Protein AF-0000000082582664 (afdb_homodimer)

pLDDT: mean 87.26, std 10.61, range [40.03, 98.81]

Sequence (696 aa):
MKKSKIISIINYKGGVAKTTSAFNIAVGLNYLNNNKVLLIDLDPQCSLSVLCLKSYSRKIGNDIKLEKFNCKNTINSVIHDYLLETRLRISPNIDLNTLILKDFYCTNSNTILKNLDVIPSTMFDTSDSSYPKGLDDLEIEIAMQQMGEDTLLNRLTILAKFFKDTALDEKYDFIIFDCPPANNIITQNALIVSDYYLIPTIMDEMSSSGTSHLYNLINQTIFKNIFNKYSTLISSSDECSYLNYLKKGYPKLLGIFETLKIPGSNSSETKNMLLSKVYFKNKIFENEIYSYIDAARITGKGLSFFSKHISRDNPPHISYGGLIKNILRVTSSKINLKQFNANINIPFMKKSKIISIINYKGGVAKTTSAFNIAVGLNYLNNNKVLLIDLDPQCSLSVLCLKSYSRKIGNDIKLEKFNCKNTINSVIHDYLLETRLRISPNIDLNTLILKDFYCTNSNTILKNLDVIPSTMFDTSDSSYPKGLDDLEIEIAMQQMGEDTLLNRLTILAKFFKDTALDEKYDFIIFDCPPANNIITQNALIVSDYYLIPTIMDEMSSSGTSHLYNLINQTIFKNIFNKYSTLISSSDECSYLNYLKKGYPKLLGIFETLKIPGSNSSETKNMLLSKVYFKNKIFENEIYSYIDAARITGKGLSFFSKHISRDNPPHISYGGLIKNILRVTSSKINLKQFNANINIPF

Radius of gyration: 24.78 Å; Cα contacts (8 Å, |Δi|>4): 1368; chains: 2; bounding box: 58×63×58 Å

InterPro domains:
  IPR025669 AAA domain [PF13614] (4-221)
  IPR027417 P-loop containing nucleoside triphosphate hydrolase [G3DSA:3.40.50.300] (5-299)
  IPR027417 P-loop containing nucleoside triphosphate hydrolase [SSF52540] (4-231)
  IPR050678 DNA Partitioning ATPase [PTHR13696] (2-303)

Secondary structure (DSSP, 8-state):
----EEEEE--SSSSS-HHHHHHHHHHHHHHHH---EEEEE--TT-HHHHHHHHHHHHHHTS---GGGS-GGGSHHHHHHHHHHHHHH-PPP---HHHH-BTT--B-TT--B-TTEEEE---S--SSSSS----HHHHHHHHHH---STTHHHHHH-HHHHHHHHHTGGGT-SEEEEE--SS--HHHHHHHHH-SEEEEEE-SSHHHHHHHHHHHHIIIIIIHHHHHHHHHHHHHHS-TTSTTHHHHT-SPEEEEEEEEEEPTT---HHHHHHHHTSGGGTTTEEEEEEE--HHHHHHHHTT--TTTS---SSS-HHHHHHHHHHHHHHHTT----HHHHHHHHTS--/----EEEEE--SSSSS-HHHHHHHHHHHHHHHH---EEEEE--TT-HHHHHHHHHHHHHHTS---GGGS-GGGSHHHHHHHHHHHHHH-PPP---HHHH-BTT--B-TT--B-TTEEEE---S--SSSSS----HHHHHHHHHH---STTHHHHHH-HHHHHHHHHTGGGT-SEEEEE--SS--HHHHHHHHH-SEEEEEE-SSHHHHHHHHHHHHIIIIIIHHHHHHHHHHHHHHS-TTSTTHHHHT-SPEEEEEEEEEEPTT---HHHHHHHHTSGGGTTTEEEEEEE--HHHHHHHHTT--TTTS---SSS-HHHHHHHHHHHHHHHTT----HHHHHHHHTS--

Nearest PDB structures (foldseek):
  6nop-assembly1_A  TM=7.989E-01  e=1.365E-12  Cyanothece
  6non-assembly2_B  TM=7.863E-01  e=4.844E-12  Cyanothece
  3pg5-assembly5_C  TM=6.575E-01  e=3.210E-09  Corynebacterium diphtheriae
  3pg5-assembly6_B  TM=6.296E-01  e=7.745E-09  Corynebacterium diphtheriae
  3pg5-assembly5_A  TM=6.051E-01  e=8.263E-08  Corynebacterium diphtheriae

Foldseek 3Di:
DQFAAEEEAAFLDPPLCSLQLLLQLLVLCCQQFNFQEEEAELELVQLNVQLLQLQQCLQVVHRDGQQADDQLQAVLVLLVQLLCCVVPVDHDDHDVVSNKAFQSGADPVGDTGGNRIYRTFHNFHPPDPPTSHGSVRSLVVLVPPPDDPCSLVSLQLSVLVVCLVVVVRVVTRYYYYRHDSDPTSSSSNSFLQHQEYEYRFALDPVRLVRVVVVVCCQQPPSLVVVCVRCVVVLVPDDCSDSSVSCVSPGRYYLAYEYEQAEPPDDSPVSVVVNCVDPSRPVRYDPQHHHRDPVSCVQSSSSHHCLQPWDDDPRIRLVSSLSVSVSSCVSVVHDGPVVSNVVSSVDHD/DQFAAEEEAAFLDPPLCSLQLLLQLLVLCCQQFNFQEEEAELELVQLNVQLLQLQQCLQVVHRDGQQADDQLQAVNLLLVQLLCCVVPVDHRDHDVVSNKAFQSGADPVGDTGGNRIYRTFHNAHPPDVPGRHGSVNSLVVLVPPPDPPCSLVSLQLSVLVVCLVVVVRVVTNYYYYRHDSDPTSSSSNSFLQHQEYEYRFALDPVRLVRVVVVVCCQQPPSLVVVCVRCVVVLVPDDCSDSSVSCVSPGRYYLAYEYEQAEPPDDSPVSVVVNCVDPSRPVRYDPQHHHRDPVSCVQSSSSHHCLQPWDDDPRIRLVSSLSVSVSSCVSVVHDGPVVSNVVSSVDHD

Organism: NCBI:txid2716538

Structure (mmCIF, N/CA/C/O backbone):
data_AF-0000000082582664-model_v1
#
loop_
_entity.id
_entity.type
_entity.pdbx_description
1 polymer 'AAA family ATPase'
#
loop_
_atom_site.group_PDB
_atom_site.id
_atom_site.type_symbol
_atom_site.label_atom_id
_atom_site.label_alt_id
_atom_site.label_comp_id
_atom_site.label_asym_id
_atom_site.label_entity_id
_atom_site.label_seq_id
_atom_site.pdbx_PDB_ins_code
_atom_site.Cartn_x
_atom_site.Cartn_y
_atom_site.Cartn_z
_atom_site.occupancy
_atom_site.B_iso_or_equiv
_atom_site.auth_seq_id
_atom_site.auth_comp_id
_atom_site.auth_asym_id
_atom_site.auth_atom_id
_atom_site.pdbx_PDB_model_num
ATOM 1 N N . MET A 1 1 ? 8.547 31.688 17.625 1 40.03 1 MET A N 1
ATOM 2 C CA . MET A 1 1 ? 7.52 31.297 16.656 1 40.03 1 MET A CA 1
ATOM 3 C C . MET A 1 1 ? 7.133 29.828 16.844 1 40.03 1 MET A C 1
ATOM 5 O O . MET A 1 1 ? 7.996 28.984 17.047 1 40.03 1 MET A O 1
ATOM 9 N N . LYS A 1 2 ? 5.805 29.547 17.172 1 59.16 2 LYS A N 1
ATOM 10 C CA . LYS A 1 2 ? 5.359 28.234 17.641 1 59.16 2 LYS A CA 1
ATOM 11 C C . LYS A 1 2 ? 5.527 27.172 16.547 1 59.16 2 LYS A C 1
ATOM 13 O O . LYS A 1 2 ? 5.148 27.406 15.391 1 59.16 2 LYS A O 1
ATOM 18 N N . LYS A 1 3 ? 6.383 26.203 16.688 1 81.5 3 LYS A N 1
ATOM 19 C CA . LYS A 1 3 ? 6.684 25.125 15.742 1 81.5 3 LYS A CA 1
ATOM 20 C C . LYS A 1 3 ? 5.477 24.219 15.539 1 81.5 3 LYS A C 1
ATOM 22 O O . LYS A 1 3 ? 4.691 24 16.469 1 81.5 3 LYS A O 1
ATOM 27 N N . SER A 1 4 ? 5.172 23.953 14.336 1 95.06 4 SER A N 1
ATOM 28 C CA . SER A 1 4 ? 4.074 23.078 13.938 1 95.06 4 SER A CA 1
ATOM 29 C C . SER A 1 4 ? 4.152 21.734 14.656 1 95.06 4 SER A C 1
ATOM 31 O O . SER A 1 4 ? 5.234 21.297 15.039 1 95.06 4 SER A O 1
ATOM 33 N N . LYS A 1 5 ? 3.043 21.281 15.094 1 97.44 5 LYS A N 1
ATOM 34 C CA . LYS A 1 5 ? 2.971 19.859 15.453 1 97.44 5 LYS A CA 1
ATOM 35 C C . LYS A 1 5 ? 2.842 18.984 14.219 1 97.44 5 LYS A C 1
ATOM 37 O O . LYS A 1 5 ? 1.827 19.031 13.516 1 97.44 5 LYS A O 1
ATOM 42 N N . ILE A 1 6 ? 3.846 18.25 13.922 1 98.06 6 ILE A N 1
ATOM 43 C CA . ILE A 1 6 ? 3.852 17.391 12.742 1 98.06 6 ILE A CA 1
ATOM 44 C C . ILE A 1 6 ? 3.432 15.969 13.125 1 98.06 6 ILE A C 1
ATOM 46 O O . ILE A 1 6 ? 4.074 15.336 13.961 1 98.06 6 ILE A O 1
ATOM 50 N N . ILE A 1 7 ? 2.322 15.461 12.508 1 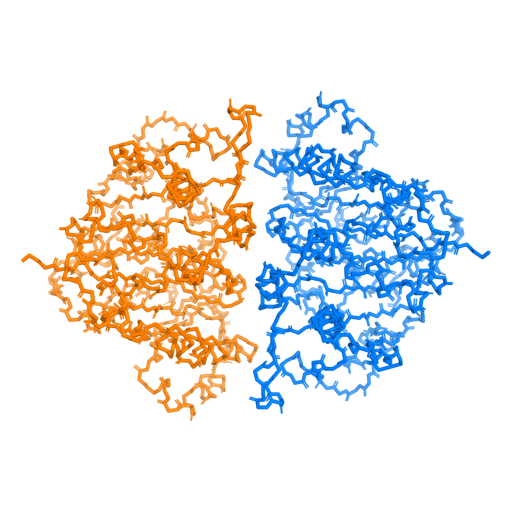98.44 7 ILE A N 1
ATOM 51 C CA . ILE A 1 7 ? 1.735 14.18 12.891 1 98.44 7 ILE A CA 1
ATOM 52 C C . ILE A 1 7 ? 1.676 13.258 11.672 1 98.44 7 ILE A C 1
ATOM 54 O O . ILE A 1 7 ? 1.098 13.609 10.641 1 98.44 7 ILE A O 1
ATOM 58 N N . SER A 1 8 ? 2.258 12.102 11.773 1 97.88 8 SER A N 1
ATOM 59 C CA . SER A 1 8 ? 2.104 11.062 10.758 1 97.88 8 SER A CA 1
ATOM 60 C C . SER A 1 8 ? 0.957 10.117 11.102 1 97.88 8 SER A C 1
ATOM 62 O O . SER A 1 8 ? 0.934 9.531 12.188 1 97.88 8 SER A O 1
ATOM 64 N N . ILE A 1 9 ? -0.053 10.023 10.211 1 98 9 ILE A N 1
ATOM 65 C CA . ILE A 1 9 ? -1.068 8.984 10.344 1 98 9 ILE A CA 1
ATOM 66 C C . ILE A 1 9 ? -0.572 7.695 9.703 1 98 9 ILE A C 1
ATOM 68 O O . ILE A 1 9 ? -0.429 7.621 8.477 1 98 9 ILE A O 1
ATOM 72 N N . ILE A 1 10 ? -0.359 6.684 10.531 1 94.62 10 ILE A N 1
ATOM 73 C CA . ILE A 1 10 ? 0.333 5.52 9.992 1 94.62 10 ILE A CA 1
ATOM 74 C C . ILE A 1 10 ? -0.295 4.242 10.547 1 94.62 10 ILE A C 1
ATOM 76 O O . ILE A 1 10 ? -0.875 4.25 11.633 1 94.62 10 ILE A O 1
ATOM 80 N N . ASN A 1 11 ? -0.288 3.256 9.781 1 90.38 11 ASN A N 1
ATOM 81 C CA . ASN A 1 11 ? -0.622 1.88 10.133 1 90.38 11 ASN A CA 1
ATOM 82 C C . ASN A 1 11 ? -0.092 0.892 9.102 1 90.38 11 ASN A C 1
ATOM 84 O O . ASN A 1 11 ? -0.005 1.216 7.914 1 90.38 11 ASN A O 1
ATOM 88 N N . TYR A 1 12 ? 0.287 -0.253 9.523 1 79.56 12 TYR A N 1
ATOM 89 C CA . TYR A 1 12 ? 0.833 -1.263 8.625 1 79.56 12 TYR A CA 1
ATOM 90 C C . TYR A 1 12 ? -0.273 -1.916 7.805 1 79.56 12 TYR A C 1
ATOM 92 O O . TYR A 1 12 ? -0.019 -2.449 6.723 1 79.56 12 TYR A O 1
ATOM 100 N N . LYS A 1 13 ? -1.337 -1.812 8.359 1 81 13 LYS A N 1
ATOM 101 C CA . LYS A 1 13 ? -2.459 -2.447 7.672 1 81 13 LYS A CA 1
ATOM 102 C C . LYS A 1 13 ? -3.193 -1.45 6.777 1 81 13 LYS A C 1
ATOM 104 O O . LYS A 1 13 ? -3.383 -0.292 7.156 1 81 13 LYS A O 1
ATOM 109 N N . GLY A 1 14 ? -3.523 -1.975 5.574 1 82.12 14 GLY A N 1
ATOM 110 C CA . GLY A 1 14 ? -4.379 -1.187 4.699 1 82.12 14 GLY A CA 1
ATOM 111 C C . GLY A 1 14 ? -5.848 -1.261 5.078 1 82.12 14 GLY A C 1
ATOM 112 O O . GLY A 1 14 ? -6.262 -2.168 5.801 1 82.12 14 GLY A O 1
ATOM 113 N N . GLY A 1 15 ? -6.578 -0.336 4.699 1 82.12 15 GLY A N 1
ATOM 114 C CA . GLY A 1 15 ? -8.016 -0.39 4.875 1 82.12 15 GLY A CA 1
ATOM 115 C C . GLY A 1 15 ? -8.453 -0.077 6.293 1 82.12 15 GLY A C 1
ATOM 116 O O . GLY A 1 15 ? -9.508 -0.535 6.738 1 82.12 15 GLY A O 1
ATOM 117 N N . VAL A 1 16 ? -7.703 0.639 7.012 1 89.12 16 VAL A N 1
ATOM 118 C CA . VAL A 1 16 ? -8.039 0.934 8.398 1 89.12 16 VAL A CA 1
ATOM 119 C C . VAL A 1 16 ? -8.484 2.391 8.531 1 89.12 16 VAL A C 1
ATOM 121 O O . VAL A 1 16 ? -8.469 2.959 9.625 1 89.12 16 VAL A O 1
ATOM 124 N N . ALA A 1 17 ? -8.672 3.096 7.414 1 93.12 17 ALA A N 1
ATOM 125 C CA . ALA A 1 17 ? -9.211 4.449 7.328 1 93.12 17 ALA A CA 1
ATOM 126 C C . ALA A 1 17 ? -8.148 5.488 7.672 1 93.12 17 ALA A C 1
ATOM 128 O O . ALA A 1 17 ? -8.422 6.461 8.375 1 93.12 17 ALA A O 1
ATOM 129 N N . LYS A 1 18 ? -6.965 5.246 7.312 1 94.75 18 LYS A N 1
ATOM 130 C CA . LYS A 1 18 ? -5.887 6.215 7.492 1 94.75 18 LYS A CA 1
ATOM 131 C C . LYS A 1 18 ? -6.199 7.523 6.773 1 94.75 18 LYS A C 1
ATOM 133 O O . LYS A 1 18 ? -6.156 8.594 7.379 1 94.75 18 LYS A O 1
ATOM 138 N N . THR A 1 19 ? -6.562 7.383 5.504 1 96.38 19 THR A N 1
ATOM 139 C CA . THR A 1 19 ? -6.812 8.547 4.664 1 96.38 19 THR A CA 1
ATOM 140 C C . THR A 1 19 ? -8.031 9.32 5.16 1 96.38 19 THR A C 1
ATOM 142 O O . THR A 1 19 ? -7.98 10.547 5.293 1 96.38 19 THR A O 1
ATOM 145 N N . THR A 1 20 ? -9.062 8.562 5.461 1 96.12 20 THR A N 1
ATOM 146 C CA . THR A 1 20 ? -10.281 9.172 5.973 1 96.12 20 THR A CA 1
ATOM 147 C C . THR A 1 20 ? -10.008 9.938 7.262 1 96.12 20 THR A C 1
ATOM 149 O O . THR A 1 20 ? -10.508 11.047 7.457 1 96.12 20 THR A O 1
ATOM 152 N N . SER A 1 21 ? -9.211 9.328 8.055 1 97.38 21 SER A N 1
ATOM 153 C CA . SER A 1 21 ? -8.891 9.945 9.336 1 97.38 21 SER A CA 1
ATOM 154 C C . SER A 1 21 ? -8.008 11.172 9.156 1 97.38 21 SER A C 1
ATOM 156 O O . SER A 1 21 ? -8.242 12.211 9.789 1 97.38 21 SER A O 1
ATOM 158 N N . ALA A 1 22 ? -7.004 11.062 8.297 1 98.31 22 ALA A N 1
ATOM 159 C CA . ALA A 1 22 ? -6.148 12.219 8.016 1 98.31 22 ALA A CA 1
ATOM 160 C C . ALA A 1 22 ? -6.973 13.406 7.531 1 98.31 22 ALA A C 1
ATOM 162 O O . ALA A 1 22 ? -6.793 14.531 8 1 98.31 22 ALA A O 1
ATOM 163 N N . PHE A 1 23 ? -7.859 13.141 6.629 1 98.31 23 PHE A N 1
ATOM 164 C CA . PHE A 1 23 ? -8.711 14.148 6.02 1 98.31 23 PHE A CA 1
ATOM 165 C C . PHE A 1 23 ? -9.617 14.797 7.062 1 98.31 23 PHE A C 1
ATOM 167 O O . PHE A 1 23 ? -9.641 16.016 7.195 1 98.31 23 PHE A O 1
ATOM 174 N N . ASN A 1 24 ? -10.281 14.008 7.871 1 97.69 24 ASN A N 1
ATOM 175 C CA . ASN A 1 24 ? -11.258 14.523 8.82 1 97.69 24 ASN A CA 1
ATOM 176 C C . ASN A 1 24 ? -10.578 15.148 10.039 1 97.69 24 ASN A C 1
ATOM 178 O O . ASN A 1 24 ? -11.094 16.109 10.617 1 97.69 24 ASN A O 1
ATOM 182 N N . ILE A 1 25 ? -9.445 14.633 10.414 1 98.31 25 ILE A N 1
ATOM 183 C CA . ILE A 1 25 ? -8.688 15.242 11.508 1 98.31 25 ILE A CA 1
ATOM 184 C C . ILE A 1 25 ? -8.227 16.641 11.102 1 98.31 25 ILE A C 1
ATOM 186 O O . ILE A 1 25 ? -8.352 17.594 11.875 1 98.31 25 ILE A O 1
ATOM 190 N N . ALA A 1 26 ? -7.746 16.75 9.883 1 98.69 26 ALA A N 1
ATOM 191 C CA . ALA A 1 26 ? -7.285 18.047 9.391 1 98.69 26 ALA A CA 1
ATOM 192 C C . ALA A 1 26 ? -8.43 19.062 9.344 1 98.69 26 ALA A C 1
ATOM 194 O O . ALA A 1 26 ? -8.289 20.188 9.82 1 98.69 26 ALA A O 1
ATOM 195 N N . VAL A 1 27 ? -9.516 18.641 8.781 1 98.06 27 VAL A N 1
ATOM 196 C CA . VAL A 1 27 ? -10.68 19.516 8.695 1 98.06 27 VAL A CA 1
ATOM 197 C C . VAL A 1 27 ? -11.156 19.875 10.094 1 98.06 27 VAL A C 1
ATOM 199 O O . VAL A 1 27 ? -11.5 21.031 10.359 1 98.06 27 VAL A O 1
ATOM 202 N N . GLY A 1 28 ? -11.188 18.875 10.992 1 97.5 28 GLY A N 1
ATOM 203 C CA . GLY A 1 28 ? -11.633 19.094 12.352 1 97.5 28 GLY A CA 1
ATOM 204 C C . GLY A 1 28 ? -10.758 20.078 13.109 1 97.5 28 GLY A C 1
ATOM 205 O O . GLY A 1 28 ? -11.266 20.969 13.812 1 97.5 28 GLY A O 1
ATOM 206 N N . LEU A 1 29 ? -9.453 19.953 13.008 1 98 29 LEU A N 1
ATOM 207 C CA . LEU A 1 29 ? -8.523 20.875 13.664 1 98 29 LEU A CA 1
ATOM 208 C C . LEU A 1 29 ? -8.742 22.297 13.18 1 98 29 LEU A C 1
ATOM 210 O O . LEU A 1 29 ? -8.68 23.25 13.969 1 98 29 LEU A O 1
ATOM 214 N N . ASN A 1 30 ? -8.977 22.422 11.914 1 97.62 30 ASN A N 1
ATOM 215 C CA . ASN A 1 30 ? -9.203 23.734 11.312 1 97.62 30 ASN A CA 1
ATOM 216 C C . ASN A 1 30 ? -10.562 24.312 11.703 1 97.62 30 ASN A C 1
ATOM 218 O O . ASN A 1 30 ? -10.641 25.422 12.242 1 97.62 30 ASN A O 1
ATOM 222 N N . TYR A 1 31 ? -11.617 23.547 11.508 1 96.75 31 TYR A N 1
ATOM 223 C CA . TYR A 1 31 ? -12.984 24.016 11.68 1 96.75 31 TYR A CA 1
ATOM 224 C C . TYR A 1 31 ? -13.312 24.219 13.148 1 96.75 31 TYR A C 1
ATOM 226 O O . TYR A 1 31 ? -13.891 25.25 13.531 1 96.75 31 TYR A O 1
ATOM 234 N N . LEU A 1 32 ? -12.961 23.25 13.984 1 96 32 LEU A N 1
ATOM 235 C CA . LEU A 1 32 ? -13.383 23.266 15.383 1 96 32 LEU A CA 1
ATOM 236 C C . LEU A 1 32 ? -12.492 24.188 16.219 1 96 32 LEU A C 1
ATOM 238 O O . LEU A 1 32 ? -12.922 24.719 17.234 1 96 32 LEU A O 1
ATOM 242 N N . ASN A 1 33 ? -11.219 24.375 15.805 1 95.88 33 ASN A N 1
ATOM 243 C CA . ASN A 1 33 ? -10.281 25.062 16.688 1 95.88 33 ASN A CA 1
ATOM 244 C C . ASN A 1 33 ? -9.469 26.109 15.93 1 95.88 33 ASN A C 1
ATOM 246 O O . ASN A 1 33 ? -8.492 26.641 16.453 1 95.88 33 ASN A O 1
ATOM 250 N N . ASN A 1 34 ? -9.734 26.406 14.688 1 94.94 34 ASN A N 1
ATOM 251 C CA . ASN A 1 34 ? -9.148 27.469 13.859 1 94.94 34 ASN A CA 1
ATOM 252 C C . ASN A 1 34 ? -7.648 27.266 13.68 1 94.94 34 ASN A C 1
ATOM 254 O O . ASN A 1 34 ? -6.891 28.25 13.672 1 94.94 34 ASN A O 1
ATOM 258 N N . ASN A 1 35 ? -7.234 26.094 13.664 1 97.25 35 ASN A N 1
ATOM 259 C CA . ASN A 1 35 ? -5.824 25.812 13.422 1 97.25 35 ASN A CA 1
ATOM 260 C C . ASN A 1 35 ? -5.48 25.922 11.938 1 97.25 35 ASN A C 1
ATOM 262 O O . ASN A 1 35 ? -6.285 25.531 11.086 1 97.25 35 ASN A O 1
ATOM 266 N N . LYS A 1 36 ? -4.324 26.531 11.641 1 98.19 36 LYS A N 1
ATOM 267 C CA . LYS A 1 36 ? -3.758 26.422 10.305 1 98.19 36 LYS A CA 1
ATOM 268 C C . LYS A 1 36 ? -3.184 25.031 10.062 1 98.19 36 LYS A C 1
ATOM 270 O O . LYS A 1 36 ? -2.262 24.594 10.766 1 98.19 36 LYS A O 1
ATOM 275 N N . VAL A 1 37 ? -3.74 24.328 9.055 1 98.69 37 VAL A N 1
ATOM 276 C CA . VAL A 1 37 ? -3.395 22.922 8.898 1 98.69 37 VAL A CA 1
ATOM 277 C C . VAL A 1 37 ? -2.916 22.656 7.477 1 98.69 37 VAL A C 1
ATOM 279 O O . VAL A 1 37 ? -3.494 23.172 6.516 1 98.69 37 VAL A O 1
ATOM 282 N N . LEU A 1 38 ? -1.833 21.906 7.359 1 98.81 38 LEU A N 1
ATOM 283 C CA . LEU A 1 38 ? -1.33 21.422 6.078 1 98.81 38 LEU A CA 1
ATOM 284 C C . LEU A 1 38 ? -1.387 19.906 6.012 1 98.81 38 LEU A C 1
ATOM 286 O O . LEU A 1 38 ? -0.868 19.219 6.898 1 98.81 38 LEU A O 1
ATOM 290 N N . LEU A 1 39 ? -2.074 19.422 4.992 1 98.75 39 LEU A N 1
ATOM 291 C CA . LEU A 1 39 ? -2.059 17.984 4.684 1 98.75 39 LEU A CA 1
ATOM 292 C C . LEU A 1 39 ? -1.007 17.672 3.627 1 98.75 39 LEU A C 1
ATOM 294 O O . LEU A 1 39 ? -0.831 18.438 2.674 1 98.75 39 LEU A O 1
ATOM 298 N N . ILE A 1 40 ? -0.314 16.625 3.795 1 98.75 40 ILE A N 1
ATOM 299 C CA . ILE A 1 40 ? 0.61 16.141 2.773 1 98.75 40 ILE A CA 1
ATOM 300 C C . ILE A 1 40 ? 0.336 14.664 2.484 1 98.75 40 ILE A C 1
ATOM 302 O O . ILE A 1 40 ? 0.372 13.828 3.393 1 98.75 40 ILE A O 1
ATOM 306 N N . ASP A 1 41 ? 0.061 14.359 1.247 1 98.06 41 ASP A N 1
ATOM 307 C CA . ASP A 1 41 ? -0.191 12.984 0.81 1 98.06 41 ASP A CA 1
ATOM 308 C C . ASP A 1 41 ? 1.116 12.266 0.493 1 98.06 41 ASP A C 1
ATOM 310 O O . ASP A 1 41 ? 1.812 12.617 -0.461 1 98.06 41 ASP A O 1
ATOM 314 N N . LEU A 1 42 ? 1.407 11.234 1.275 1 96.81 42 LEU A N 1
ATOM 315 C CA . LEU A 1 42 ? 2.658 10.508 1.08 1 96.81 42 LEU A CA 1
ATOM 316 C C . LEU A 1 42 ? 2.389 9.062 0.663 1 96.81 42 LEU A C 1
ATOM 318 O O . LEU A 1 42 ? 3.301 8.234 0.664 1 96.81 42 LEU A O 1
ATOM 322 N N . ASP A 1 43 ? 1.156 8.773 0.343 1 93.69 43 ASP A N 1
ATOM 323 C CA . ASP A 1 43 ? 0.772 7.434 -0.096 1 93.69 43 ASP A CA 1
ATOM 324 C C . ASP A 1 43 ? 0.804 7.328 -1.619 1 93.69 43 ASP A C 1
ATOM 326 O O . ASP A 1 43 ? 0.125 8.086 -2.314 1 93.69 43 ASP A O 1
ATOM 330 N N . PRO A 1 44 ? 1.53 6.297 -2.074 1 88.5 44 PRO A N 1
ATOM 331 C CA . PRO A 1 44 ? 1.58 6.109 -3.527 1 88.5 44 PRO A CA 1
ATOM 332 C C . PRO A 1 44 ? 0.198 5.91 -4.145 1 88.5 44 PRO A C 1
ATOM 334 O O . PRO A 1 44 ? 0.008 6.16 -5.336 1 88.5 44 PRO A O 1
ATOM 337 N N . GLN A 1 45 ? -0.792 5.52 -3.391 1 87.12 45 GLN A N 1
ATOM 338 C CA . GLN A 1 45 ? -2.145 5.316 -3.9 1 87.12 45 GLN A CA 1
ATOM 339 C C . GLN A 1 45 ? -2.887 6.641 -4.039 1 87.12 45 GLN A C 1
ATOM 341 O O . GLN A 1 45 ? -3.916 6.715 -4.715 1 87.12 45 GLN A O 1
ATOM 346 N N . CYS A 1 46 ? -2.459 7.688 -3.445 1 92.12 46 CYS A N 1
ATOM 347 C CA . CYS A 1 46 ? -2.904 9.062 -3.604 1 92.12 46 CYS A CA 1
ATOM 348 C C . CYS A 1 46 ? -4.371 9.211 -3.221 1 92.12 46 CYS A C 1
ATOM 350 O O . CYS A 1 46 ? -5.09 10.023 -3.803 1 92.12 46 CYS A O 1
ATOM 352 N N . SER A 1 47 ? -4.859 8.414 -2.264 1 91.19 47 SER A N 1
ATOM 353 C CA . SER A 1 47 ? -6.258 8.5 -1.863 1 91.19 47 SER A CA 1
ATOM 354 C C . SER A 1 47 ? -6.582 9.859 -1.264 1 91.19 47 SER A C 1
ATOM 356 O O . SER A 1 47 ? -7.645 10.43 -1.529 1 91.19 47 SER A O 1
ATOM 358 N N . LEU A 1 48 ? -5.672 10.367 -0.476 1 96.62 48 LEU A N 1
ATOM 359 C CA . LEU A 1 48 ? -5.887 11.68 0.115 1 96.62 48 LEU A CA 1
ATOM 360 C C . LEU A 1 48 ? -5.938 12.758 -0.963 1 96.62 48 LEU A C 1
ATOM 362 O O . LEU A 1 48 ? -6.773 13.664 -0.902 1 96.62 48 LEU A O 1
ATOM 366 N N . SER A 1 49 ? -5.016 12.68 -1.901 1 95.94 49 SER A N 1
ATOM 367 C CA . SER A 1 49 ? -4.984 13.641 -3 1 95.94 49 SER A CA 1
ATOM 368 C C . SER A 1 49 ? -6.301 13.641 -3.77 1 95.94 49 SER A C 1
ATOM 370 O O . SER A 1 49 ? -6.816 14.703 -4.125 1 95.94 49 SER A O 1
ATOM 372 N N . VAL A 1 50 ? -6.863 12.484 -3.988 1 92.06 50 VAL A N 1
ATOM 373 C CA . VAL A 1 50 ? -8.125 12.367 -4.711 1 92.06 50 VAL A CA 1
ATOM 374 C C . VAL A 1 50 ? -9.234 13.086 -3.941 1 92.06 50 VAL A C 1
ATOM 376 O O . VAL A 1 50 ? -10.008 13.844 -4.527 1 92.06 50 VAL A O 1
ATOM 379 N N . LEU A 1 51 ? -9.273 12.844 -2.643 1 94.62 51 LEU A N 1
ATOM 380 C CA . LEU A 1 51 ? -10.281 13.477 -1.805 1 94.62 51 LEU A CA 1
ATOM 381 C C . LEU A 1 51 ? -10.141 14.992 -1.821 1 94.62 51 LEU A C 1
ATOM 383 O O . LEU A 1 51 ? -11.117 15.711 -2.006 1 94.62 51 LEU A O 1
ATOM 387 N N . CYS A 1 52 ? -8.961 15.43 -1.654 1 97.19 52 CYS A N 1
ATOM 388 C CA . CYS A 1 52 ? -8.695 16.859 -1.556 1 97.19 52 CYS A CA 1
ATOM 389 C C . CYS A 1 52 ? -8.945 17.547 -2.893 1 97.19 52 CYS A C 1
ATOM 391 O O . CYS A 1 52 ? -9.43 18.688 -2.93 1 97.19 52 CYS A O 1
ATOM 393 N N . LEU A 1 53 ? -8.602 16.922 -3.992 1 94.94 53 LEU A N 1
ATOM 394 C CA . LEU A 1 53 ? -8.789 17.5 -5.312 1 94.94 53 LEU A CA 1
ATOM 395 C C . LEU A 1 53 ? -10.273 17.625 -5.641 1 94.94 53 LEU A C 1
ATOM 397 O O . LEU A 1 53 ? -10.688 18.578 -6.324 1 94.94 53 LEU A O 1
ATOM 401 N N . LYS A 1 54 ? -11.078 16.688 -5.148 1 94.12 54 LYS A N 1
ATOM 402 C CA . LYS A 1 54 ? -12.523 16.797 -5.328 1 94.12 54 LYS A CA 1
ATOM 403 C C . LYS A 1 54 ? -13.055 18.062 -4.652 1 94.12 54 LYS A C 1
ATOM 405 O O . LYS A 1 54 ? -13.867 18.781 -5.23 1 94.12 54 LYS A O 1
ATOM 410 N N . SER A 1 55 ? -12.586 18.234 -3.451 1 96.31 55 SER A N 1
ATOM 411 C CA . SER A 1 55 ? -12.977 19.438 -2.732 1 96.31 55 SER A CA 1
ATOM 412 C C . SER A 1 55 ? -12.461 20.688 -3.436 1 96.31 55 SER A C 1
ATOM 414 O O . SER A 1 55 ? -13.195 21.672 -3.594 1 96.31 55 SER A O 1
ATOM 416 N N . TYR A 1 56 ? -11.258 20.641 -3.791 1 96.38 56 TYR A N 1
ATOM 417 C CA . TYR A 1 56 ? -10.633 21.781 -4.465 1 96.38 56 TYR A CA 1
ATOM 418 C C . TYR A 1 56 ? -11.344 22.078 -5.777 1 96.38 56 TYR A C 1
ATOM 420 O O . TYR A 1 56 ? -11.5 23.25 -6.148 1 96.38 56 TYR A O 1
ATOM 428 N N . SER A 1 57 ? -11.703 21.062 -6.469 1 95.62 57 SER A N 1
ATOM 429 C CA . SER A 1 57 ? -12.438 21.219 -7.723 1 95.62 57 SER A CA 1
ATOM 430 C C . SER A 1 57 ? -13.727 22 -7.512 1 95.62 57 SER A C 1
ATOM 432 O O . SER A 1 57 ? -14.109 22.812 -8.352 1 95.62 57 SER A O 1
ATOM 434 N N . ARG A 1 58 ? -14.383 21.734 -6.445 1 94.81 58 ARG A N 1
ATOM 435 C CA . ARG A 1 58 ? -15.602 22.469 -6.117 1 94.81 58 ARG A CA 1
ATOM 436 C C . ARG A 1 58 ? -15.305 23.953 -5.902 1 94.81 58 ARG A C 1
ATOM 438 O O . ARG A 1 58 ? -16.078 24.812 -6.328 1 94.81 58 ARG A O 1
ATOM 445 N N . LYS A 1 59 ? -14.266 24.172 -5.254 1 95.19 59 LYS A N 1
ATOM 446 C CA . LYS A 1 59 ? -13.867 25.547 -4.969 1 95.19 59 LYS A CA 1
ATOM 447 C C . LYS A 1 59 ? -13.641 26.328 -6.258 1 95.19 59 LYS A C 1
ATOM 449 O O . LYS A 1 59 ? -14.102 27.469 -6.391 1 95.19 59 LYS A O 1
ATOM 454 N N . ILE A 1 60 ? -12.953 25.734 -7.16 1 94.94 60 ILE A N 1
ATOM 455 C CA . ILE A 1 60 ? -12.523 26.484 -8.336 1 94.94 60 ILE A CA 1
ATOM 456 C C . ILE A 1 60 ? -13.555 26.312 -9.453 1 94.94 60 ILE A C 1
ATOM 458 O O . ILE A 1 60 ? -13.461 26.969 -10.5 1 94.94 60 ILE A O 1
ATOM 462 N N . GLY A 1 61 ? -14.492 25.422 -9.352 1 92.5 61 GLY A N 1
ATOM 463 C CA . GLY A 1 61 ? -15.539 25.234 -10.344 1 92.5 61 GLY A CA 1
ATOM 464 C C . GLY A 1 61 ? -15.07 24.484 -11.578 1 92.5 61 GLY A C 1
ATOM 465 O O . GLY A 1 61 ? -15.578 24.703 -12.68 1 92.5 61 GLY A O 1
ATOM 466 N N . ASN A 1 62 ? -13.969 23.781 -11.375 1 91.31 62 ASN A N 1
ATOM 467 C CA . ASN A 1 62 ? -13.375 22.984 -12.445 1 91.31 62 ASN A CA 1
ATOM 468 C C . ASN A 1 62 ? -12.945 21.609 -11.938 1 91.31 62 ASN A C 1
ATOM 470 O O . ASN A 1 62 ? -12.289 21.5 -10.898 1 91.31 62 ASN A O 1
ATOM 474 N N . ASP A 1 63 ? -13.352 20.625 -12.688 1 87.31 63 ASP A N 1
ATOM 475 C CA . ASP A 1 63 ? -13.023 19.266 -12.273 1 87.31 63 ASP A CA 1
ATOM 476 C C . ASP A 1 63 ? -11.555 18.938 -12.523 1 87.31 63 ASP A C 1
ATOM 478 O O . ASP A 1 63 ? -11.125 18.844 -13.68 1 87.31 63 ASP A O 1
ATOM 482 N N . ILE A 1 64 ? -10.82 18.922 -11.461 1 85.69 64 ILE A N 1
ATOM 483 C CA . ILE A 1 64 ? -9.414 18.531 -11.555 1 85.69 64 ILE A CA 1
ATOM 484 C C . ILE A 1 64 ? -9.25 17.078 -11.164 1 85.69 64 ILE A C 1
ATOM 486 O O . ILE A 1 64 ? -9.406 16.703 -10 1 85.69 64 ILE A O 1
ATOM 490 N N . LYS A 1 65 ? -8.867 16.297 -12.125 1 82.94 65 LYS A N 1
ATOM 491 C CA . LYS A 1 65 ? -8.633 14.875 -11.891 1 82.94 65 LYS A CA 1
ATOM 492 C C . LYS A 1 65 ? -7.168 14.602 -11.586 1 82.94 65 LYS A C 1
ATOM 494 O O . LYS A 1 65 ? -6.281 15.281 -12.109 1 82.94 65 LYS A O 1
ATOM 499 N N . LEU A 1 66 ? -6.941 13.656 -10.789 1 81.94 66 LEU A N 1
ATOM 500 C CA . LEU A 1 66 ? -5.586 13.328 -10.359 1 81.94 66 LEU A CA 1
ATOM 501 C C . LEU A 1 66 ? -4.699 13.016 -11.562 1 81.94 66 LEU A C 1
ATOM 503 O O . LEU A 1 66 ? -3.529 13.398 -11.594 1 81.94 66 LEU A O 1
ATOM 507 N N . GLU A 1 67 ? -5.223 12.344 -12.508 1 74.5 67 GLU A N 1
ATOM 508 C CA . GLU A 1 67 ? -4.453 11.883 -13.664 1 74.5 67 GLU A CA 1
ATOM 509 C C . GLU A 1 67 ? -3.969 13.062 -14.5 1 74.5 67 GLU A C 1
ATOM 511 O O . GLU A 1 67 ? -3.01 12.938 -15.266 1 74.5 67 GLU A O 1
ATOM 516 N N . LYS A 1 68 ? -4.668 14.172 -14.352 1 76.75 68 LYS A N 1
ATOM 517 C CA . LYS A 1 68 ? -4.328 15.352 -15.148 1 76.75 68 LYS A CA 1
ATOM 518 C C . LYS A 1 68 ? -3.605 16.391 -14.297 1 76.75 68 LYS A C 1
ATOM 520 O O . LYS A 1 68 ? -3.301 17.484 -14.773 1 76.75 68 LYS A O 1
ATOM 525 N N . PHE A 1 69 ? -3.428 16.016 -13.078 1 82.25 69 PHE A N 1
ATOM 526 C CA . PHE A 1 69 ? -2.768 16.969 -12.18 1 82.25 69 PHE A CA 1
ATOM 527 C C . PHE A 1 69 ? -1.267 17 -12.445 1 82.25 69 PHE A C 1
ATOM 529 O O . PHE A 1 69 ? -0.621 15.953 -12.547 1 82.25 69 PHE A O 1
ATOM 536 N N . ASN A 1 70 ? -0.757 18.109 -12.578 1 83 70 ASN A N 1
ATOM 537 C CA . ASN A 1 70 ? 0.653 18.281 -12.914 1 83 70 ASN A CA 1
ATOM 538 C C . ASN A 1 70 ? 1.561 17.75 -11.805 1 83 70 ASN A C 1
ATOM 540 O O . ASN A 1 70 ? 1.502 18.234 -10.672 1 83 70 ASN A O 1
ATOM 544 N N . CYS A 1 71 ? 2.396 16.875 -12.18 1 84.94 71 CYS A N 1
ATOM 545 C CA . CYS A 1 71 ? 3.301 16.234 -11.227 1 84.94 71 CYS A CA 1
ATOM 546 C C . CYS A 1 71 ? 4.199 17.281 -10.555 1 84.94 71 CYS A C 1
ATOM 548 O O . CYS A 1 71 ? 4.617 17.094 -9.414 1 84.94 71 CYS A O 1
ATOM 550 N N . LYS A 1 72 ? 4.496 18.375 -11.219 1 85.44 72 LYS A N 1
ATOM 551 C CA . LYS A 1 72 ? 5.375 19.422 -10.688 1 85.44 72 LYS A CA 1
ATOM 552 C C . LYS A 1 72 ? 4.75 20.078 -9.461 1 85.44 72 LYS A C 1
ATOM 554 O O . LYS A 1 72 ? 5.457 20.688 -8.648 1 85.44 72 LYS A O 1
ATOM 559 N N . ASN A 1 73 ? 3.467 19.891 -9.359 1 90.25 73 ASN A N 1
ATOM 560 C CA . ASN A 1 73 ? 2.748 20.516 -8.258 1 90.25 73 ASN A CA 1
ATOM 561 C C . ASN A 1 73 ? 2.465 19.531 -7.137 1 90.25 73 ASN A C 1
ATOM 563 O O . ASN A 1 73 ? 1.518 19.703 -6.367 1 90.25 73 ASN A O 1
ATOM 567 N N . THR A 1 74 ? 3.199 18.5 -7.113 1 93.75 74 THR A N 1
ATOM 568 C CA . THR A 1 74 ? 2.947 17.438 -6.137 1 93.75 74 THR A CA 1
ATOM 569 C C . THR A 1 74 ? 4.207 17.141 -5.328 1 93.75 74 THR A C 1
ATOM 571 O O . THR A 1 74 ? 5.297 17.609 -5.672 1 93.75 74 THR A O 1
ATOM 574 N N . ILE A 1 75 ? 4.02 16.391 -4.277 1 95.75 75 ILE A N 1
ATOM 575 C CA . ILE A 1 75 ? 5.125 15.977 -3.414 1 95.75 75 ILE A CA 1
ATOM 576 C C . ILE A 1 75 ? 6.109 15.117 -4.203 1 95.75 75 ILE A C 1
ATOM 578 O O . ILE A 1 75 ? 7.281 15.023 -3.846 1 95.75 75 ILE A O 1
ATOM 582 N N . ASN A 1 76 ? 5.633 14.492 -5.289 1 91.56 76 ASN A N 1
ATOM 583 C CA . ASN A 1 76 ? 6.496 13.695 -6.152 1 91.56 76 ASN A CA 1
ATOM 584 C C . ASN A 1 76 ? 7.676 14.508 -6.672 1 91.56 76 ASN A C 1
ATOM 586 O O . ASN A 1 76 ? 8.82 14.047 -6.648 1 91.56 76 ASN A O 1
ATOM 590 N N . SER A 1 77 ? 7.414 15.688 -7.109 1 90.31 77 SER A N 1
ATOM 591 C CA . SER A 1 77 ? 8.445 16.547 -7.668 1 90.31 77 SER A CA 1
ATOM 592 C C . SER A 1 77 ? 9.445 16.984 -6.598 1 90.31 77 SER A C 1
ATOM 594 O O . SER A 1 77 ? 10.633 17.125 -6.883 1 90.31 77 SER A O 1
ATOM 596 N N . VAL A 1 78 ? 8.914 17.172 -5.441 1 92.81 78 VAL A N 1
ATOM 597 C CA . VAL A 1 78 ? 9.773 17.547 -4.32 1 92.81 78 VAL A CA 1
ATOM 598 C C . VAL A 1 78 ? 10.781 16.438 -4.055 1 92.81 78 VAL A C 1
ATOM 600 O O . VAL A 1 78 ? 11.992 16.688 -4 1 92.81 78 VAL A O 1
ATOM 603 N N . ILE A 1 79 ? 10.297 15.273 -3.891 1 91.19 79 ILE A N 1
ATOM 604 C CA . ILE A 1 79 ? 11.156 14.125 -3.611 1 91.19 79 ILE A CA 1
ATOM 605 C C . ILE A 1 79 ? 12.141 13.93 -4.758 1 91.19 79 ILE A C 1
ATOM 607 O O . ILE A 1 79 ? 13.336 13.695 -4.531 1 91.19 79 ILE A O 1
ATOM 611 N N . HIS A 1 80 ? 11.648 14.008 -5.93 1 87.44 80 HIS A N 1
ATOM 612 C CA . HIS A 1 80 ? 12.5 13.867 -7.102 1 87.44 80 HIS A CA 1
ATOM 613 C C . HIS A 1 80 ? 13.633 14.898 -7.094 1 87.44 80 HIS A C 1
ATOM 615 O O . HIS A 1 80 ? 14.789 14.555 -7.336 1 87.44 80 HIS A O 1
ATOM 621 N N . ASP A 1 81 ? 13.32 16.125 -6.84 1 89.81 81 ASP A N 1
ATOM 622 C CA . ASP A 1 81 ? 14.297 17.203 -6.883 1 89.81 81 ASP A CA 1
ATOM 623 C C . ASP A 1 81 ? 15.367 17.016 -5.812 1 89.81 81 ASP A C 1
ATOM 625 O O . ASP A 1 81 ? 16.547 17.266 -6.062 1 89.81 81 ASP A O 1
ATOM 629 N N . TYR A 1 82 ? 15 16.625 -4.715 1 89.44 82 TYR A N 1
ATOM 630 C CA . TYR A 1 82 ? 15.969 16.438 -3.641 1 89.44 82 TYR A CA 1
ATOM 631 C C . TYR A 1 82 ? 16.828 15.211 -3.885 1 89.44 82 TYR A C 1
ATOM 633 O O . TYR A 1 82 ? 17.984 15.156 -3.453 1 89.44 82 TYR A O 1
ATOM 641 N N . LEU A 1 83 ? 16.266 14.242 -4.543 1 83.62 83 LEU A N 1
ATOM 642 C CA . L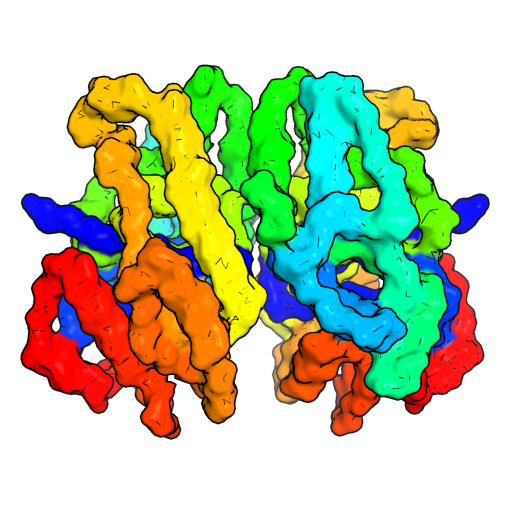EU A 1 83 ? 17.062 13.094 -4.965 1 83.62 83 LEU A CA 1
ATOM 643 C C . LEU A 1 83 ? 18.125 13.508 -5.973 1 83.62 83 LEU A C 1
ATOM 645 O O . LEU A 1 83 ? 19.266 13.031 -5.91 1 83.62 83 LEU A O 1
ATOM 649 N N . LEU A 1 84 ? 17.703 14.328 -6.879 1 81.19 84 LEU A N 1
ATOM 650 C CA . LEU A 1 84 ? 18.641 14.82 -7.887 1 81.19 84 LEU A CA 1
ATOM 651 C C . LEU A 1 84 ? 19.75 15.656 -7.242 1 81.19 84 LEU A C 1
ATOM 653 O O . LEU A 1 84 ? 20.891 15.656 -7.711 1 81.19 84 LEU A O 1
ATOM 657 N N . GLU A 1 85 ? 19.375 16.375 -6.219 1 81.69 85 GLU A N 1
ATOM 658 C CA . GLU A 1 85 ? 20.375 17.141 -5.48 1 81.69 85 GLU A CA 1
ATOM 659 C C . GLU A 1 85 ? 21.469 16.234 -4.914 1 81.69 85 GLU A C 1
ATOM 661 O O . GLU A 1 85 ? 22.656 16.562 -4.992 1 81.69 85 GLU A O 1
ATOM 666 N N . THR A 1 86 ? 21.094 15.195 -4.434 1 75.44 86 THR A N 1
ATOM 667 C CA . THR A 1 86 ? 22.031 14.258 -3.84 1 75.44 86 THR A CA 1
ATOM 668 C C . THR A 1 86 ? 22.922 13.625 -4.91 1 75.44 86 THR A C 1
ATOM 670 O O . THR A 1 86 ? 24.109 13.414 -4.684 1 75.44 86 THR A O 1
ATOM 673 N N . ARG A 1 87 ? 22.375 13.461 -6.055 1 72.38 87 ARG A N 1
ATOM 674 C CA . ARG A 1 87 ? 23.094 12.75 -7.109 1 72.38 87 ARG A CA 1
ATOM 675 C C . ARG A 1 87 ? 23.969 13.703 -7.918 1 72.38 87 ARG A C 1
ATOM 677 O O . ARG A 1 87 ? 25.094 13.352 -8.289 1 72.38 87 ARG A O 1
ATOM 684 N N . LEU A 1 88 ? 23.25 14.891 -8.188 1 74.5 88 LEU A N 1
ATOM 685 C CA . LEU A 1 88 ? 23.891 15.766 -9.172 1 74.5 88 LEU A CA 1
ATOM 686 C C . LEU A 1 88 ? 24.297 17.094 -8.539 1 74.5 88 LEU A C 1
ATOM 688 O O . LEU A 1 88 ? 24.922 17.922 -9.188 1 74.5 88 LEU A O 1
ATOM 692 N N . ARG A 1 89 ? 24.094 17.281 -7.316 1 77.06 89 ARG A N 1
ATOM 693 C CA . ARG A 1 89 ? 24.453 18.516 -6.617 1 77.06 89 ARG A CA 1
ATOM 694 C C . ARG A 1 89 ? 23.75 19.703 -7.238 1 77.06 89 ARG A C 1
ATOM 696 O O . ARG A 1 89 ? 24.344 20.781 -7.379 1 77.06 89 ARG A O 1
ATOM 703 N N . ILE A 1 90 ? 22.469 19.422 -7.668 1 77 90 ILE A N 1
ATOM 704 C CA . ILE A 1 90 ? 21.625 20.484 -8.188 1 77 90 ILE A CA 1
ATOM 705 C C . ILE A 1 90 ? 20.625 20.906 -7.117 1 77 90 ILE A C 1
ATOM 707 O O . ILE A 1 90 ? 19.875 20.078 -6.59 1 77 90 ILE A O 1
ATOM 711 N N . SER A 1 91 ? 20.688 22.125 -6.863 1 83.44 91 SER A N 1
ATOM 712 C CA . SER A 1 91 ? 19.781 22.609 -5.824 1 83.44 91 SER A CA 1
ATOM 713 C C . SER A 1 91 ? 18.328 22.484 -6.254 1 83.44 91 SER A C 1
ATOM 715 O O . SER A 1 91 ? 17.984 22.797 -7.398 1 83.44 91 SER A O 1
ATOM 717 N N . PRO A 1 92 ? 17.484 22.031 -5.359 1 88 92 PRO A N 1
ATOM 718 C CA . PRO A 1 92 ? 16.062 21.938 -5.699 1 88 92 PRO A CA 1
ATOM 719 C C . PRO A 1 92 ? 15.406 23.297 -5.887 1 88 92 PRO A C 1
ATOM 721 O O . PRO A 1 92 ? 15.75 24.266 -5.195 1 88 92 PRO A O 1
ATOM 724 N N . ASN A 1 93 ? 14.617 23.375 -6.844 1 84.44 93 ASN A N 1
ATOM 725 C CA . ASN A 1 93 ? 13.805 24.562 -7.078 1 84.44 93 ASN A CA 1
ATOM 726 C C . ASN A 1 93 ? 12.336 24.312 -6.734 1 84.44 93 ASN A C 1
ATOM 728 O O . ASN A 1 93 ? 11.555 23.906 -7.594 1 84.44 93 ASN A O 1
ATOM 732 N N . ILE A 1 94 ? 12.016 24.656 -5.516 1 88.94 94 ILE A N 1
ATOM 733 C CA . ILE A 1 94 ? 10.664 24.391 -5.047 1 88.94 94 ILE A CA 1
ATOM 734 C C . ILE A 1 94 ? 9.859 25.688 -5.008 1 88.94 94 ILE A C 1
ATOM 736 O O . ILE A 1 94 ? 10.281 26.672 -4.391 1 88.94 94 ILE A O 1
ATOM 740 N N . ASP A 1 95 ? 8.758 25.75 -5.68 1 93.38 95 ASP A N 1
ATOM 741 C CA . ASP A 1 95 ? 7.793 26.828 -5.586 1 93.38 95 ASP A CA 1
ATOM 742 C C . ASP A 1 95 ? 6.59 26.438 -4.742 1 93.38 95 ASP A C 1
ATOM 744 O O . ASP A 1 95 ? 5.672 25.766 -5.234 1 93.38 95 ASP A O 1
ATOM 748 N N . LEU A 1 96 ? 6.543 26.938 -3.527 1 95 96 LEU A N 1
ATOM 749 C CA . LEU A 1 96 ? 5.496 26.547 -2.582 1 95 96 LEU A CA 1
ATOM 750 C C . LEU A 1 96 ? 4.129 27 -3.074 1 95 96 LEU A C 1
ATOM 752 O O . LEU A 1 96 ? 3.113 26.375 -2.773 1 95 96 LEU A O 1
ATOM 756 N N . ASN A 1 97 ? 4.145 28.078 -3.834 1 94.94 97 ASN A N 1
ATOM 757 C CA . ASN A 1 97 ? 2.875 28.609 -4.305 1 94.94 97 ASN A CA 1
ATOM 758 C C . ASN A 1 97 ? 2.176 27.641 -5.258 1 94.94 97 ASN A C 1
ATOM 760 O O . ASN A 1 97 ? 0.948 27.547 -5.258 1 94.94 97 ASN A O 1
ATOM 764 N N . THR A 1 98 ? 2.959 26.969 -5.973 1 94.19 98 THR A N 1
ATOM 765 C CA . THR A 1 98 ? 2.396 26.016 -6.918 1 94.19 98 THR A CA 1
ATOM 766 C C . THR A 1 98 ? 2.244 24.641 -6.273 1 94.19 98 THR A C 1
ATOM 768 O O . THR A 1 98 ? 1.365 23.859 -6.652 1 94.19 98 THR A O 1
ATOM 771 N N . LEU A 1 99 ? 3 24.422 -5.277 1 96.12 99 LEU A N 1
ATOM 772 C CA . LEU A 1 99 ? 3.037 23.109 -4.641 1 96.12 99 LEU A CA 1
ATOM 773 C C . LEU A 1 99 ? 1.851 22.938 -3.697 1 96.12 99 LEU A C 1
ATOM 775 O O . LEU A 1 99 ? 1.299 21.844 -3.588 1 96.12 99 LEU A O 1
ATOM 779 N N . ILE A 1 100 ? 1.487 24.031 -3.014 1 98 100 ILE A N 1
ATOM 780 C CA . ILE A 1 100 ? 0.46 23.969 -1.98 1 98 100 ILE A CA 1
ATOM 781 C C . ILE A 1 100 ? -0.88 24.422 -2.557 1 98 100 ILE A C 1
ATOM 783 O O . ILE A 1 100 ? -0.992 25.531 -3.086 1 98 100 ILE A O 1
ATOM 787 N N . LEU A 1 101 ? -1.827 23.609 -2.514 1 97.56 101 LEU A N 1
ATOM 788 C CA . LEU A 1 101 ? -3.197 24.031 -2.777 1 97.56 101 LEU A CA 1
ATOM 789 C C . LEU A 1 101 ? -3.799 24.719 -1.551 1 97.56 101 LEU A C 1
ATOM 791 O O . LEU A 1 101 ? -4.223 24.031 -0.609 1 97.56 101 LEU A O 1
ATOM 795 N N . LYS A 1 102 ? -3.887 25.969 -1.562 1 97.88 102 LYS A N 1
ATOM 796 C CA . LYS A 1 102 ? -4.348 26.75 -0.42 1 97.88 102 LYS A CA 1
ATOM 797 C C . LYS A 1 102 ? -5.867 26.688 -0.284 1 97.88 102 LYS A C 1
ATOM 799 O O . LYS A 1 102 ? -6.582 26.672 -1.287 1 97.88 102 LYS A O 1
ATOM 804 N N . ASP A 1 103 ? -6.289 26.641 0.959 1 98.38 103 ASP A N 1
ATOM 805 C CA . ASP A 1 103 ? -7.719 26.656 1.239 1 98.38 103 ASP A CA 1
ATOM 806 C C . ASP A 1 103 ? -8.469 25.672 0.348 1 98.38 103 ASP A C 1
ATOM 808 O O . ASP A 1 103 ? -9.445 26.031 -0.308 1 98.38 103 ASP A O 1
ATOM 812 N N . PHE A 1 104 ? -7.988 24.422 0.381 1 97.81 104 PHE A N 1
ATOM 813 C CA . PHE A 1 104 ? -8.43 23.484 -0.632 1 97.81 104 PHE A CA 1
ATOM 814 C C . PHE A 1 104 ? -9.867 23.031 -0.368 1 97.81 104 PHE A C 1
ATOM 816 O O . PHE A 1 104 ? -10.562 22.594 -1.283 1 97.81 104 PHE A O 1
ATOM 823 N N . TYR A 1 105 ? -10.391 23.078 0.842 1 98.12 105 TYR A N 1
ATOM 824 C CA . TYR A 1 105 ? -11.648 22.438 1.225 1 98.12 105 TYR A CA 1
ATOM 825 C C . TYR A 1 105 ? -12.836 23.328 0.911 1 98.12 105 TYR A C 1
ATOM 827 O O . TYR A 1 105 ? -12.875 24.5 1.335 1 98.12 105 TYR A O 1
ATOM 835 N N . CYS A 1 106 ? -13.766 22.766 0.245 1 96.88 106 CYS A N 1
ATOM 836 C CA . CYS A 1 106 ? -14.992 23.453 -0.14 1 96.88 106 CYS A CA 1
ATOM 837 C C . CYS A 1 106 ? -16.188 22.516 -0.067 1 96.88 106 CYS A C 1
ATOM 839 O O . CYS A 1 106 ? -16.125 21.375 -0.528 1 96.88 106 CYS A O 1
ATOM 841 N N . THR A 1 107 ? -17.266 23 0.507 1 94 107 THR A N 1
ATOM 842 C CA . THR A 1 107 ? -18.469 22.203 0.622 1 94 107 THR A CA 1
ATOM 843 C C . THR A 1 107 ? -19.312 22.312 -0.644 1 94 107 THR A C 1
ATOM 845 O O . THR A 1 107 ? -18.969 23.047 -1.564 1 94 107 THR A O 1
ATOM 848 N N . ASN A 1 108 ? -20.422 21.484 -0.613 1 89.88 108 ASN A N 1
ATOM 849 C CA . ASN A 1 108 ? -21.359 21.562 -1.735 1 89.88 108 ASN A CA 1
ATOM 850 C C . ASN A 1 108 ? -22.047 22.922 -1.806 1 89.88 108 ASN A C 1
ATOM 852 O O . ASN A 1 108 ? -22.484 23.344 -2.875 1 89.88 108 ASN A O 1
ATOM 856 N N . SER A 1 109 ? -22.125 23.562 -0.653 1 90.62 109 SER A N 1
ATOM 857 C CA . SER A 1 109 ? -22.75 24.875 -0.586 1 90.62 109 SER A CA 1
ATOM 858 C C . SER A 1 109 ? -21.75 25.984 -0.818 1 90.62 109 SER A C 1
ATOM 860 O O . SER A 1 109 ? -22.016 27.156 -0.502 1 90.62 109 SER A O 1
ATOM 862 N N . ASN A 1 110 ? -20.531 25.672 -1.18 1 91 110 ASN A N 1
ATOM 863 C CA . ASN A 1 110 ? -19.484 26.594 -1.551 1 91 110 ASN A CA 1
ATOM 864 C C . ASN A 1 110 ? -18.906 27.312 -0.33 1 91 110 ASN A C 1
ATOM 866 O O . ASN A 1 110 ? -18.516 28.484 -0.414 1 91 110 ASN A O 1
ATOM 870 N N . THR A 1 111 ? -19.016 26.656 0.762 1 94.44 111 THR A N 1
ATOM 871 C CA . THR A 1 111 ? -18.328 27.156 1.948 1 94.44 111 THR A CA 1
ATOM 872 C C . THR A 1 111 ? -16.859 26.719 1.942 1 94.44 111 THR A C 1
ATOM 874 O O . THR A 1 111 ? -16.578 25.516 1.862 1 94.44 111 THR A O 1
ATOM 877 N N . ILE A 1 112 ? -15.984 27.734 2.068 1 96.75 112 ILE A N 1
ATOM 878 C CA . ILE A 1 112 ? -14.555 27.453 1.973 1 96.75 112 ILE A CA 1
ATOM 879 C C . ILE A 1 112 ? -13.906 27.609 3.348 1 96.75 112 ILE A C 1
ATOM 881 O O . ILE A 1 112 ? -14.211 28.562 4.078 1 96.75 112 ILE A O 1
ATOM 885 N N . LEU A 1 113 ? -13.102 26.641 3.736 1 96.88 113 LEU A N 1
ATOM 886 C CA . LEU A 1 113 ? -12.305 26.766 4.957 1 96.88 113 LEU A CA 1
ATOM 887 C C . LEU A 1 113 ? -10.953 27.391 4.66 1 96.88 113 LEU A C 1
ATOM 889 O O . LEU A 1 113 ? -10.203 26.891 3.818 1 96.88 113 LEU A O 1
ATOM 893 N N . LYS A 1 114 ? -10.664 28.438 5.406 1 97.31 114 LYS A N 1
ATOM 894 C CA . LYS A 1 114 ? -9.391 29.125 5.23 1 97.31 114 LYS A CA 1
ATOM 895 C C . LYS A 1 114 ? -8.289 28.438 6.043 1 97.31 114 LYS A C 1
ATOM 897 O O . LYS A 1 114 ? -8.555 27.875 7.102 1 97.31 114 LYS A O 1
ATOM 902 N N . ASN A 1 115 ? -7.113 28.469 5.523 1 97.88 115 ASN A N 1
ATOM 903 C CA . ASN A 1 115 ? -5.91 27.969 6.195 1 97.88 115 ASN A CA 1
ATOM 904 C C . ASN A 1 115 ? -5.922 26.453 6.328 1 97.88 115 ASN A C 1
ATOM 906 O O . ASN A 1 115 ? -5.414 25.906 7.312 1 97.88 115 ASN A O 1
ATOM 910 N N . LEU A 1 116 ? -6.625 25.797 5.477 1 98.56 116 LEU A N 1
ATOM 911 C CA . LEU A 1 116 ? -6.594 24.344 5.297 1 98.56 116 LEU A CA 1
ATOM 912 C C . LEU A 1 116 ? -6.023 23.984 3.928 1 98.56 116 LEU A C 1
ATOM 914 O O . LEU A 1 116 ? -6.723 24.094 2.916 1 98.56 116 LEU A O 1
ATOM 918 N N . ASP A 1 117 ? -4.77 23.609 3.975 1 98.75 117 ASP A N 1
ATOM 919 C CA . ASP A 1 117 ? -4.008 23.453 2.738 1 98.75 117 ASP A CA 1
ATOM 920 C C . ASP A 1 117 ? -3.598 22 2.521 1 98.75 117 ASP A C 1
ATOM 922 O O . ASP A 1 117 ? -3.693 21.188 3.438 1 98.75 117 ASP A O 1
ATOM 926 N N . VAL A 1 118 ? -3.191 21.703 1.249 1 98.62 118 VAL A N 1
ATOM 927 C CA . VAL A 1 118 ? -2.77 20.328 0.97 1 98.62 118 VAL A CA 1
ATOM 928 C C . VAL A 1 118 ? -1.65 20.344 -0.069 1 98.62 118 VAL A C 1
ATOM 930 O O . VAL A 1 118 ? -1.634 21.188 -0.969 1 98.62 118 VAL A O 1
ATOM 933 N N . ILE A 1 119 ? -0.667 19.578 0.137 1 98.31 119 ILE A N 1
ATOM 934 C CA . ILE A 1 119 ? 0.286 19.188 -0.893 1 98.31 119 ILE A CA 1
ATOM 935 C C . ILE A 1 119 ? -0.07 17.797 -1.414 1 98.31 119 ILE A C 1
ATOM 937 O O . ILE A 1 119 ? 0.117 16.797 -0.715 1 98.31 119 ILE A O 1
ATOM 941 N N . PRO A 1 120 ? -0.569 17.688 -2.625 1 96.94 120 PRO A N 1
ATOM 942 C CA . PRO A 1 120 ? -1.017 16.391 -3.166 1 96.94 120 PRO A CA 1
ATOM 943 C C . PRO A 1 120 ? 0.135 15.547 -3.699 1 96.94 120 PRO A C 1
ATOM 945 O O . PRO A 1 120 ? 1.281 16 -3.727 1 96.94 120 PRO A O 1
ATOM 948 N N . SER A 1 121 ? -0.166 14.359 -3.924 1 93.69 121 SER A N 1
ATOM 949 C CA . SER A 1 121 ? 0.678 13.422 -4.66 1 93.69 121 SER A CA 1
ATOM 950 C C . SER A 1 121 ? -0.007 12.945 -5.934 1 93.69 121 SER A C 1
ATOM 952 O O . SER A 1 121 ? -1.172 13.266 -6.18 1 93.69 121 SER A O 1
ATOM 954 N N . THR A 1 122 ? 0.792 12.289 -6.781 1 86.06 122 THR A N 1
ATOM 955 C CA . THR A 1 122 ? 0.2 11.742 -7.996 1 86.06 122 THR A CA 1
ATOM 956 C C . THR A 1 122 ? 0.783 10.367 -8.305 1 86.06 122 THR A C 1
ATOM 958 O O . THR A 1 122 ? 1.897 10.047 -7.883 1 86.06 122 THR A O 1
ATOM 961 N N . MET A 1 123 ? -0.054 9.57 -8.852 1 75.69 123 MET A N 1
ATOM 962 C CA . MET A 1 123 ? 0.343 8.211 -9.203 1 75.69 123 MET A CA 1
ATOM 963 C C . MET A 1 123 ? 1.03 8.18 -10.57 1 75.69 123 MET A C 1
ATOM 965 O O . MET A 1 123 ? 1.928 7.367 -10.797 1 75.69 123 MET A O 1
ATOM 969 N N . PHE A 1 124 ? 0.531 8.836 -11.531 1 66.06 124 PHE A N 1
ATOM 970 C CA . PHE A 1 124 ? 1.102 8.938 -12.875 1 66.06 124 PHE A CA 1
ATOM 971 C C . PHE A 1 124 ? 0.795 10.297 -13.492 1 66.06 124 PHE A C 1
ATOM 973 O O . PHE A 1 124 ? -0.072 11.023 -13.008 1 66.06 124 PHE A O 1
ATOM 980 N N . ASP A 1 125 ? 1.725 10.836 -14.156 1 59.56 125 ASP A N 1
ATOM 981 C CA . ASP A 1 125 ? 1.464 12.078 -14.891 1 59.56 125 ASP A CA 1
ATOM 982 C C . ASP A 1 125 ? 1.325 11.812 -16.391 1 59.56 125 ASP A C 1
ATOM 984 O O . ASP A 1 125 ? 2.309 11.5 -17.062 1 59.56 125 ASP A O 1
ATOM 988 N N . THR A 1 126 ? 0.101 11.703 -16.75 1 56.44 126 THR A N 1
ATOM 989 C CA . THR A 1 126 ? -0.12 11.461 -18.172 1 56.44 126 THR A CA 1
ATOM 990 C C . THR A 1 126 ? 0.214 12.703 -18.984 1 56.44 126 THR A C 1
ATOM 992 O O . THR A 1 126 ? 0.275 12.648 -20.219 1 56.44 126 THR A O 1
ATOM 995 N N . SER A 1 127 ? 0.122 13.891 -18.344 1 53.44 127 SER A N 1
ATOM 996 C CA . SER A 1 127 ? 0.309 15.125 -19.109 1 53.44 127 SER A CA 1
ATOM 997 C C . SER A 1 127 ? 1.693 15.18 -19.734 1 53.44 127 SER A C 1
ATOM 999 O O . SER A 1 127 ? 1.889 15.852 -20.766 1 53.44 127 SER A O 1
ATOM 1001 N N . ASP A 1 128 ? 2.67 14.852 -19 1 50 128 ASP A N 1
ATOM 1002 C CA . ASP A 1 128 ? 4.031 14.898 -19.531 1 50 128 ASP A CA 1
ATOM 1003 C C . ASP A 1 128 ? 4.508 13.516 -19.953 1 50 128 ASP A C 1
ATOM 1005 O O . ASP A 1 128 ? 4.246 12.523 -19.266 1 50 128 ASP A O 1
ATOM 1009 N N . SER A 1 129 ? 4.52 13.336 -21.281 1 46.47 129 SER A N 1
ATOM 1010 C CA . SER A 1 129 ? 5.027 12.141 -21.953 1 46.47 129 SER A CA 1
ATOM 1011 C C . SER A 1 129 ? 6.105 11.461 -21.109 1 46.47 129 SER A C 1
ATOM 1013 O O . SER A 1 129 ? 6.461 10.305 -21.375 1 46.47 129 SER A O 1
ATOM 1015 N N . SER A 1 130 ? 6.879 12.328 -20.531 1 46.88 130 SER A N 1
ATOM 1016 C CA . SER A 1 130 ? 7.953 11.734 -19.75 1 46.88 130 SER A CA 1
ATOM 1017 C C . SER A 1 130 ? 7.414 11.039 -18.5 1 46.88 130 SER A C 1
ATOM 1019 O O . SER A 1 130 ? 6.41 11.469 -17.938 1 46.88 130 SER A O 1
ATOM 1021 N N . TYR A 1 131 ? 7.512 9.82 -18.344 1 48.75 131 TYR A N 1
ATOM 1022 C CA . TYR A 1 131 ? 7.059 8.852 -17.359 1 48.75 131 TYR A CA 1
ATOM 1023 C C . TYR A 1 131 ? 6.953 9.484 -15.984 1 48.75 131 TYR A C 1
ATOM 1025 O O . TYR A 1 131 ? 7.941 9.555 -15.25 1 48.75 131 TYR A O 1
ATOM 1033 N N . PRO A 1 132 ? 5.898 10.336 -15.625 1 57.16 132 PRO A N 1
ATOM 1034 C CA . PRO A 1 132 ? 5.953 10.859 -14.258 1 57.16 132 PRO A CA 1
ATOM 1035 C C . PRO A 1 132 ? 5.84 9.766 -13.203 1 57.16 132 PRO A C 1
ATOM 1037 O O . PRO A 1 132 ? 5.012 8.859 -13.328 1 57.16 132 PRO A O 1
ATOM 1040 N N . LYS A 1 133 ? 6.852 9.594 -12.375 1 69.81 133 LYS A N 1
ATOM 1041 C CA . LYS A 1 133 ? 7.121 8.562 -11.375 1 69.81 133 LYS A CA 1
ATOM 1042 C C . LYS A 1 133 ? 6.227 8.742 -10.156 1 69.81 133 LYS A C 1
ATOM 1044 O O . LYS A 1 133 ? 6.113 9.844 -9.617 1 69.81 133 LYS A O 1
ATOM 1049 N N . GLY A 1 134 ? 5.387 7.777 -9.945 1 80.25 134 GLY A N 1
ATOM 1050 C CA . GLY A 1 134 ? 4.703 7.738 -8.664 1 80.25 134 GLY A CA 1
ATOM 1051 C C . GLY A 1 134 ? 5.656 7.613 -7.484 1 80.25 134 GLY A C 1
ATOM 1052 O O . GLY A 1 134 ? 6.871 7.5 -7.672 1 80.25 134 GLY A O 1
ATOM 1053 N N . LEU A 1 135 ? 5.121 7.824 -6.352 1 85.75 135 LEU A N 1
ATOM 1054 C CA . LEU A 1 135 ? 5.949 7.746 -5.152 1 85.75 135 LEU A CA 1
ATOM 1055 C C . LEU A 1 135 ? 6.605 6.375 -5.031 1 85.75 135 LEU A C 1
ATOM 1057 O O . LEU A 1 135 ? 7.707 6.254 -4.496 1 85.75 135 LEU A O 1
ATOM 1061 N N . ASP A 1 136 ? 5.953 5.359 -5.527 1 80.12 136 ASP A N 1
ATOM 1062 C CA . ASP A 1 136 ? 6.516 4.016 -5.508 1 80.12 136 ASP A CA 1
ATOM 1063 C C . ASP A 1 136 ? 7.758 3.926 -6.391 1 80.12 136 ASP A C 1
ATOM 1065 O O . ASP A 1 136 ? 8.742 3.273 -6.027 1 80.12 136 ASP A O 1
ATOM 1069 N N . ASP A 1 137 ? 7.711 4.57 -7.527 1 77.38 137 ASP A N 1
ATOM 1070 C CA . ASP A 1 137 ? 8.867 4.621 -8.422 1 77.38 137 ASP A CA 1
ATOM 1071 C C . ASP A 1 137 ? 10.031 5.371 -7.773 1 77.38 137 ASP A C 1
ATOM 1073 O O . ASP A 1 137 ? 11.18 4.961 -7.891 1 77.38 137 ASP A O 1
ATOM 1077 N N . LEU A 1 138 ? 9.672 6.383 -7.191 1 80.62 138 LEU A N 1
ATOM 1078 C CA . LEU A 1 138 ? 10.688 7.219 -6.562 1 80.62 138 LEU A CA 1
ATOM 1079 C C . LEU A 1 138 ? 11.359 6.48 -5.41 1 80.62 138 LEU A C 1
ATOM 1081 O O . LEU A 1 138 ? 12.555 6.672 -5.16 1 80.62 138 LEU A O 1
ATOM 1085 N N . GLU A 1 139 ? 10.562 5.703 -4.742 1 80.25 139 GLU A N 1
ATOM 1086 C CA . GLU A 1 139 ? 11.133 4.914 -3.652 1 80.25 139 GLU A CA 1
ATOM 1087 C C . GLU A 1 139 ? 12.227 3.984 -4.156 1 80.25 139 GLU A C 1
ATOM 1089 O O . GLU A 1 139 ? 13.242 3.787 -3.48 1 80.25 139 GLU A O 1
ATOM 1094 N N . ILE A 1 140 ? 11.984 3.404 -5.258 1 71.75 140 ILE A N 1
ATOM 1095 C CA . ILE A 1 140 ? 12.977 2.518 -5.855 1 71.75 140 ILE A CA 1
ATOM 1096 C C . ILE A 1 140 ? 14.227 3.312 -6.215 1 71.75 140 ILE A C 1
ATOM 1098 O O . ILE A 1 140 ? 15.352 2.857 -5.984 1 71.75 140 ILE A O 1
ATOM 1102 N N . GLU A 1 141 ? 14.039 4.461 -6.73 1 75.62 141 GLU A N 1
ATOM 1103 C CA . GLU A 1 141 ? 15.172 5.309 -7.098 1 75.62 141 GLU A CA 1
ATOM 1104 C C . GLU A 1 141 ? 15.969 5.727 -5.867 1 75.62 141 GLU A C 1
ATOM 1106 O O . GLU A 1 141 ? 17.203 5.781 -5.91 1 75.62 141 GLU A O 1
ATOM 1111 N N . ILE A 1 142 ? 15.258 6.066 -4.855 1 77.12 142 ILE A N 1
ATOM 1112 C CA . ILE A 1 142 ? 15.898 6.449 -3.605 1 77.12 142 ILE A CA 1
ATOM 1113 C C . ILE A 1 142 ? 16.734 5.285 -3.08 1 77.12 142 ILE A C 1
ATOM 1115 O O . ILE A 1 142 ? 17.891 5.473 -2.68 1 77.12 142 ILE A O 1
ATOM 1119 N N . ALA A 1 143 ? 16.172 4.172 -3.176 1 68.25 143 ALA A N 1
ATOM 1120 C CA . ALA A 1 143 ? 16.828 2.986 -2.639 1 68.25 143 ALA A CA 1
ATOM 1121 C C . ALA A 1 143 ? 18.062 2.631 -3.463 1 68.25 143 ALA A C 1
ATOM 1123 O O . ALA A 1 143 ? 19.047 2.113 -2.93 1 68.25 143 ALA A O 1
ATOM 1124 N N . MET A 1 144 ? 18 2.879 -4.715 1 66.19 144 MET A N 1
ATOM 1125 C CA . MET A 1 144 ? 19.078 2.502 -5.629 1 66.19 144 MET A CA 1
ATOM 1126 C C . MET A 1 144 ? 20.25 3.484 -5.535 1 66.19 144 MET A C 1
ATOM 1128 O O . MET A 1 144 ? 21.328 3.219 -6.059 1 66.19 144 MET A O 1
ATOM 1132 N N . GLN A 1 145 ? 20.016 4.496 -4.941 1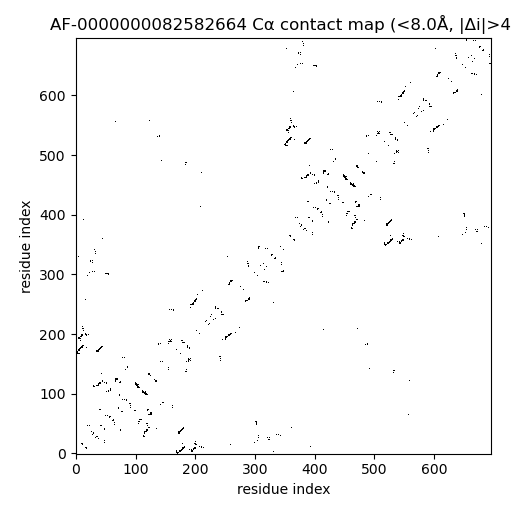 62.69 145 GLN A N 1
ATOM 1133 C CA . GLN A 1 145 ? 21.078 5.504 -4.859 1 62.69 145 GLN A CA 1
ATOM 1134 C C . GLN A 1 145 ? 22.281 4.973 -4.086 1 62.69 145 GLN A C 1
ATOM 1136 O O . GLN A 1 145 ? 22.125 4.395 -3.008 1 62.69 145 GLN A O 1
ATOM 1141 N N . GLN A 1 146 ? 23.312 4.559 -4.793 1 56.72 146 GLN A N 1
ATOM 1142 C CA . GLN A 1 146 ? 24.547 3.982 -4.266 1 56.72 146 GLN A CA 1
ATOM 1143 C C . GLN A 1 146 ? 25.516 5.074 -3.818 1 56.72 146 GLN A C 1
ATOM 1145 O O . GLN A 1 146 ? 26.688 4.801 -3.564 1 56.72 146 GLN A O 1
ATOM 1150 N N . MET A 1 147 ? 24.953 6.172 -3.289 1 51.97 147 MET A N 1
ATOM 1151 C CA . MET A 1 147 ? 26.047 7.109 -3.096 1 51.97 147 MET A CA 1
ATOM 1152 C C . MET A 1 147 ? 26.609 7.016 -1.678 1 51.97 147 MET A C 1
ATOM 1154 O O . MET A 1 147 ? 25.844 6.832 -0.723 1 51.97 147 MET A O 1
ATOM 1158 N N . GLY A 1 148 ? 27.984 6.996 -1.42 1 52.62 148 GLY A N 1
ATOM 1159 C CA . GLY A 1 148 ? 29.016 7.129 -0.396 1 52.62 148 GLY A CA 1
ATOM 1160 C C . GLY A 1 148 ? 28.547 6.711 0.982 1 52.62 148 GLY A C 1
ATOM 1161 O O . GLY A 1 148 ? 27.438 6.164 1.127 1 52.62 148 GLY A O 1
ATOM 1162 N N . GLU A 1 149 ? 29.359 6.809 2.053 1 50.34 149 GLU A N 1
ATOM 1163 C CA . GLU A 1 149 ? 29.281 6.391 3.449 1 50.34 149 GLU A CA 1
ATOM 1164 C C . GLU A 1 149 ? 27.938 6.777 4.07 1 50.34 149 GLU A C 1
ATOM 1166 O O . GLU A 1 149 ? 27.422 6.062 4.93 1 50.34 149 GLU A O 1
ATOM 1171 N N . ASP A 1 150 ? 27.312 7.891 3.539 1 59.69 150 ASP A N 1
ATOM 1172 C CA . ASP A 1 150 ? 26.172 8.406 4.266 1 59.69 150 ASP A CA 1
ATOM 1173 C C . ASP A 1 150 ? 24.875 8.203 3.469 1 59.69 150 ASP A C 1
ATOM 1175 O O . ASP A 1 150 ? 23.969 9.039 3.52 1 59.69 150 ASP A O 1
ATOM 1179 N N . THR A 1 151 ? 24.891 7.074 2.812 1 72.38 151 THR A N 1
ATOM 1180 C CA . THR A 1 151 ? 23.828 6.82 1.84 1 72.38 151 THR A CA 1
ATOM 1181 C C . THR A 1 151 ? 22.484 6.641 2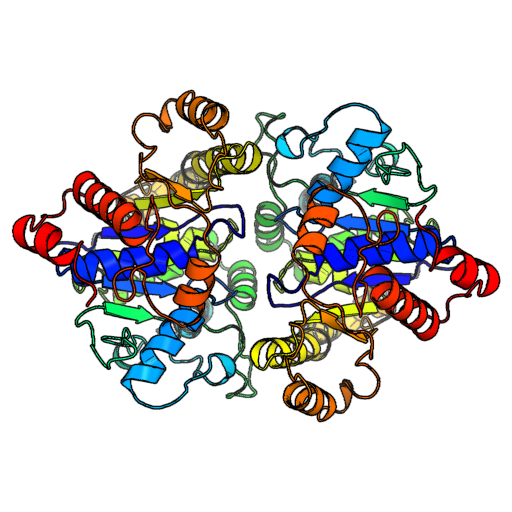.539 1 72.38 151 THR A C 1
ATOM 1183 O O . THR A 1 151 ? 21.469 7.203 2.109 1 72.38 151 THR A O 1
ATOM 1186 N N . LEU A 1 152 ? 22.531 6.051 3.707 1 75.12 152 LEU A N 1
ATOM 1187 C CA . LEU A 1 152 ? 21.266 5.789 4.398 1 75.12 152 LEU A CA 1
ATOM 1188 C C . LEU A 1 152 ? 20.656 7.082 4.918 1 75.12 152 LEU A C 1
ATOM 1190 O O . LEU A 1 152 ? 19.453 7.309 4.762 1 75.12 152 LEU A O 1
ATOM 1194 N N . LEU A 1 153 ? 21.531 7.871 5.453 1 81.25 153 LEU A N 1
ATOM 1195 C CA . LEU A 1 153 ? 21.062 9.125 6.027 1 81.25 153 LEU A CA 1
ATOM 1196 C C . LEU A 1 153 ? 20.484 10.039 4.949 1 81.25 153 LEU A C 1
ATOM 1198 O O . LEU A 1 153 ? 19.453 10.688 5.164 1 81.25 153 LEU A O 1
ATOM 1202 N N . ASN A 1 154 ? 21.109 10.023 3.842 1 83.38 154 ASN A N 1
ATOM 1203 C CA . ASN A 1 154 ? 20.641 10.852 2.742 1 83.38 154 ASN A CA 1
ATOM 1204 C C . ASN A 1 154 ? 19.281 10.391 2.227 1 83.38 154 ASN A C 1
ATOM 1206 O O . ASN A 1 154 ? 18.438 11.211 1.866 1 83.38 154 ASN A O 1
ATOM 1210 N N . ARG A 1 155 ? 19.062 9.133 2.234 1 82.38 155 ARG A N 1
ATOM 1211 C CA . ARG A 1 155 ? 17.812 8.547 1.758 1 82.38 155 ARG A CA 1
ATOM 1212 C C . ARG A 1 155 ? 16.672 8.836 2.727 1 82.38 155 ARG A C 1
ATOM 1214 O O . ARG A 1 155 ? 15.523 8.984 2.312 1 82.38 155 ARG A O 1
ATOM 1221 N N . LEU A 1 156 ? 17.016 9 3.982 1 87.75 156 LEU A N 1
ATOM 1222 C CA . LEU A 1 156 ? 15.992 9.078 5.02 1 87.75 156 LEU A CA 1
ATOM 1223 C C . LEU A 1 156 ? 15.711 10.523 5.406 1 87.75 156 LEU A C 1
ATOM 1225 O O . LEU A 1 156 ? 14.812 10.797 6.207 1 87.75 156 LEU A O 1
ATOM 1229 N N . THR A 1 157 ? 16.438 11.508 4.789 1 91.31 157 THR A N 1
ATOM 1230 C CA . THR A 1 157 ? 16.297 12.883 5.25 1 91.31 157 THR A CA 1
ATOM 1231 C C . THR A 1 157 ? 15.844 13.789 4.109 1 91.31 157 THR A C 1
ATOM 1233 O O . THR A 1 157 ? 16.047 15.008 4.152 1 91.31 157 THR A O 1
ATOM 1236 N N . ILE A 1 158 ? 15.25 13.234 3.129 1 92.88 158 ILE A N 1
ATOM 1237 C CA . ILE A 1 158 ? 14.773 14 1.984 1 92.88 158 ILE A CA 1
ATOM 1238 C C . ILE A 1 158 ? 13.711 15 2.438 1 92.88 158 ILE A C 1
ATOM 1240 O O . ILE A 1 158 ? 13.805 16.188 2.129 1 92.88 158 ILE A O 1
ATOM 1244 N N . LEU A 1 159 ? 12.734 14.555 3.211 1 95.25 159 LEU A N 1
ATOM 1245 C CA . LEU A 1 159 ? 11.672 15.445 3.684 1 95.25 159 LEU A CA 1
ATOM 1246 C C . LEU A 1 159 ? 12.219 16.438 4.707 1 95.25 159 LEU A C 1
ATOM 1248 O O . LEU A 1 159 ? 11.758 17.578 4.773 1 95.25 159 LEU A O 1
ATOM 1252 N N . ALA A 1 160 ? 13.227 16 5.48 1 94.5 160 ALA A N 1
ATOM 1253 C CA . ALA A 1 160 ? 13.852 16.906 6.438 1 94.5 160 ALA A CA 1
ATOM 1254 C C . ALA A 1 160 ? 14.492 18.094 5.723 1 94.5 160 ALA A C 1
ATOM 1256 O O . ALA A 1 160 ? 14.367 19.234 6.168 1 94.5 160 ALA A O 1
ATOM 1257 N N . LYS A 1 161 ? 15.156 17.812 4.66 1 93.62 161 LYS A N 1
ATOM 1258 C CA . LYS A 1 161 ? 15.773 18.875 3.865 1 93.62 161 LYS A CA 1
ATOM 1259 C C . LYS A 1 161 ? 14.727 19.797 3.268 1 93.62 161 LYS A C 1
ATOM 1261 O O . LYS A 1 161 ? 14.891 21.031 3.285 1 93.62 161 LYS A O 1
ATOM 1266 N N . PHE A 1 162 ? 13.734 19.234 2.771 1 96.31 162 PHE A N 1
ATOM 1267 C CA . PHE A 1 162 ? 12.633 19.984 2.201 1 96.31 162 PHE A CA 1
ATOM 1268 C C . PHE A 1 162 ? 12.039 20.938 3.232 1 96.31 162 PHE A C 1
ATOM 1270 O O . PHE A 1 162 ? 11.836 22.125 2.949 1 96.31 162 PHE A O 1
ATOM 1277 N N . PHE A 1 163 ? 11.719 20.438 4.438 1 95.62 163 PHE A N 1
ATOM 1278 C CA . PHE A 1 163 ? 11.133 21.219 5.508 1 95.62 163 PHE A CA 1
ATOM 1279 C C . PHE A 1 163 ? 12.078 22.328 5.953 1 95.62 163 PHE A C 1
ATOM 1281 O O . PHE A 1 163 ? 11.656 23.453 6.215 1 95.62 163 PHE A O 1
ATOM 1288 N N . LYS A 1 164 ? 13.328 22.016 6.012 1 93.25 164 LYS A N 1
ATOM 1289 C CA . LYS A 1 164 ? 14.328 23.016 6.387 1 93.25 164 LYS A CA 1
ATOM 1290 C C . LYS A 1 164 ? 14.383 24.141 5.367 1 93.25 164 LYS A C 1
ATOM 1292 O O . LYS A 1 164 ? 14.352 25.328 5.734 1 93.25 164 LYS A O 1
ATOM 1297 N N . ASP A 1 165 ? 14.398 23.75 4.16 1 93.38 165 ASP A N 1
ATOM 1298 C CA . ASP A 1 165 ? 14.57 24.719 3.082 1 93.38 165 ASP A CA 1
ATOM 1299 C C . ASP A 1 165 ? 13.336 25.609 2.949 1 93.38 165 ASP A C 1
ATOM 1301 O O . ASP A 1 165 ? 13.445 26.781 2.574 1 93.38 165 ASP A O 1
ATOM 1305 N N . THR A 1 166 ? 12.203 25.094 3.277 1 94.62 166 THR A N 1
ATOM 1306 C CA . THR A 1 166 ? 10.969 25.828 3.01 1 94.62 166 THR A CA 1
ATOM 1307 C C . THR A 1 166 ? 10.398 26.406 4.297 1 94.62 166 THR A C 1
ATOM 1309 O O . THR A 1 166 ? 9.492 27.25 4.254 1 94.62 166 THR A O 1
ATOM 1312 N N . ALA A 1 167 ? 10.773 25.953 5.441 1 93.69 167 ALA A N 1
ATOM 1313 C CA . ALA A 1 167 ? 10.297 26.375 6.754 1 93.69 167 ALA A CA 1
ATOM 1314 C C . ALA A 1 167 ? 8.789 26.188 6.875 1 93.69 167 ALA A C 1
ATOM 1316 O O . ALA A 1 167 ? 8.094 27.047 7.434 1 93.69 167 ALA A O 1
ATOM 1317 N N . LEU A 1 168 ? 8.312 25.141 6.266 1 94.44 168 LEU A N 1
ATOM 1318 C CA . LEU A 1 168 ? 6.887 24.844 6.312 1 94.44 168 LEU A CA 1
ATOM 1319 C C . LEU A 1 168 ? 6.402 24.719 7.754 1 94.44 168 LEU A C 1
ATOM 1321 O O . LEU A 1 168 ? 5.266 25.094 8.062 1 94.44 168 LEU A O 1
ATOM 1325 N N . ASP A 1 169 ? 7.25 24.203 8.609 1 93.31 169 ASP A N 1
ATOM 1326 C CA . ASP A 1 169 ? 6.855 23.922 9.992 1 93.31 169 ASP A CA 1
ATOM 1327 C C . ASP A 1 169 ? 6.746 25.219 10.797 1 93.31 169 ASP A C 1
ATOM 1329 O O . ASP A 1 169 ? 6.34 25.188 11.961 1 93.31 169 ASP A O 1
ATOM 1333 N N . GLU A 1 170 ? 6.949 26.344 10.195 1 94.69 170 GLU A N 1
ATOM 1334 C CA . GLU A 1 170 ? 6.75 27.641 10.844 1 94.69 170 GLU A CA 1
ATOM 1335 C C . GLU A 1 170 ? 5.477 28.312 10.352 1 94.69 170 GLU A C 1
ATOM 1337 O O . GLU A 1 170 ? 5.023 29.297 10.93 1 94.69 170 GLU A O 1
ATOM 1342 N N . LYS A 1 171 ? 4.902 27.766 9.375 1 95.94 171 LYS A N 1
ATOM 1343 C CA . LYS A 1 171 ? 3.791 28.422 8.703 1 95.94 171 LYS A CA 1
ATOM 1344 C C . LYS A 1 171 ? 2.451 27.844 9.148 1 95.94 171 LYS A C 1
ATOM 1346 O O . LYS A 1 171 ? 1.4 28.438 8.922 1 95.94 171 LYS A O 1
ATOM 1351 N N . TYR A 1 172 ? 2.459 26.703 9.766 1 97.81 172 TYR A N 1
ATOM 1352 C CA . TYR A 1 172 ? 1.236 26 10.141 1 97.81 172 TYR A CA 1
ATOM 1353 C C . TYR A 1 172 ? 1.257 25.609 11.617 1 97.81 172 TYR A C 1
ATOM 1355 O O . TYR A 1 172 ? 2.32 25.578 12.234 1 97.81 172 TYR A O 1
ATOM 1363 N N . ASP A 1 173 ? 0.076 25.438 12.148 1 97.88 173 ASP A N 1
ATOM 1364 C CA . ASP A 1 173 ? -0.034 24.891 13.5 1 97.88 173 ASP A CA 1
ATOM 1365 C C . ASP A 1 173 ? 0.122 23.375 13.492 1 97.88 173 ASP A C 1
ATOM 1367 O O . ASP A 1 173 ? 0.729 22.812 14.406 1 97.88 173 ASP A O 1
ATOM 1371 N N . PHE A 1 174 ? -0.475 22.75 12.5 1 98.5 174 PHE A N 1
ATOM 1372 C CA . PHE A 1 174 ? -0.401 21.312 12.344 1 98.5 174 PHE A CA 1
ATOM 1373 C C . PHE A 1 174 ? -0.024 20.938 10.914 1 98.5 174 PHE A C 1
ATOM 1375 O O . PHE A 1 174 ? -0.484 21.562 9.961 1 98.5 174 PHE A O 1
ATOM 1382 N N . ILE A 1 175 ? 0.803 19.969 10.766 1 98.69 175 ILE A N 1
ATOM 1383 C CA . ILE A 1 175 ? 1.093 19.297 9.508 1 98.69 175 ILE A CA 1
ATOM 1384 C C . ILE A 1 175 ? 0.811 17.797 9.641 1 98.69 175 ILE A C 1
ATOM 1386 O O . ILE A 1 175 ? 1.32 17.141 10.555 1 98.69 175 ILE A O 1
ATOM 1390 N N . ILE A 1 176 ? -0.026 17.281 8.789 1 98.75 176 ILE A N 1
ATOM 1391 C CA . ILE A 1 176 ? -0.467 15.891 8.891 1 98.75 176 ILE A CA 1
ATOM 1392 C C . ILE A 1 176 ? -0.037 15.117 7.645 1 98.75 176 ILE A C 1
ATOM 1394 O O . ILE A 1 176 ? -0.346 15.523 6.523 1 98.75 176 ILE A O 1
ATOM 1398 N N . PHE A 1 177 ? 0.654 14.062 7.871 1 98.62 177 PHE A N 1
ATOM 1399 C CA . PHE A 1 177 ? 1.064 13.172 6.793 1 98.62 177 PHE A CA 1
ATOM 1400 C C . PHE A 1 177 ? 0.107 11.992 6.672 1 98.62 177 PHE A C 1
ATOM 1402 O O . PHE A 1 177 ? -0.183 11.312 7.66 1 98.62 177 PHE A O 1
ATOM 1409 N N . ASP A 1 178 ? -0.412 11.758 5.48 1 98.12 178 ASP A N 1
ATOM 1410 C CA . ASP A 1 178 ? -1.072 10.492 5.164 1 98.12 178 ASP A CA 1
ATOM 1411 C C . ASP A 1 178 ? -0.077 9.477 4.609 1 98.12 178 ASP A C 1
ATOM 1413 O O . ASP A 1 178 ? 0.347 9.578 3.455 1 98.12 178 ASP A O 1
ATOM 1417 N N . CYS A 1 179 ? 0.199 8.477 5.41 1 96.31 179 CYS A N 1
ATOM 1418 C CA . CYS A 1 179 ? 1.246 7.527 5.062 1 96.31 179 CYS A CA 1
ATOM 1419 C C . CYS A 1 179 ? 0.648 6.23 4.527 1 96.31 179 CYS A C 1
ATOM 1421 O O . CYS A 1 179 ? -0.484 5.879 4.867 1 96.31 179 CYS A O 1
ATOM 1423 N N . PRO A 1 180 ? 1.401 5.551 3.689 1 91.94 180 PRO A N 1
ATOM 1424 C CA . PRO A 1 180 ? 0.944 4.266 3.164 1 91.94 180 PRO A CA 1
ATOM 1425 C C . PRO A 1 180 ? 1.006 3.148 4.203 1 91.94 180 PRO A C 1
ATOM 1427 O O . PRO A 1 180 ? 1.603 3.324 5.27 1 91.94 180 PRO A O 1
ATOM 1430 N N . PRO A 1 181 ? 0.266 2.027 3.9 1 86.25 181 PRO A N 1
ATOM 1431 C CA . PRO A 1 181 ? 0.343 0.864 4.789 1 86.25 181 PRO A CA 1
ATOM 1432 C C . PRO A 1 181 ? 1.633 0.067 4.605 1 86.25 181 PRO A C 1
ATOM 1434 O O . PRO A 1 181 ? 1.588 -1.113 4.25 1 86.25 181 PRO A O 1
ATOM 1437 N N . ALA A 1 182 ? 2.689 0.651 4.77 1 79 182 ALA A N 1
ATOM 1438 C CA . ALA A 1 182 ? 3.998 0.029 4.578 1 79 182 ALA A CA 1
ATOM 1439 C C . ALA A 1 182 ? 5.086 0.804 5.312 1 79 182 ALA A C 1
ATOM 1441 O O . ALA A 1 182 ? 4.949 2.008 5.547 1 79 182 ALA A O 1
ATOM 1442 N N . ASN A 1 183 ? 6.07 0.052 5.711 1 78.5 183 ASN A N 1
ATOM 1443 C CA . ASN A 1 183 ? 7.27 0.695 6.23 1 78.5 183 ASN A CA 1
ATOM 1444 C C . ASN A 1 183 ? 8.289 0.954 5.129 1 78.5 183 ASN A C 1
ATOM 1446 O O . ASN A 1 183 ? 9.398 0.414 5.164 1 78.5 183 ASN A O 1
ATOM 1450 N N . ASN A 1 184 ? 7.926 1.813 4.258 1 80.81 184 ASN A N 1
ATOM 1451 C CA . ASN A 1 184 ? 8.828 2.102 3.148 1 80.81 184 ASN A CA 1
ATOM 1452 C C . ASN A 1 184 ? 9.656 3.359 3.408 1 80.81 184 ASN A C 1
ATOM 1454 O O . ASN A 1 184 ? 9.547 3.965 4.477 1 80.81 184 ASN A O 1
ATOM 1458 N N . ILE A 1 185 ? 10.461 3.668 2.537 1 84.25 185 ILE A N 1
ATOM 1459 C CA . ILE A 1 185 ? 11.414 4.762 2.701 1 84.25 185 ILE A CA 1
ATOM 1460 C C . ILE A 1 185 ? 10.664 6.082 2.85 1 84.25 185 ILE A C 1
ATOM 1462 O O . ILE A 1 185 ? 11.102 6.973 3.582 1 84.25 185 ILE A O 1
ATOM 1466 N N . ILE A 1 186 ? 9.586 6.215 2.195 1 89.69 186 ILE A N 1
ATOM 1467 C CA . ILE A 1 186 ? 8.789 7.438 2.266 1 89.69 186 ILE A CA 1
ATOM 1468 C C . ILE A 1 186 ? 8.195 7.586 3.662 1 89.69 186 ILE A C 1
ATOM 1470 O O . ILE A 1 186 ? 8.211 8.68 4.238 1 89.69 186 ILE A O 1
ATOM 1474 N N . THR A 1 187 ? 7.672 6.48 4.148 1 91.44 187 THR A N 1
ATOM 1475 C CA . THR A 1 187 ? 7.129 6.488 5.504 1 91.44 187 THR A CA 1
ATOM 1476 C C . THR A 1 187 ? 8.211 6.848 6.52 1 91.44 187 THR A C 1
ATOM 1478 O O . THR A 1 187 ? 7.961 7.609 7.453 1 91.44 187 THR A O 1
ATOM 1481 N N . GLN A 1 188 ? 9.359 6.344 6.316 1 88.94 188 GLN A N 1
ATOM 1482 C CA . GLN A 1 188 ? 10.461 6.633 7.23 1 88.94 188 GLN A CA 1
ATOM 1483 C C . GLN A 1 188 ? 10.852 8.109 7.168 1 88.94 188 GLN A C 1
ATOM 1485 O O . GLN A 1 188 ? 11.156 8.719 8.195 1 88.94 188 GLN A O 1
ATOM 1490 N N . ASN A 1 189 ? 10.883 8.656 5.988 1 92.94 189 ASN A N 1
ATOM 1491 C CA . ASN A 1 189 ? 11.117 10.086 5.844 1 92.94 189 ASN A CA 1
ATOM 1492 C C . ASN A 1 189 ? 10.086 10.906 6.621 1 92.94 189 ASN A C 1
ATOM 1494 O O . ASN A 1 189 ? 10.438 11.898 7.266 1 92.94 189 ASN A O 1
ATOM 1498 N N . ALA A 1 190 ? 8.852 10.477 6.523 1 96 190 ALA A N 1
ATOM 1499 C CA . ALA A 1 190 ? 7.777 11.18 7.227 1 96 190 ALA A CA 1
ATOM 1500 C C . ALA A 1 190 ? 7.977 11.109 8.734 1 96 190 ALA A C 1
ATOM 1502 O O . ALA A 1 190 ? 7.82 12.117 9.438 1 96 190 ALA A O 1
ATOM 1503 N N . LEU A 1 191 ? 8.375 9.961 9.18 1 94.31 191 LEU A N 1
ATOM 1504 C CA . LEU A 1 191 ? 8.539 9.742 10.609 1 94.31 191 LEU A CA 1
ATOM 1505 C C . LEU A 1 191 ? 9.688 10.586 11.156 1 94.31 191 LEU A C 1
ATOM 1507 O O . LEU A 1 191 ? 9.617 11.078 12.281 1 94.31 191 LEU A O 1
ATOM 1511 N N . ILE A 1 192 ? 10.664 10.781 10.422 1 93.06 192 ILE A N 1
ATOM 1512 C CA . ILE A 1 192 ? 11.836 11.539 10.844 1 93.06 192 ILE A CA 1
ATOM 1513 C C . ILE A 1 192 ? 11.445 12.992 11.094 1 93.06 192 ILE A C 1
ATOM 1515 O O . ILE A 1 192 ? 11.93 13.617 12.047 1 93.06 192 ILE A O 1
ATOM 1519 N N . VAL A 1 193 ? 10.586 13.5 10.312 1 95.69 193 VAL A N 1
ATOM 1520 C CA . VAL A 1 193 ? 10.203 14.906 10.422 1 95.69 193 VAL A CA 1
ATOM 1521 C C . VAL A 1 193 ? 9.07 15.047 11.445 1 95.69 193 VAL A C 1
ATOM 1523 O O . VAL A 1 193 ? 8.875 16.125 12.016 1 95.69 193 VAL A O 1
ATOM 1526 N N . SER A 1 194 ? 8.398 13.977 11.742 1 96.69 194 SER A N 1
ATOM 1527 C CA . SER A 1 194 ? 7.195 14.023 12.562 1 96.69 194 SER A CA 1
ATOM 1528 C C . SER A 1 194 ? 7.535 14.172 14.039 1 96.69 194 SER A C 1
ATOM 1530 O O . SER A 1 194 ? 8.547 13.641 14.508 1 96.69 194 SER A O 1
ATOM 1532 N N . ASP A 1 195 ? 6.707 14.922 14.703 1 96.44 195 ASP A N 1
ATOM 1533 C CA . ASP A 1 195 ? 6.742 14.977 16.156 1 96.44 195 ASP A CA 1
ATOM 1534 C C . ASP A 1 195 ? 5.957 13.82 16.766 1 96.44 195 ASP A C 1
ATOM 1536 O O . ASP A 1 195 ? 6.324 13.305 17.828 1 96.44 195 ASP A O 1
ATOM 1540 N N . TYR A 1 196 ? 4.922 13.508 16.125 1 96.69 196 TYR A N 1
ATOM 1541 C CA . TYR A 1 196 ? 3.986 12.5 16.609 1 96.69 196 TYR A CA 1
ATOM 1542 C C . TYR A 1 196 ? 3.584 11.547 15.5 1 96.69 196 TYR A C 1
ATOM 1544 O O . TYR A 1 196 ? 3.797 11.836 14.32 1 96.69 196 TYR A O 1
ATOM 1552 N N . TYR A 1 197 ? 3.154 10.414 15.891 1 96.31 197 TYR A N 1
ATOM 1553 C CA . TYR A 1 197 ? 2.41 9.57 14.961 1 96.31 197 TYR A CA 1
ATOM 1554 C C . TYR A 1 197 ? 1.129 9.055 15.602 1 96.31 197 TYR A C 1
ATOM 1556 O O . TYR A 1 197 ? 1.057 8.898 16.828 1 96.31 197 TYR A O 1
ATOM 1564 N N . LEU A 1 198 ? 0.096 8.961 14.82 1 97.19 198 LEU A N 1
ATOM 1565 C CA . LEU A 1 198 ? -1.241 8.523 15.203 1 97.19 198 LEU A CA 1
ATOM 1566 C C . LEU A 1 198 ? -1.642 7.266 14.445 1 97.19 198 LEU A C 1
ATOM 1568 O O . LEU A 1 198 ? -1.399 7.16 13.242 1 97.19 198 LEU A O 1
ATOM 1572 N N . ILE A 1 199 ? -2.266 6.301 15.195 1 95.38 199 ILE A N 1
ATOM 1573 C CA . ILE A 1 199 ? -2.531 5.004 14.578 1 95.38 199 ILE A CA 1
ATOM 1574 C C . ILE A 1 199 ? -4.035 4.734 14.57 1 95.38 199 ILE A C 1
ATOM 1576 O O . ILE A 1 199 ? -4.602 4.32 15.586 1 95.38 199 ILE A O 1
ATOM 1580 N N . PRO A 1 200 ? -4.648 4.922 13.43 1 95.75 200 PRO A N 1
ATOM 1581 C CA . PRO A 1 200 ? -5.988 4.348 13.281 1 95.75 200 PRO A CA 1
ATOM 1582 C C . PRO A 1 200 ? -5.961 2.83 13.109 1 95.75 200 PRO A C 1
ATOM 1584 O O . PRO A 1 200 ? -5.098 2.295 12.414 1 95.75 200 PRO A O 1
ATOM 1587 N N . THR A 1 201 ? -6.867 2.131 13.742 1 91.69 201 THR A N 1
ATOM 1588 C CA . THR A 1 201 ? -6.84 0.676 13.641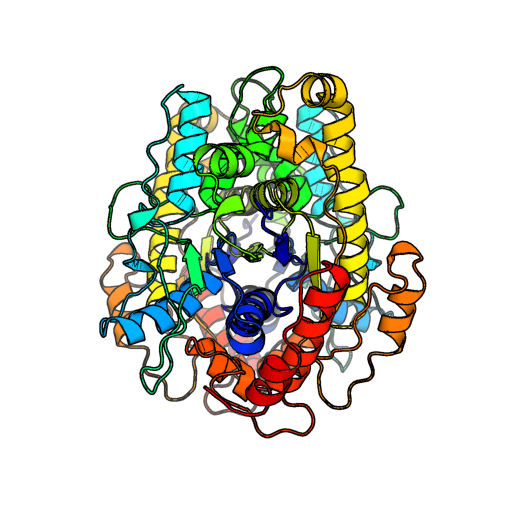 1 91.69 201 THR A CA 1
ATOM 1589 C C . THR A 1 201 ? -8.242 0.097 13.797 1 91.69 201 THR A C 1
ATOM 1591 O O . THR A 1 201 ? -9.094 0.688 14.469 1 91.69 201 THR A O 1
ATOM 1594 N N . ILE A 1 202 ? -8.391 -0.992 13.008 1 88.31 202 ILE A N 1
ATOM 1595 C CA . ILE A 1 202 ? -9.547 -1.837 13.305 1 88.31 202 ILE A CA 1
ATOM 1596 C C . ILE A 1 202 ? -9.25 -2.693 14.539 1 88.31 202 ILE A C 1
ATOM 1598 O O . ILE A 1 202 ? -8.156 -3.25 14.664 1 88.31 202 ILE A O 1
ATOM 1602 N N . MET A 1 203 ? -10.039 -2.66 15.539 1 83.94 203 MET A N 1
ATOM 1603 C CA . MET A 1 203 ? -9.75 -3.35 16.797 1 83.94 203 MET A CA 1
ATOM 1604 C C . MET A 1 203 ? -10 -4.848 16.656 1 83.94 203 MET A C 1
ATOM 1606 O O . MET A 1 203 ? -10.922 -5.383 17.281 1 83.94 203 MET A O 1
ATOM 1610 N N . ASP A 1 204 ? -9.164 -5.438 15.844 1 77.81 204 ASP A N 1
ATOM 1611 C CA . ASP A 1 204 ? -9.117 -6.891 15.727 1 77.81 204 ASP A CA 1
ATOM 1612 C C . ASP A 1 204 ? -7.715 -7.422 16.016 1 77.81 204 ASP A C 1
ATOM 1614 O O . ASP A 1 204 ? -6.789 -6.645 16.266 1 77.81 204 ASP A O 1
ATOM 1618 N N . GLU A 1 205 ? -7.582 -8.656 16.141 1 71.44 205 GLU A N 1
ATOM 1619 C CA . GLU A 1 205 ? -6.332 -9.266 16.578 1 71.44 205 GLU A CA 1
ATOM 1620 C C . GLU A 1 205 ? -5.191 -8.93 15.625 1 71.44 205 GLU A C 1
ATOM 1622 O O . GLU A 1 205 ? -4.082 -8.602 16.062 1 71.44 205 GLU A O 1
ATOM 1627 N N . MET A 1 206 ? -5.426 -9.008 14.398 1 69.69 206 MET A N 1
ATOM 1628 C CA . MET A 1 206 ? -4.402 -8.734 13.398 1 69.69 206 MET A CA 1
ATOM 1629 C C . MET A 1 206 ? -3.951 -7.281 13.453 1 69.69 206 MET A C 1
ATOM 1631 O O . MET A 1 206 ? -2.756 -6.996 13.383 1 69.69 206 MET A O 1
ATOM 1635 N N . SER A 1 207 ? -4.887 -6.484 13.523 1 75.62 207 SER A N 1
ATOM 1636 C CA . SER A 1 207 ? -4.582 -5.059 13.562 1 75.62 207 SER A CA 1
ATOM 1637 C C . SER A 1 207 ? -3.84 -4.684 14.844 1 75.62 207 SER A C 1
ATOM 1639 O O . SER A 1 207 ? -2.959 -3.822 14.82 1 75.62 207 SER A O 1
ATOM 1641 N N . SER A 1 208 ? -4.211 -5.332 15.922 1 75.94 208 SER A N 1
ATOM 1642 C CA . SER A 1 208 ? -3.533 -5.062 17.188 1 75.94 208 SER A CA 1
ATOM 1643 C C . SER A 1 208 ? -2.074 -5.504 17.141 1 75.94 208 SER A C 1
ATOM 1645 O O . SER A 1 208 ? -1.187 -4.793 17.609 1 75.94 208 SER A O 1
ATOM 1647 N N . SER A 1 209 ? -1.882 -6.629 16.594 1 75.31 209 SER A N 1
ATOM 1648 C CA . SER A 1 209 ? -0.518 -7.117 16.438 1 75.31 209 SER A CA 1
ATOM 1649 C C . SER A 1 209 ? 0.286 -6.211 15.508 1 75.31 209 SER A C 1
ATOM 1651 O O . SER A 1 209 ? 1.474 -5.973 15.742 1 75.31 209 SER A O 1
ATOM 1653 N N . GLY A 1 210 ? -0.393 -5.785 14.547 1 77.19 210 GLY A N 1
ATOM 1654 C CA . GLY A 1 210 ? 0.244 -4.852 13.633 1 77.19 210 GLY A CA 1
ATOM 1655 C C . GLY A 1 210 ? 0.651 -3.549 14.297 1 77.19 210 GLY A C 1
ATOM 1656 O O . GLY A 1 210 ? 1.708 -2.994 13.992 1 77.19 210 GLY A O 1
ATOM 1657 N N . THR A 1 211 ? -0.197 -3.139 15.18 1 83.56 211 THR A N 1
ATOM 1658 C CA . THR A 1 211 ? 0.08 -1.908 15.906 1 83.56 211 THR A CA 1
ATOM 1659 C C . THR A 1 211 ? 1.307 -2.076 16.797 1 83.56 211 THR A C 1
ATOM 1661 O O . THR A 1 211 ? 2.16 -1.188 16.859 1 83.56 211 THR A O 1
ATOM 1664 N N . SER A 1 212 ? 1.348 -3.168 17.422 1 80.56 212 SER A N 1
ATOM 1665 C CA . SER A 1 212 ? 2.496 -3.453 18.266 1 80.56 212 SER A CA 1
ATOM 1666 C C . SER A 1 212 ? 3.781 -3.551 17.453 1 80.56 212 SER A C 1
ATOM 1668 O O . SER A 1 212 ? 4.824 -3.041 17.859 1 80.56 212 SER A O 1
ATOM 1670 N N . HIS A 1 213 ? 3.639 -4.152 16.375 1 77.56 213 HIS A N 1
ATOM 1671 C CA . HIS A 1 213 ? 4.785 -4.289 15.477 1 77.56 213 HIS A CA 1
ATOM 1672 C C . HIS A 1 213 ? 5.258 -2.928 14.977 1 77.56 213 HIS A C 1
ATOM 1674 O O . HIS A 1 213 ? 6.461 -2.666 14.93 1 77.56 213 HIS A O 1
ATOM 1680 N N . LEU A 1 214 ? 4.332 -2.184 14.648 1 82.94 214 LEU A N 1
ATOM 1681 C CA . LEU A 1 214 ? 4.656 -0.847 14.164 1 82.94 214 LEU A CA 1
ATOM 1682 C C . LEU A 1 214 ? 5.391 -0.043 15.234 1 82.94 214 LEU A C 1
ATOM 1684 O O . LEU A 1 214 ? 6.391 0.619 14.938 1 82.94 214 LEU A O 1
ATOM 1688 N N . TYR A 1 215 ? 4.891 -0.102 16.375 1 83.94 215 TYR A N 1
ATOM 1689 C CA . TYR A 1 215 ? 5.516 0.611 17.484 1 83.94 215 TYR A CA 1
ATOM 1690 C C . TYR A 1 215 ? 6.961 0.164 17.688 1 83.94 215 TYR A C 1
ATOM 1692 O O . TYR A 1 215 ? 7.859 0.995 17.828 1 83.94 215 TYR A O 1
ATOM 1700 N N . ASN A 1 216 ? 7.168 -1.08 17.625 1 79.38 216 ASN A N 1
ATOM 1701 C CA . ASN A 1 216 ? 8.5 -1.634 17.812 1 79.38 216 ASN A CA 1
ATOM 1702 C C . ASN A 1 216 ? 9.438 -1.26 16.672 1 79.38 216 ASN A C 1
ATOM 1704 O O . ASN A 1 216 ? 10.617 -0.98 16.891 1 79.38 216 ASN A O 1
ATOM 1708 N N . LEU A 1 217 ? 8.914 -1.305 15.57 1 77.56 217 LEU A N 1
ATOM 1709 C CA . LEU A 1 217 ? 9.703 -0.951 14.391 1 77.56 217 LEU A CA 1
ATOM 1710 C C . LEU A 1 217 ? 10.188 0.493 14.477 1 77.56 217 LEU A C 1
ATOM 1712 O O . LEU A 1 217 ? 11.359 0.777 14.219 1 77.56 217 LEU A O 1
ATOM 1716 N N . ILE A 1 218 ? 9.32 1.354 14.82 1 83.69 218 ILE A N 1
ATOM 1717 C CA . ILE A 1 218 ? 9.641 2.775 14.883 1 83.69 218 ILE A CA 1
ATOM 1718 C C . ILE A 1 218 ? 10.656 3.027 16 1 83.69 218 ILE A C 1
ATOM 1720 O O . ILE A 1 218 ? 11.68 3.674 15.781 1 83.69 218 ILE A O 1
ATOM 1724 N N . ASN A 1 219 ? 10.422 2.445 17.094 1 78.12 219 ASN A N 1
ATOM 1725 C CA . ASN A 1 219 ? 11.195 2.797 18.281 1 78.12 219 ASN A CA 1
ATOM 1726 C C . ASN A 1 219 ? 12.461 1.947 18.391 1 78.12 219 ASN A C 1
ATOM 1728 O O . ASN A 1 219 ? 13.477 2.402 18.922 1 78.12 219 ASN A O 1
ATOM 1732 N N . GLN A 1 220 ? 12.383 0.762 17.797 1 74.69 220 GLN A N 1
ATOM 1733 C CA . GLN A 1 220 ? 13.477 -0.152 18.109 1 74.69 220 GLN A CA 1
ATOM 1734 C C . GLN A 1 220 ? 14.305 -0.452 16.859 1 74.69 220 GLN A C 1
ATOM 1736 O O . GLN A 1 220 ? 15.43 -0.949 16.969 1 74.69 220 GLN A O 1
ATOM 1741 N N . THR A 1 221 ? 13.805 -0.138 15.781 1 74.31 221 THR A N 1
ATOM 1742 C CA . THR A 1 221 ? 14.547 -0.527 14.586 1 74.31 221 THR A CA 1
ATOM 1743 C C . THR A 1 221 ? 14.953 0.702 13.781 1 74.31 221 THR A C 1
ATOM 1745 O O . THR A 1 221 ? 16.141 1.037 13.703 1 74.31 221 THR A O 1
ATOM 1748 N N . ILE A 1 222 ? 14.016 1.41 13.336 1 76.88 222 ILE A N 1
ATOM 1749 C CA . ILE A 1 222 ? 14.297 2.494 12.398 1 76.88 222 ILE A CA 1
ATOM 1750 C C . ILE A 1 222 ? 15.164 3.553 13.086 1 76.88 222 ILE A C 1
ATOM 1752 O O . ILE A 1 222 ? 16.297 3.803 12.664 1 76.88 222 ILE A O 1
ATOM 1756 N N . PHE A 1 223 ? 14.742 4.078 14.117 1 81.88 223 PHE A N 1
ATOM 1757 C CA . PHE A 1 223 ? 15.422 5.211 14.742 1 81.88 223 PHE A CA 1
ATOM 1758 C C . PHE A 1 223 ? 16.641 4.75 15.531 1 81.88 223 PHE A C 1
ATOM 1760 O O . PHE A 1 223 ? 17.656 5.438 15.562 1 81.88 223 PHE A O 1
ATOM 1767 N N . LYS A 1 224 ? 16.469 3.592 16.062 1 78.06 224 LYS A N 1
ATOM 1768 C CA . LYS A 1 224 ? 17.625 3.059 16.766 1 78.06 224 LYS A CA 1
ATOM 1769 C C . LYS A 1 224 ? 18.812 2.865 15.812 1 78.06 224 LYS A C 1
ATOM 1771 O O . LYS A 1 224 ? 19.938 3.209 16.156 1 78.06 224 LYS A O 1
ATOM 1776 N N . ASN A 1 225 ? 18.531 2.363 14.703 1 76.06 225 ASN A N 1
ATOM 1777 C CA . ASN A 1 225 ? 19.594 2.146 13.711 1 76.06 225 ASN A CA 1
ATOM 1778 C C . ASN A 1 225 ? 20.188 3.467 13.227 1 76.06 225 ASN A C 1
ATOM 1780 O O . ASN A 1 225 ? 21.391 3.572 13.039 1 76.06 225 ASN A O 1
ATOM 1784 N N . ILE A 1 226 ? 19.406 4.414 13.078 1 80.56 226 ILE A N 1
ATOM 1785 C CA . ILE A 1 226 ? 19.844 5.723 12.609 1 80.56 226 ILE A CA 1
ATOM 1786 C C . ILE A 1 226 ? 20.734 6.379 13.672 1 80.56 226 ILE A C 1
ATOM 1788 O O . ILE A 1 226 ? 21.812 6.871 13.367 1 80.56 226 ILE A O 1
ATOM 1792 N N . PHE A 1 227 ? 20.312 6.281 14.844 1 83.81 227 PHE A N 1
ATOM 1793 C CA . PHE A 1 227 ? 21.047 6.945 15.914 1 83.81 227 PHE A CA 1
ATOM 1794 C C . PHE A 1 227 ? 22.344 6.211 16.234 1 83.81 227 PHE A C 1
ATOM 1796 O O . PHE A 1 227 ? 23.359 6.836 16.547 1 83.81 227 PHE A O 1
ATOM 1803 N N . ASN A 1 228 ? 22.25 4.902 16.141 1 82.5 228 ASN A N 1
ATOM 1804 C CA . ASN A 1 228 ? 23.469 4.133 16.359 1 82.5 228 ASN A CA 1
ATOM 1805 C C . ASN A 1 228 ? 24.531 4.453 15.305 1 82.5 228 ASN A C 1
ATOM 1807 O O . ASN A 1 228 ? 25.719 4.535 15.625 1 82.5 228 ASN A O 1
ATOM 1811 N N . LYS A 1 229 ? 24.125 4.75 14.203 1 82.19 229 LYS A N 1
ATOM 1812 C CA . LYS A 1 229 ? 25.047 4.898 13.094 1 82.19 229 LYS A CA 1
ATOM 1813 C C . LYS A 1 229 ? 25.5 6.348 12.938 1 82.19 229 LYS A C 1
ATOM 1815 O O . LYS A 1 229 ? 26.641 6.613 12.539 1 82.19 229 LYS A O 1
ATOM 1820 N N . TYR A 1 230 ? 24.625 7.242 13.305 1 86.25 230 TYR A N 1
ATOM 1821 C CA . TYR A 1 230 ? 24.922 8.617 12.922 1 86.25 230 TYR A CA 1
ATOM 1822 C C . TYR A 1 230 ? 24.859 9.547 14.125 1 86.25 230 TYR A C 1
ATOM 1824 O O . TYR A 1 230 ? 24.609 10.75 13.977 1 86.25 230 TYR A O 1
ATOM 1832 N N . SER A 1 231 ? 24.969 9.008 15.289 1 87.06 231 SER A N 1
ATOM 1833 C CA . SER A 1 231 ? 24.844 9.797 16.516 1 87.06 231 SER A CA 1
ATOM 1834 C C . SER A 1 231 ? 25.828 10.969 16.516 1 87.06 231 SER A C 1
ATOM 1836 O O . SER A 1 231 ? 25.453 12.086 16.875 1 87.06 231 SER A O 1
ATOM 1838 N N . THR A 1 232 ? 27 10.766 16.125 1 88.12 232 THR A N 1
ATOM 1839 C CA . THR A 1 232 ? 28.031 11.797 16.141 1 88.12 232 THR A CA 1
ATOM 1840 C C . THR A 1 232 ? 27.703 12.898 15.133 1 88.12 232 THR A C 1
ATOM 1842 O O . THR A 1 232 ? 27.812 14.086 15.438 1 88.12 232 THR A O 1
ATOM 1845 N N . LEU A 1 233 ? 27.297 12.438 14.062 1 87.12 233 LEU A N 1
ATOM 1846 C CA . LEU A 1 233 ? 26.953 13.398 13.016 1 87.12 233 LEU A CA 1
ATOM 1847 C C . LEU A 1 233 ? 25.75 14.242 13.414 1 87.12 233 LEU A C 1
ATOM 1849 O O . LEU A 1 233 ? 25.734 15.453 13.172 1 87.12 233 LEU A O 1
ATOM 1853 N N . ILE A 1 234 ? 24.797 13.609 13.945 1 88.56 234 ILE A N 1
ATOM 1854 C CA . ILE A 1 234 ? 23.562 14.281 14.344 1 88.56 234 ILE A CA 1
ATOM 1855 C C . ILE A 1 234 ? 23.859 15.273 15.469 1 88.56 234 ILE A C 1
ATOM 1857 O O . ILE A 1 234 ? 23.406 16.422 15.438 1 88.56 234 ILE A O 1
ATOM 1861 N N . SER A 1 235 ? 24.688 14.859 16.359 1 87.62 235 SER A N 1
ATOM 1862 C CA . SER A 1 235 ? 24.984 15.695 17.516 1 87.62 235 SER A CA 1
ATOM 1863 C C . SER A 1 235 ? 25.875 16.875 17.141 1 87.62 235 SER A C 1
ATOM 1865 O O . SER A 1 235 ? 25.766 17.953 17.719 1 87.62 235 SER A O 1
ATOM 1867 N N . SER A 1 236 ? 26.656 16.703 16.219 1 88.19 236 SER A N 1
ATOM 1868 C CA . SER A 1 236 ? 27.641 17.719 15.859 1 88.19 236 SER A CA 1
ATOM 1869 C C . SER A 1 236 ? 27.047 18.719 14.867 1 88.19 236 SER A C 1
ATOM 1871 O O . SER A 1 236 ? 27.641 19.766 14.594 1 88.19 236 SER A O 1
ATOM 1873 N N . SER A 1 237 ? 25.969 18.344 14.43 1 84.75 237 SER A N 1
ATOM 1874 C CA . SER A 1 237 ? 25.375 19.188 13.391 1 84.75 237 SER A CA 1
ATOM 1875 C C . SER A 1 237 ? 24.859 20.5 13.969 1 84.75 237 SER A C 1
ATOM 1877 O O . SER A 1 237 ? 24.438 20.547 15.125 1 84.75 237 SER A O 1
ATOM 1879 N N . ASP A 1 238 ? 24.891 21.562 13.109 1 82.69 238 ASP A N 1
ATOM 1880 C CA . ASP A 1 238 ? 24.406 22.875 13.5 1 82.69 238 ASP A CA 1
ATOM 1881 C C . ASP A 1 238 ? 22.891 22.875 13.656 1 82.69 238 ASP A C 1
ATOM 1883 O O . ASP A 1 238 ? 22.188 22.031 13.078 1 82.69 238 ASP A O 1
ATOM 1887 N N . GLU A 1 239 ? 22.5 23.875 14.336 1 75.31 239 GLU A N 1
ATOM 1888 C CA . GLU A 1 239 ? 21.078 24 14.609 1 75.31 239 GLU A CA 1
ATOM 1889 C C . GLU A 1 239 ? 20.281 24.281 13.328 1 75.31 239 GLU A C 1
ATOM 1891 O O . GLU A 1 239 ? 19.094 23.969 13.25 1 75.31 239 GLU A O 1
ATOM 1896 N N . CYS A 1 240 ? 21 24.734 12.438 1 75.56 240 CYS A N 1
ATOM 1897 C CA . CYS A 1 240 ? 20.328 25.094 11.203 1 75.56 240 CYS A CA 1
ATOM 1898 C C . CYS A 1 240 ? 20.359 23.938 10.203 1 75.56 240 CYS A C 1
ATOM 1900 O O . CYS A 1 240 ? 19.859 24.078 9.086 1 75.56 240 CYS A O 1
ATOM 1902 N N . SER A 1 241 ? 20.656 22.938 10.75 1 85.75 241 SER A N 1
ATOM 1903 C CA . SER A 1 241 ? 20.781 21.781 9.875 1 85.75 241 SER A CA 1
ATOM 1904 C C . SER A 1 241 ? 19.484 20.984 9.812 1 85.75 241 SER A C 1
ATOM 1906 O O . SER A 1 241 ? 18.703 20.984 10.766 1 85.75 241 SER A O 1
ATOM 1908 N N . TYR A 1 242 ? 19.281 20.422 8.633 1 89.38 242 TYR A N 1
ATOM 1909 C CA . TYR A 1 242 ? 18.156 19.5 8.492 1 89.38 242 TYR A CA 1
ATOM 1910 C C . TYR A 1 242 ? 18.25 18.359 9.492 1 89.38 242 TYR A C 1
ATOM 1912 O O . TYR A 1 242 ? 17.25 17.719 9.805 1 89.38 242 TYR A O 1
ATOM 1920 N N . LEU A 1 243 ? 19.375 18.141 10.047 1 90.62 243 LEU A N 1
ATOM 1921 C CA . LEU A 1 243 ? 19.594 17.078 11.008 1 90.62 243 LEU A CA 1
ATOM 1922 C C . LEU A 1 243 ? 18.938 17.391 12.344 1 90.62 243 LEU A C 1
ATOM 1924 O O . LEU A 1 243 ? 18.797 16.516 13.203 1 90.62 243 LEU A O 1
ATOM 1928 N N . ASN A 1 244 ? 18.516 18.609 12.422 1 90.31 244 ASN A N 1
ATOM 1929 C CA . ASN A 1 244 ? 17.828 19.016 13.641 1 90.31 244 ASN A CA 1
ATOM 1930 C C . ASN A 1 244 ? 16.516 18.234 13.82 1 90.31 244 ASN A C 1
ATOM 1932 O O . ASN A 1 244 ? 16.078 18.016 14.945 1 90.31 244 ASN A O 1
ATOM 1936 N N . TYR A 1 245 ? 15.969 17.812 12.75 1 91.31 245 TYR A N 1
ATOM 1937 C CA . TYR A 1 245 ? 14.75 17.016 12.812 1 91.31 245 TYR A CA 1
ATOM 1938 C C . TYR A 1 245 ? 15.016 15.648 13.438 1 91.31 245 TYR A C 1
ATOM 1940 O O . TYR A 1 245 ? 14.102 15.023 13.992 1 91.31 245 TYR A O 1
ATOM 1948 N N . LEU A 1 246 ? 16.234 15.234 13.352 1 88.88 246 LEU A N 1
ATOM 1949 C CA . LEU A 1 246 ? 16.625 13.984 13.992 1 88.88 246 LEU A CA 1
ATOM 1950 C C . LEU A 1 246 ? 17.031 14.219 15.445 1 88.88 246 LEU A C 1
ATOM 1952 O O . LEU A 1 246 ? 16.922 13.312 16.266 1 88.88 246 LEU A O 1
ATOM 1956 N N . LYS A 1 247 ? 17.438 15.406 15.719 1 87.19 247 LYS A N 1
ATOM 1957 C CA . LYS A 1 247 ? 17.891 15.727 17.078 1 87.19 247 LYS A CA 1
ATOM 1958 C C . LYS A 1 247 ? 16.719 15.711 18.062 1 87.19 247 LYS A C 1
ATOM 1960 O O . LYS A 1 247 ? 16.922 15.5 19.25 1 87.19 247 LYS A O 1
ATOM 1965 N N . LYS A 1 248 ? 15.602 16 17.578 1 83.81 248 LYS A N 1
ATOM 1966 C CA . LYS A 1 248 ? 14.422 16.016 18.438 1 83.81 248 LYS A CA 1
ATOM 1967 C C . LYS A 1 248 ? 14.094 14.617 18.953 1 83.81 248 LYS A C 1
ATOM 1969 O O . LYS A 1 248 ? 13.336 14.461 19.906 1 83.81 248 LYS A O 1
ATOM 1974 N N . GLY A 1 249 ? 14.664 13.602 18.328 1 83.06 249 GLY A N 1
ATOM 1975 C CA . GLY A 1 249 ? 14.453 12.227 18.766 1 83.06 249 GLY A CA 1
ATOM 1976 C C . GLY A 1 249 ? 13.336 11.531 18.016 1 83.06 249 GLY A C 1
ATOM 1977 O O . GLY A 1 249 ? 13 11.914 16.891 1 83.06 249 GLY A O 1
ATOM 1978 N N . TYR A 1 250 ? 12.727 10.57 18.656 1 87.44 250 TYR A N 1
ATOM 1979 C CA . TYR A 1 250 ? 11.68 9.742 18.078 1 87.44 250 TYR A CA 1
ATOM 1980 C C . TYR A 1 250 ? 10.336 10.469 18.078 1 87.44 250 TYR A C 1
ATOM 1982 O O . TYR A 1 250 ? 10.023 11.188 19.031 1 87.44 250 TYR A O 1
ATOM 1990 N N . PRO A 1 251 ? 9.695 10.266 16.953 1 93.62 251 PRO A N 1
ATOM 1991 C CA . PRO A 1 251 ? 8.32 10.742 17.109 1 93.62 251 PRO A CA 1
ATOM 1992 C C . PRO A 1 251 ? 7.551 10 18.203 1 93.62 251 PRO A C 1
ATOM 1994 O O . PRO A 1 251 ? 7.719 8.797 18.359 1 93.62 251 PRO A O 1
ATOM 1997 N N . LYS A 1 252 ? 6.77 10.703 18.875 1 93.94 252 LYS A N 1
ATOM 1998 C CA . LYS A 1 252 ? 6.012 10.133 20 1 93.94 252 LYS A CA 1
ATOM 1999 C C . LYS A 1 252 ? 4.68 9.562 19.516 1 93.94 252 LYS A C 1
ATOM 2001 O O . LYS A 1 252 ? 4.027 10.141 18.641 1 93.94 252 LYS A O 1
ATOM 2006 N N . LEU A 1 253 ? 4.34 8.438 20.062 1 95 253 LEU A N 1
ATOM 2007 C CA . LEU A 1 253 ? 3.002 7.918 19.812 1 95 253 LEU A CA 1
ATOM 2008 C C . LEU A 1 253 ? 1.94 8.828 20.422 1 95 253 LEU A C 1
ATOM 2010 O O . LEU A 1 253 ? 1.849 8.953 21.641 1 95 253 LEU A O 1
ATOM 2014 N N . LEU A 1 254 ? 1.216 9.492 19.578 1 96.25 254 LEU A N 1
ATOM 2015 C CA . LEU A 1 254 ? 0.156 10.391 20.016 1 96.25 254 LEU A CA 1
ATOM 2016 C C . LEU A 1 254 ? -1.021 9.602 20.578 1 96.25 254 LEU A C 1
ATOM 2018 O O . LEU A 1 254 ? -1.585 9.977 21.609 1 96.25 254 LEU A O 1
ATOM 2022 N N . GLY A 1 255 ? -1.383 8.547 19.828 1 95.62 255 GLY A N 1
ATOM 2023 C CA . GLY A 1 255 ? -2.484 7.707 20.266 1 95.62 255 GLY A CA 1
ATOM 2024 C C . GLY A 1 255 ? -2.9 6.668 19.25 1 95.62 255 GLY A C 1
ATOM 2025 O O . GLY A 1 255 ? -2.412 6.676 18.125 1 95.62 255 GLY A O 1
ATOM 2026 N N . ILE A 1 256 ? -3.65 5.754 19.766 1 94.81 256 ILE A N 1
ATOM 2027 C CA . ILE A 1 256 ? -4.301 4.727 18.953 1 94.81 256 ILE A CA 1
ATOM 2028 C C . ILE A 1 256 ? -5.816 4.863 19.062 1 94.81 256 ILE A C 1
ATOM 2030 O O . ILE A 1 256 ? -6.348 5.086 20.156 1 94.81 256 ILE A O 1
ATOM 2034 N N . PHE A 1 257 ? -6.496 4.832 17.953 1 94.38 257 PHE A N 1
ATOM 2035 C CA . PHE A 1 257 ? -7.949 4.938 18.031 1 94.38 257 PHE A CA 1
ATOM 2036 C C . PHE A 1 257 ? -8.617 3.953 17.078 1 94.38 257 PHE A C 1
ATOM 2038 O O . PHE A 1 257 ? -8.039 3.59 16.047 1 94.38 257 PHE A O 1
ATOM 2045 N N . GLU A 1 258 ? -9.805 3.564 17.438 1 93.31 258 GLU A N 1
ATOM 2046 C CA . GLU A 1 258 ? -10.523 2.533 16.703 1 93.31 258 GLU A CA 1
ATOM 2047 C C . GLU A 1 258 ? -11.328 3.137 15.547 1 93.31 258 GLU A C 1
ATOM 2049 O O . GLU A 1 258 ? -12.039 4.121 15.734 1 93.31 258 GLU A O 1
ATOM 2054 N N . THR A 1 259 ? -11.078 2.568 14.406 1 93.44 259 THR A N 1
ATOM 2055 C CA . THR A 1 259 ? -11.82 2.973 13.219 1 93.44 259 THR A CA 1
ATOM 2056 C C . THR A 1 259 ? -12.625 1.8 12.664 1 93.44 259 THR A C 1
ATOM 2058 O O . THR A 1 259 ? -12.352 0.643 12.984 1 93.44 259 THR A O 1
ATOM 2061 N N . LEU A 1 260 ? -13.68 2.115 11.867 1 89.81 260 LEU A N 1
ATOM 2062 C CA . LEU A 1 260 ? -14.508 1.161 11.133 1 89.81 260 LEU A CA 1
ATOM 2063 C C . LEU A 1 260 ? -15.094 0.116 12.07 1 89.81 260 LEU A C 1
ATOM 2065 O O . LEU A 1 260 ? -15.125 -1.073 11.75 1 89.81 260 LEU A O 1
ATOM 2069 N N . LYS A 1 261 ? -15.414 0.503 13.219 1 88.06 261 LYS A N 1
ATOM 2070 C CA . LYS A 1 261 ? -16.078 -0.393 14.164 1 88.06 261 LYS A CA 1
ATOM 2071 C C . LYS A 1 261 ? -17.469 -0.782 13.68 1 88.06 261 LYS A C 1
ATOM 2073 O O . LYS A 1 261 ? -18.234 0.075 13.25 1 88.06 261 LYS A O 1
ATOM 2078 N N . ILE A 1 262 ? -17.641 -2.029 13.68 1 81.62 262 ILE A N 1
ATOM 2079 C CA . ILE A 1 262 ? -18.969 -2.504 13.32 1 81.62 262 ILE A CA 1
ATOM 2080 C C . ILE A 1 262 ? -19.922 -2.354 14.516 1 81.62 262 ILE A C 1
ATOM 2082 O O . ILE A 1 262 ? -19.594 -2.783 15.625 1 81.62 262 ILE A O 1
ATOM 2086 N N . PRO A 1 263 ? -20.984 -1.785 14.273 1 78.06 263 PRO A N 1
ATOM 2087 C CA . PRO A 1 263 ? -21.938 -1.653 15.383 1 78.06 263 PRO A CA 1
ATOM 2088 C C . PRO A 1 263 ? -22.281 -2.994 16.031 1 78.06 263 PRO A C 1
ATOM 2090 O O . PRO A 1 263 ? -22.547 -3.971 15.32 1 78.06 263 PRO A O 1
ATOM 2093 N N . GLY A 1 264 ? -22.203 -3.055 17.25 1 76.94 264 GLY A N 1
ATOM 2094 C CA . GLY A 1 264 ? -22.562 -4.266 17.969 1 76.94 264 GLY A CA 1
ATOM 2095 C C . GLY A 1 264 ? -21.375 -5.184 18.219 1 76.94 264 GLY A C 1
ATOM 2096 O O . GLY A 1 264 ? -21.484 -6.176 18.938 1 76.94 264 GLY A O 1
ATOM 2097 N N . SER A 1 265 ? -20.297 -4.859 17.562 1 78.19 265 SER A N 1
ATOM 2098 C CA . SER A 1 265 ? -19.109 -5.695 17.75 1 78.19 265 SER A CA 1
ATOM 2099 C C . SER A 1 265 ? -18.438 -5.406 19.078 1 78.19 265 SER A C 1
ATOM 2101 O O . SER A 1 265 ? -18.609 -4.324 19.641 1 78.19 265 SER A O 1
ATOM 2103 N N . ASN A 1 266 ? -17.844 -6.469 19.578 1 80 266 ASN A N 1
ATOM 2104 C CA . ASN A 1 266 ? -17.109 -6.312 20.828 1 80 266 ASN A CA 1
ATOM 2105 C C . ASN A 1 266 ? -15.594 -6.309 20.578 1 80 266 ASN A C 1
ATOM 2107 O O . ASN A 1 266 ? -15.039 -7.309 20.125 1 80 266 ASN A O 1
ATOM 2111 N N . SER A 1 267 ? -15.023 -5.148 20.859 1 83.12 267 SER A N 1
ATOM 2112 C CA . SER A 1 267 ? -13.586 -5 20.656 1 83.12 267 SER A CA 1
ATOM 2113 C C . SER A 1 267 ? -12.828 -5.039 21.984 1 83.12 267 SER A C 1
ATOM 2115 O O . SER A 1 267 ? -11.641 -4.711 22.031 1 83.12 267 SER A O 1
ATOM 2117 N N . SER A 1 268 ? -13.43 -5.441 23.031 1 82.44 268 SER A N 1
ATOM 2118 C CA . SER A 1 268 ? -12.859 -5.336 24.375 1 82.44 268 SER A CA 1
ATOM 2119 C C . SER A 1 268 ? -11.633 -6.227 24.516 1 82.44 268 SER A C 1
ATOM 2121 O O . SER A 1 268 ? -10.641 -5.824 25.125 1 82.44 268 SER A O 1
ATOM 2123 N N . GLU A 1 269 ? -11.719 -7.398 24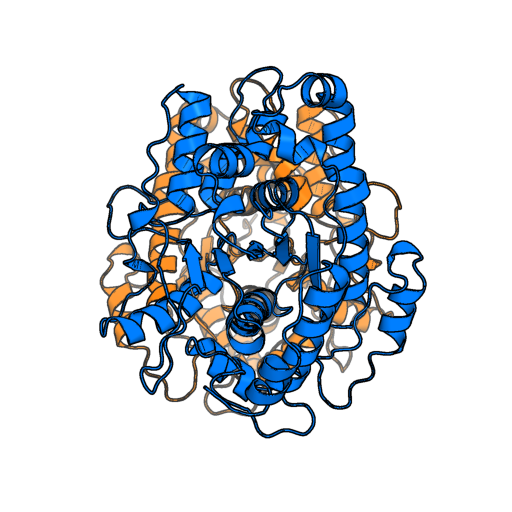 1 81.69 269 GLU A N 1
ATOM 2124 C CA . GLU A 1 269 ? -10.609 -8.336 24.141 1 81.69 269 GLU A CA 1
ATOM 2125 C C . GLU A 1 269 ? -9.352 -7.801 23.469 1 81.69 269 GLU A C 1
ATOM 2127 O O . GLU A 1 269 ? -8.258 -7.871 24.031 1 81.69 269 GLU A O 1
ATOM 2132 N N . THR A 1 270 ? -9.547 -7.301 22.344 1 81.94 270 THR A N 1
ATOM 2133 C CA . THR A 1 270 ? -8.414 -6.777 21.578 1 81.94 270 THR A CA 1
ATOM 2134 C C . THR A 1 270 ? -7.855 -5.523 22.25 1 81.94 270 THR A C 1
ATOM 2136 O O . THR A 1 270 ? -6.641 -5.328 22.297 1 81.94 270 THR A O 1
ATOM 2139 N N . LYS A 1 271 ? -8.75 -4.719 22.734 1 85.62 271 LYS A N 1
ATOM 2140 C CA . LYS A 1 271 ? -8.32 -3.52 23.453 1 85.62 271 LYS A CA 1
ATOM 2141 C C . LYS A 1 271 ? -7.5 -3.883 24.688 1 85.62 271 LYS A C 1
ATOM 2143 O O . LYS A 1 271 ? -6.496 -3.236 25 1 85.62 271 LYS A O 1
ATOM 2148 N N . ASN A 1 272 ? -7.957 -4.898 25.266 1 84 272 ASN A N 1
ATOM 2149 C CA . ASN A 1 272 ? -7.242 -5.359 26.453 1 84 272 ASN A CA 1
ATOM 2150 C C . ASN A 1 272 ? -5.855 -5.895 26.094 1 84 272 ASN A C 1
ATOM 2152 O O . ASN A 1 272 ? -4.906 -5.723 26.859 1 84 272 ASN A O 1
ATOM 2156 N N . MET A 1 273 ? -5.805 -6.516 25 1 82.12 273 MET A N 1
ATOM 2157 C CA . MET A 1 273 ? -4.516 -7.016 24.531 1 82.12 273 MET A CA 1
ATOM 2158 C C . MET A 1 273 ? -3.539 -5.867 24.312 1 82.12 273 MET A C 1
ATOM 2160 O O . MET A 1 273 ? -2.365 -5.965 24.672 1 82.12 273 MET A O 1
ATOM 2164 N N . LEU A 1 274 ? -4.016 -4.84 23.734 1 84 274 LEU A N 1
ATOM 2165 C CA . LEU A 1 274 ? -3.17 -3.674 23.5 1 84 274 LEU A CA 1
ATOM 2166 C C . LEU A 1 274 ? -2.797 -2.998 24.812 1 84 274 LEU A C 1
ATOM 2168 O O . LEU A 1 274 ? -1.651 -2.584 25 1 84 274 LEU A O 1
ATOM 2172 N N . LEU A 1 275 ? -3.752 -2.99 25.688 1 84.38 275 LEU A N 1
ATOM 2173 C CA . LEU A 1 275 ? -3.557 -2.311 26.969 1 84.38 275 LEU A CA 1
ATOM 2174 C C . LEU A 1 275 ? -2.59 -3.086 27.844 1 84.38 275 LEU A C 1
ATOM 2176 O O . LEU A 1 275 ? -2.029 -2.533 28.797 1 84.38 275 LEU A O 1
ATOM 2180 N N . SER A 1 276 ? -2.484 -4.332 27.516 1 83.44 276 SER A N 1
ATOM 2181 C CA . SER A 1 276 ? -1.561 -5.152 28.281 1 83.44 276 SER A CA 1
ATOM 2182 C C . SER A 1 276 ? -0.113 -4.742 28.031 1 83.44 276 SER A C 1
ATOM 2184 O O . SER A 1 276 ? 0.771 -5.043 28.844 1 83.44 276 SER A O 1
ATOM 2186 N N . LYS A 1 277 ? 0.101 -4.078 27 1 82.88 277 LYS A N 1
ATOM 2187 C CA . LYS A 1 277 ? 1.435 -3.566 26.703 1 82.88 277 LYS A CA 1
ATOM 2188 C C . LYS A 1 277 ? 1.663 -2.209 27.359 1 82.88 277 LYS A C 1
ATOM 2190 O O . LYS A 1 277 ? 0.918 -1.26 27.109 1 82.88 277 LYS A O 1
ATOM 2195 N N . VAL A 1 278 ? 2.695 -2.068 28.016 1 78.69 278 VAL A N 1
ATOM 2196 C CA . VAL A 1 278 ? 2.967 -0.913 28.859 1 78.69 278 VAL A CA 1
ATOM 2197 C C . VAL A 1 278 ? 3.039 0.35 28 1 78.69 278 VAL A C 1
ATOM 2199 O O . VAL A 1 278 ? 2.533 1.403 28.391 1 78.69 278 VAL A O 1
ATOM 2202 N N . TYR A 1 279 ? 3.584 0.215 26.844 1 82 279 TYR A N 1
ATOM 2203 C CA . TYR A 1 279 ? 3.822 1.406 26.047 1 82 279 TYR A CA 1
ATOM 2204 C C . TYR A 1 279 ? 2.529 1.898 25.406 1 82 279 TYR A C 1
ATOM 2206 O O . TYR A 1 279 ? 2.477 3.012 24.875 1 82 279 TYR A O 1
ATOM 2214 N N . PHE A 1 280 ? 1.541 1.121 25.469 1 88.81 280 PHE A N 1
ATOM 2215 C CA . PHE A 1 280 ? 0.271 1.564 24.906 1 88.81 280 PHE A CA 1
ATOM 2216 C C . PHE A 1 280 ? -0.661 2.07 26 1 88.81 280 PHE A C 1
ATOM 2218 O O . PHE A 1 280 ? -1.752 2.566 25.719 1 88.81 280 PHE A O 1
ATOM 2225 N N . LYS A 1 281 ? -0.11 2.004 27.25 1 84.81 281 LYS A N 1
ATOM 2226 C CA . LYS A 1 281 ? -0.939 2.48 28.344 1 84.81 281 LYS A CA 1
ATOM 2227 C C . LYS A 1 281 ? -1.296 3.953 28.172 1 84.81 281 LYS A C 1
ATOM 2229 O O . LYS A 1 281 ? -0.423 4.781 27.906 1 84.81 281 LYS A O 1
ATOM 2234 N N . ASN A 1 282 ? -2.424 4.398 28.188 1 86.88 282 ASN A N 1
ATOM 2235 C CA . ASN A 1 282 ? -2.969 5.746 28.078 1 86.88 282 ASN A CA 1
ATOM 2236 C C . ASN A 1 282 ? -2.871 6.277 26.656 1 86.88 282 ASN A C 1
ATOM 2238 O O . ASN A 1 282 ? -2.93 7.488 26.438 1 86.88 282 ASN A O 1
ATOM 2242 N N . LYS A 1 283 ? -2.502 5.402 25.766 1 92.88 283 LYS A N 1
ATOM 2243 C CA . LYS A 1 283 ? -2.359 5.836 24.391 1 92.88 283 LYS A CA 1
ATOM 2244 C C . LYS A 1 283 ? -3.561 5.41 23.547 1 92.88 283 LYS A C 1
ATOM 2246 O O . LYS A 1 283 ? -3.701 5.828 22.391 1 92.88 283 LYS A O 1
ATOM 2251 N N . ILE A 1 284 ? -4.371 4.648 24.125 1 92 284 ILE A N 1
ATOM 2252 C CA . ILE A 1 284 ? -5.566 4.211 23.406 1 92 284 ILE A CA 1
ATOM 2253 C C . ILE A 1 284 ? -6.711 5.191 23.656 1 92 284 ILE A C 1
ATOM 2255 O O . ILE A 1 284 ? -7.207 5.293 24.781 1 92 284 ILE A O 1
ATOM 2259 N N . PHE A 1 285 ? -7.094 5.898 22.641 1 93.12 285 PHE A N 1
ATOM 2260 C CA . PHE A 1 285 ? -8.18 6.867 22.75 1 93.12 285 PHE A CA 1
ATOM 2261 C C . PHE A 1 285 ? -9.523 6.164 22.812 1 93.12 285 PHE A C 1
ATOM 2263 O O . PHE A 1 285 ? -9.734 5.145 22.156 1 93.12 285 PHE A O 1
ATOM 2270 N N . GLU A 1 286 ? -10.422 6.723 23.469 1 87.31 286 GLU A N 1
ATOM 2271 C CA . GLU A 1 286 ? -11.742 6.137 23.672 1 87.31 286 GLU A CA 1
ATOM 2272 C C . GLU A 1 286 ? -12.648 6.398 22.469 1 87.31 286 GLU A C 1
ATOM 2274 O O . GLU A 1 286 ? -13.695 5.766 22.328 1 87.31 286 GLU A O 1
ATOM 2279 N N . ASN A 1 287 ? -12.258 7.238 21.672 1 86.75 287 ASN A N 1
ATOM 2280 C CA . ASN A 1 287 ? -13.062 7.605 20.5 1 86.75 287 ASN A CA 1
ATOM 2281 C C . ASN A 1 287 ? -13.102 6.48 19.469 1 86.75 287 ASN A C 1
ATOM 2283 O O . ASN A 1 287 ? -12.07 6.117 18.906 1 86.75 287 ASN A O 1
ATOM 2287 N N . GLU A 1 288 ? -14.297 5.961 19.281 1 89.88 288 GLU A N 1
ATOM 2288 C CA . GLU A 1 288 ? -14.523 4.895 18.312 1 89.88 288 GLU A CA 1
ATOM 2289 C C . GLU A 1 288 ? -15.266 5.414 17.094 1 89.88 288 GLU A C 1
ATOM 2291 O O . GLU A 1 288 ? -16.328 6.031 17.219 1 89.88 288 GLU A O 1
ATOM 2296 N N . ILE A 1 289 ? -14.641 5.242 15.992 1 91.56 289 ILE A N 1
ATOM 2297 C CA . ILE A 1 289 ? -15.281 5.648 14.75 1 91.56 289 ILE A CA 1
ATOM 2298 C C . ILE A 1 289 ? -15.984 4.449 14.117 1 91.56 289 ILE A C 1
ATOM 2300 O O . ILE A 1 289 ? -15.344 3.459 13.766 1 91.56 289 ILE A O 1
ATOM 2304 N N . TYR A 1 290 ? -17.203 4.551 13.938 1 88.31 290 TYR A N 1
ATOM 2305 C CA . TYR A 1 290 ? -18.016 3.434 13.453 1 88.31 290 TYR A CA 1
ATOM 2306 C C . TYR A 1 290 ? -18.016 3.375 11.93 1 88.31 290 TYR A C 1
ATOM 2308 O O . TYR A 1 290 ? -17.828 4.395 11.266 1 88.31 290 TYR A O 1
ATOM 2316 N N . SER A 1 291 ? -18.156 2.168 11.492 1 82.69 291 SER A N 1
ATOM 2317 C CA . SER A 1 291 ? -18.219 1.931 10.055 1 82.69 291 SER A CA 1
ATOM 2318 C C . SER A 1 291 ? -19.641 2.164 9.531 1 82.69 291 SER A C 1
ATOM 2320 O O . SER A 1 291 ? -20.547 1.399 9.828 1 82.69 291 SER A O 1
ATOM 2322 N N . TYR A 1 292 ? -19.797 3.193 8.805 1 78 292 TYR A N 1
ATOM 2323 C CA . TYR A 1 292 ? -21.078 3.49 8.156 1 78 292 TYR A CA 1
ATOM 2324 C C . TYR A 1 292 ? -20.906 3.611 6.648 1 78 292 TYR A C 1
ATOM 2326 O O . TYR A 1 292 ? -19.953 4.207 6.172 1 78 292 TYR A O 1
ATOM 2334 N N . ILE A 1 293 ? -21.781 3.02 5.895 1 75.25 293 ILE A N 1
ATOM 2335 C CA . ILE A 1 293 ? -21.781 3.102 4.438 1 75.25 293 ILE A CA 1
ATOM 2336 C C . ILE A 1 293 ? -21.828 4.566 4.004 1 75.25 293 ILE A C 1
ATOM 2338 O O . ILE A 1 293 ? -21.125 4.969 3.078 1 75.25 293 ILE A O 1
ATOM 2342 N N . ASP A 1 294 ? -22.594 5.246 4.676 1 79.31 294 ASP A N 1
ATOM 2343 C CA . ASP A 1 294 ? -22.766 6.656 4.348 1 79.31 294 ASP A CA 1
ATOM 2344 C C . ASP A 1 294 ? -21.469 7.434 4.582 1 79.31 294 ASP A C 1
ATOM 2346 O O . ASP A 1 294 ? -21.188 8.398 3.871 1 79.31 294 ASP A O 1
ATOM 2350 N N . ALA A 1 295 ? -20.75 7.027 5.52 1 83 295 ALA A N 1
ATOM 2351 C CA . ALA A 1 295 ? -19.484 7.691 5.832 1 83 295 ALA A CA 1
ATOM 2352 C C . ALA A 1 295 ? -18.516 7.578 4.664 1 83 295 ALA A C 1
ATOM 2354 O O . ALA A 1 295 ? -17.844 8.555 4.309 1 83 295 ALA A O 1
ATOM 2355 N N . ALA A 1 296 ? -18.469 6.43 4.133 1 79.75 296 ALA A N 1
ATOM 2356 C CA . ALA A 1 296 ? -17.578 6.211 2.988 1 79.75 296 ALA A CA 1
ATOM 2357 C C . ALA A 1 296 ? -18.031 7.047 1.788 1 79.75 296 ALA A C 1
ATOM 2359 O O . ALA A 1 296 ? -17.188 7.582 1.057 1 79.75 296 ALA A O 1
ATOM 2360 N N . ARG A 1 297 ? -19.312 7.148 1.605 1 82.38 297 ARG A N 1
ATOM 2361 C CA . ARG A 1 297 ? -19.859 7.906 0.488 1 82.38 297 ARG A CA 1
ATOM 2362 C C . ARG A 1 297 ? -19.547 9.391 0.629 1 82.38 297 ARG A C 1
ATOM 2364 O O . ARG A 1 297 ? -19.172 10.047 -0.343 1 82.38 297 ARG A O 1
ATOM 2371 N N . ILE A 1 298 ? -19.703 9.859 1.816 1 88.5 298 ILE A N 1
ATOM 2372 C CA . ILE A 1 298 ? -19.469 11.273 2.09 1 88.5 298 ILE A CA 1
ATOM 2373 C C . ILE A 1 298 ? -18 11.602 1.857 1 88.5 298 ILE A C 1
ATOM 2375 O O . ILE A 1 298 ? -17.672 12.555 1.143 1 88.5 298 ILE A O 1
ATOM 2379 N N . THR A 1 299 ? -17.172 10.812 2.41 1 89.5 299 THR A N 1
ATOM 2380 C CA . THR A 1 299 ? -15.734 11.039 2.266 1 89.5 299 THR A CA 1
ATOM 2381 C C . THR A 1 299 ? -15.305 10.883 0.812 1 89.5 299 THR A C 1
ATOM 2383 O O . THR A 1 299 ? -14.422 11.602 0.335 1 89.5 299 THR A O 1
ATOM 2386 N N . GLY A 1 300 ? -15.867 9.922 0.141 1 87.19 300 GLY A N 1
ATOM 2387 C CA . GLY A 1 300 ? -15.555 9.695 -1.261 1 87.19 300 GLY A CA 1
ATOM 2388 C C . GLY A 1 300 ? -15.852 10.891 -2.143 1 87.19 300 GLY A C 1
ATOM 2389 O O . GLY A 1 300 ? -15.25 11.047 -3.209 1 87.19 300 GLY A O 1
ATOM 2390 N N . LYS A 1 301 ? -16.734 11.758 -1.658 1 90.81 301 LYS A N 1
ATOM 2391 C CA . LYS A 1 301 ? -17.094 12.961 -2.406 1 90.81 301 LYS A CA 1
ATOM 2392 C C . LYS A 1 301 ? -16.203 14.133 -2.018 1 90.81 301 LYS A C 1
ATOM 2394 O O . LYS A 1 301 ? -16.422 15.266 -2.469 1 90.81 301 LYS A O 1
ATOM 2399 N N . GLY A 1 302 ? -15.258 13.859 -1.221 1 94.38 302 GLY A N 1
ATOM 2400 C CA . GLY A 1 302 ? -14.383 14.93 -0.762 1 94.38 302 GLY A CA 1
ATOM 2401 C C . GLY A 1 302 ? -15.023 15.805 0.298 1 94.38 302 GLY A C 1
ATOM 2402 O O . GLY A 1 302 ? -14.727 17 0.384 1 94.38 302 GLY A O 1
ATOM 2403 N N . LEU A 1 303 ? -15.984 15.258 1.042 1 95.81 303 LEU A N 1
ATOM 2404 C CA . LEU A 1 303 ? -16.672 15.992 2.102 1 95.81 303 LEU A CA 1
ATOM 2405 C C . LEU A 1 303 ? -16.312 15.43 3.471 1 95.81 303 LEU A C 1
ATOM 2407 O O . LEU A 1 303 ? -16.188 14.211 3.629 1 95.81 303 LEU A O 1
ATOM 2411 N N . SER A 1 304 ? -16.109 16.266 4.402 1 96.5 304 SER A N 1
ATOM 2412 C CA . SER A 1 304 ? -15.812 15.883 5.781 1 96.5 304 SER A CA 1
ATOM 2413 C C . SER A 1 304 ? -17.094 15.648 6.57 1 96.5 304 SER A C 1
ATOM 2415 O O . SER A 1 304 ? -18.156 16.141 6.199 1 96.5 304 SER A O 1
ATOM 2417 N N . PHE A 1 305 ? -16.953 14.922 7.637 1 94.81 305 PHE A N 1
ATOM 2418 C CA . PHE A 1 305 ? -18.094 14.633 8.5 1 94.81 305 PHE A CA 1
ATOM 2419 C C . PHE A 1 305 ? -18.516 15.883 9.258 1 94.81 305 PHE A C 1
ATOM 2421 O O . PHE A 1 305 ? -19.625 15.938 9.805 1 94.81 305 PHE A O 1
ATOM 2428 N N . PHE A 1 306 ? -17.75 16.875 9.289 1 94.81 306 PHE A N 1
ATOM 2429 C CA . PHE A 1 306 ? -18.094 18.125 9.945 1 94.81 306 PHE A CA 1
ATOM 2430 C C . PHE A 1 306 ? -18.938 19 9.031 1 94.81 306 PHE A C 1
ATOM 2432 O O . PHE A 1 306 ? -19.594 19.938 9.492 1 94.81 306 PHE A O 1
ATOM 2439 N N . SER A 1 307 ? -18.859 18.812 7.773 1 93.81 307 SER A N 1
ATOM 2440 C CA . SER A 1 307 ? -19.641 19.594 6.832 1 93.81 307 SER A CA 1
ATOM 2441 C C . SER A 1 307 ? -20.984 18.922 6.527 1 93.81 307 SER A C 1
ATOM 2443 O O . SER A 1 307 ? -21.922 19.562 6.066 1 93.81 307 SER A O 1
ATOM 2445 N N . LYS A 1 308 ? -21.016 17.609 6.645 1 90 308 LYS A N 1
ATOM 2446 C CA . LYS A 1 308 ? -22.234 16.828 6.422 1 90 308 LYS A CA 1
ATOM 2447 C C . LYS A 1 308 ? -22.391 15.742 7.488 1 90 308 LYS A C 1
ATOM 2449 O O . LYS A 1 308 ? -21.844 14.641 7.348 1 90 308 LYS A O 1
ATOM 2454 N N . HIS A 1 309 ? -23.328 16.031 8.359 1 87 309 HIS A N 1
ATOM 2455 C CA . HIS A 1 309 ? -23.5 15.141 9.508 1 87 309 HIS A CA 1
ATOM 2456 C C . HIS A 1 309 ? -24.312 13.906 9.125 1 87 309 HIS A C 1
ATOM 2458 O O . HIS A 1 309 ? -25.203 13.984 8.273 1 87 309 HIS A O 1
ATOM 2464 N N . ILE A 1 310 ? -23.844 12.867 9.648 1 83.69 310 ILE A N 1
ATOM 2465 C CA . ILE A 1 310 ? -24.594 11.617 9.523 1 83.69 310 ILE A CA 1
ATOM 2466 C C . ILE A 1 310 ? -25.406 11.375 10.789 1 83.69 310 ILE A C 1
ATOM 2468 O O . ILE A 1 310 ? -24.875 11.414 11.898 1 83.69 310 ILE A O 1
ATOM 2472 N N . SER A 1 311 ? -26.688 11.188 10.625 1 81.81 311 SER A N 1
ATOM 2473 C CA . SER A 1 311 ? -27.578 10.969 11.766 1 81.81 311 SER A CA 1
ATOM 2474 C C . SER A 1 311 ? -27.562 9.516 12.203 1 81.81 311 SER A C 1
ATOM 2476 O O . SER A 1 311 ? -28.328 8.695 11.68 1 81.81 311 SER A O 1
ATOM 2478 N N . ARG A 1 312 ? -26.766 9.234 13.172 1 83.88 312 ARG A N 1
ATOM 2479 C CA . ARG A 1 312 ? -26.625 7.902 13.758 1 83.88 312 ARG A CA 1
ATOM 2480 C C . ARG A 1 312 ? -26.359 7.984 15.25 1 83.88 312 ARG A C 1
ATOM 2482 O O . ARG A 1 312 ? -26.172 9.07 15.797 1 83.88 312 ARG A O 1
ATOM 2489 N N . ASP A 1 313 ? -26.469 6.93 16.016 1 82 313 ASP A N 1
ATOM 2490 C CA . ASP A 1 313 ? -26.203 6.891 17.453 1 82 313 ASP A CA 1
ATOM 2491 C C . ASP A 1 313 ? -24.781 7.324 17.766 1 82 313 ASP A C 1
ATOM 2493 O O . ASP A 1 313 ? -24.531 8.016 18.75 1 82 313 ASP A O 1
ATOM 2497 N N . ASN A 1 314 ? -23.859 7.039 16.953 1 86.12 314 ASN A N 1
ATOM 2498 C CA . ASN A 1 314 ? -22.453 7.434 17.062 1 86.12 314 ASN A CA 1
ATOM 2499 C C . ASN A 1 314 ? -21.953 8.078 15.773 1 86.12 314 ASN A C 1
ATOM 2501 O O . ASN A 1 314 ? -21.109 7.52 15.078 1 86.12 314 ASN A O 1
ATOM 2505 N N . PRO A 1 315 ? -22.484 9.328 15.734 1 90.62 315 PRO A N 1
ATOM 2506 C CA . PRO A 1 315 ? -22.141 9.961 14.461 1 90.62 315 PRO A CA 1
ATOM 2507 C C . PRO A 1 315 ? -20.641 10.227 14.336 1 90.62 315 PRO A C 1
ATOM 2509 O O . PRO A 1 315 ? -19.984 10.602 15.312 1 90.62 315 PRO A O 1
ATOM 2512 N N . PRO A 1 316 ? -20.094 10.156 13.188 1 92.75 316 PRO A N 1
ATOM 2513 C CA . PRO A 1 316 ? -18.656 10.281 12.977 1 92.75 316 PRO A CA 1
ATOM 2514 C C . PRO A 1 316 ? -18.109 11.664 13.352 1 92.75 316 PRO A C 1
ATOM 2516 O O . PRO A 1 316 ? -16.984 11.781 13.836 1 92.75 316 PRO A O 1
ATOM 2519 N N . HIS A 1 317 ? -18.938 12.75 13.172 1 93.31 317 HIS A N 1
ATOM 2520 C CA . HIS A 1 317 ? -18.438 14.078 13.484 1 93.31 317 HIS A CA 1
ATOM 2521 C C . HIS A 1 317 ? -18.203 14.25 14.984 1 93.31 317 HIS A C 1
ATOM 2523 O O . HIS A 1 317 ? -17.297 14.961 15.406 1 93.31 317 HIS A O 1
ATOM 2529 N N . ILE A 1 318 ? -18.984 13.57 15.773 1 93.19 318 ILE A N 1
ATOM 2530 C CA . ILE A 1 318 ? -18.812 13.625 17.219 1 93.19 318 ILE A CA 1
ATOM 2531 C C . ILE A 1 318 ? -17.594 12.805 17.641 1 93.19 318 ILE A C 1
ATOM 2533 O O . ILE A 1 318 ? -16.797 13.242 18.469 1 93.19 318 ILE A O 1
ATOM 2537 N N . SER A 1 319 ? -17.469 11.633 17.062 1 94.06 319 SER A N 1
ATOM 2538 C CA . SER A 1 319 ? -16.344 10.773 17.375 1 94.06 319 SER A CA 1
ATOM 2539 C C . SER A 1 319 ? -15.023 11.43 16.969 1 94.06 319 SER A C 1
ATOM 2541 O O . SER A 1 319 ? -14.062 11.438 17.75 1 94.06 319 SER A O 1
ATOM 2543 N N . TYR A 1 320 ? -14.984 11.977 15.828 1 95.44 320 TYR A N 1
ATOM 2544 C CA . TYR A 1 320 ? -13.789 12.688 15.391 1 95.44 320 TYR A CA 1
ATOM 2545 C C . TYR A 1 320 ? -13.562 13.945 16.219 1 95.44 320 TYR A C 1
ATOM 2547 O O . TYR A 1 320 ? -12.422 14.336 16.469 1 95.44 320 TYR A O 1
ATOM 2555 N N . GLY A 1 321 ? -14.711 14.609 16.578 1 95.31 321 GLY A N 1
ATOM 2556 C CA . GLY A 1 321 ? -14.586 15.75 17.469 1 95.31 321 GLY A CA 1
ATOM 2557 C C . GLY A 1 321 ? -13.867 15.414 18.766 1 95.31 321 GLY A C 1
ATOM 2558 O O . GLY A 1 321 ? -12.984 16.156 19.203 1 95.31 321 GLY A O 1
ATOM 2559 N N . GLY A 1 322 ? -14.312 14.305 19.344 1 94.69 322 GLY A N 1
ATOM 2560 C CA . GLY A 1 322 ? -13.625 13.828 20.531 1 94.69 322 GLY A CA 1
ATOM 2561 C C . GLY A 1 322 ? -12.164 13.516 20.281 1 94.69 322 GLY A C 1
ATOM 2562 O O . GLY A 1 322 ? -11.312 13.781 21.141 1 94.69 322 GLY A O 1
ATOM 2563 N N . LEU A 1 323 ? -11.852 12.93 19.188 1 96.5 323 LEU A N 1
ATOM 2564 C CA . LEU A 1 323 ? -10.477 12.617 18.812 1 96.5 323 LEU A CA 1
ATOM 2565 C C . LEU A 1 323 ? -9.641 13.891 18.703 1 96.5 323 LEU A C 1
ATOM 2567 O O . LEU A 1 323 ? -8.5 13.938 19.156 1 96.5 323 LEU A O 1
ATOM 2571 N N . ILE A 1 324 ? -10.227 14.938 18.078 1 97.12 324 ILE A N 1
ATOM 2572 C CA . ILE A 1 324 ? -9.547 16.219 17.906 1 97.12 324 ILE A CA 1
ATOM 2573 C C . ILE A 1 324 ? -9.211 16.812 19.266 1 97.12 324 ILE A C 1
ATOM 2575 O O . ILE A 1 324 ? -8.109 17.312 19.469 1 97.12 324 ILE A O 1
ATOM 2579 N N . LYS A 1 325 ? -10.141 16.719 20.125 1 95.44 325 LYS A N 1
ATOM 2580 C CA . LYS A 1 325 ? -9.898 17.219 21.484 1 95.44 325 LYS A CA 1
ATOM 2581 C C . LYS A 1 325 ? -8.727 16.484 22.141 1 95.44 325 LYS A C 1
ATOM 2583 O O . LYS A 1 325 ? -7.887 17.125 22.781 1 95.44 325 LYS A O 1
ATOM 2588 N N . ASN A 1 326 ? -8.68 15.195 21.969 1 95.75 326 ASN A N 1
ATOM 2589 C CA . ASN A 1 326 ? -7.578 14.414 22.5 1 95.75 326 ASN A CA 1
ATOM 2590 C C . ASN A 1 326 ? -6.246 14.805 21.875 1 95.75 326 ASN A C 1
ATOM 2592 O O . ASN A 1 326 ? -5.23 14.891 22.562 1 95.75 326 ASN A O 1
ATOM 2596 N N . ILE A 1 327 ? -6.242 15.016 20.594 1 97.19 327 ILE A N 1
ATOM 2597 C CA . ILE A 1 327 ? -5.035 15.406 19.875 1 97.19 327 ILE A CA 1
ATOM 2598 C C . ILE A 1 327 ? -4.527 16.75 20.422 1 97.19 327 ILE A C 1
ATOM 2600 O O . ILE A 1 327 ? -3.342 16.891 20.719 1 97.19 327 ILE A O 1
ATOM 2604 N N . LEU A 1 328 ? -5.422 17.734 20.594 1 96.81 328 LEU A N 1
ATOM 2605 C CA . LEU A 1 328 ? -5.055 19.047 21.078 1 96.81 328 LEU A CA 1
ATOM 2606 C C . LEU A 1 328 ? -4.512 18.969 22.5 1 96.81 328 LEU A C 1
ATOM 2608 O O . LEU A 1 328 ? -3.535 19.641 22.844 1 96.81 328 LEU A O 1
ATOM 2612 N N . ARG A 1 329 ? -5.09 18.094 23.266 1 94.81 329 ARG A N 1
ATOM 2613 C CA . ARG A 1 329 ? -4.664 17.922 24.656 1 94.81 329 ARG A CA 1
ATOM 2614 C C . ARG A 1 329 ? -3.268 17.312 24.719 1 94.81 329 ARG A C 1
ATOM 2616 O O . ARG A 1 329 ? -2.391 17.828 25.422 1 94.81 329 ARG A O 1
ATOM 2623 N N . VAL A 1 330 ? -3.074 16.234 24.016 1 94.94 330 VAL A N 1
ATOM 2624 C CA . VAL A 1 330 ? -1.817 15.5 24.094 1 94.94 330 VAL A CA 1
ATOM 2625 C C . VAL A 1 330 ? -0.687 16.344 23.5 1 94.94 330 VAL A C 1
ATOM 2627 O O . VAL A 1 330 ? 0.454 16.266 23.969 1 94.94 330 VAL A O 1
ATOM 2630 N N . THR A 1 331 ? -0.986 17.172 22.516 1 95.69 331 THR A N 1
ATOM 2631 C CA . THR A 1 331 ? 0.036 18 21.875 1 95.69 331 THR A CA 1
ATOM 2632 C C . THR A 1 331 ? 0.189 19.328 22.609 1 95.69 331 THR A C 1
ATOM 2634 O O . THR A 1 331 ? 0.928 20.203 22.172 1 95.69 331 THR A O 1
ATOM 2637 N N . SER A 1 332 ? -0.521 19.562 23.672 1 94.69 332 SER A N 1
ATOM 2638 C CA . SER A 1 332 ? -0.489 20.797 24.469 1 94.69 332 SER A CA 1
ATOM 2639 C C . SER A 1 332 ? -0.794 22.016 23.609 1 94.69 332 SER A C 1
ATOM 2641 O O . SER A 1 332 ? -0.115 23.047 23.719 1 94.69 332 SER A O 1
ATOM 2643 N N . SER A 1 333 ? -1.702 21.781 22.719 1 94.25 333 SER A N 1
ATOM 2644 C CA . SER A 1 333 ? -2.156 22.891 21.875 1 94.25 333 SER A CA 1
ATOM 2645 C C . SER A 1 333 ? -3.344 23.609 22.516 1 94.25 333 SER A C 1
ATOM 2647 O O . SER A 1 333 ? -4.148 23 23.203 1 94.25 333 SER A O 1
ATOM 2649 N N . LYS A 1 334 ? -3.434 24.906 22.312 1 93.25 334 LYS A N 1
ATOM 2650 C CA . LYS A 1 334 ? -4.523 25.703 22.875 1 93.25 334 LYS A CA 1
ATOM 2651 C C . LYS A 1 334 ? -5.867 25.281 22.297 1 93.25 334 LYS A C 1
ATOM 2653 O O . LYS A 1 334 ? -5.996 25.078 21.094 1 93.25 334 LYS A O 1
ATOM 2658 N N . ILE A 1 335 ? -6.809 25.094 23.156 1 93.5 335 ILE A N 1
ATOM 2659 C CA . ILE A 1 335 ? -8.156 24.734 22.734 1 93.5 335 ILE A CA 1
ATOM 2660 C C . ILE A 1 335 ? -9.102 25.906 22.938 1 93.5 335 ILE A C 1
ATOM 2662 O O . ILE A 1 335 ? -9.219 26.438 24.047 1 93.5 335 ILE A O 1
ATOM 2666 N N . ASN A 1 336 ? -9.695 26.359 21.906 1 91.38 336 ASN A N 1
ATOM 2667 C CA . ASN A 1 336 ? -10.797 27.312 22 1 91.38 336 ASN A CA 1
ATOM 2668 C C . ASN A 1 336 ? -12.125 26.594 22.281 1 91.38 336 ASN A C 1
ATOM 2670 O O . ASN A 1 336 ? -12.914 26.375 21.359 1 91.38 336 ASN A O 1
ATOM 2674 N N . LEU A 1 337 ? -12.383 26.359 23.5 1 89.62 337 LEU A N 1
ATOM 2675 C CA . LEU A 1 337 ? -13.5 25.516 23.906 1 89.62 337 LEU A CA 1
ATOM 2676 C C . LEU A 1 337 ? -14.828 26.094 23.438 1 89.62 337 LEU A C 1
ATOM 2678 O O . LEU A 1 337 ? -15.742 25.359 23.078 1 89.62 337 LEU A O 1
ATOM 2682 N N . LYS A 1 338 ? -14.953 27.422 23.594 1 89.12 338 LYS A N 1
ATOM 2683 C CA . LYS A 1 338 ? -16.188 28.062 23.156 1 89.12 338 LYS A CA 1
ATOM 2684 C C . LYS A 1 338 ? -16.469 27.781 21.672 1 89.12 338 LYS A C 1
ATOM 2686 O O . LYS A 1 338 ? -17.562 27.359 21.312 1 89.12 338 LYS A O 1
ATOM 2691 N N . GLN A 1 339 ? -15.492 27.984 20.859 1 87.06 339 GLN A N 1
ATOM 2692 C CA . GLN A 1 339 ? -15.633 27.734 19.438 1 87.06 339 GLN A CA 1
ATOM 2693 C C . GLN A 1 339 ? -15.852 26.25 19.156 1 87.06 339 GLN A C 1
ATOM 2695 O O . GLN A 1 339 ? -16.672 25.875 18.328 1 87.06 339 GLN A O 1
ATOM 2700 N N . PHE A 1 340 ? -15.102 25.406 19.812 1 91.31 340 PHE A N 1
ATOM 2701 C CA . PHE A 1 340 ? -15.164 23.969 19.625 1 91.31 340 PHE A CA 1
ATOM 2702 C C . PHE A 1 340 ? -16.578 23.453 19.875 1 91.31 340 PHE A C 1
ATOM 2704 O O . PHE A 1 340 ? -17.125 22.734 19.047 1 91.31 340 PHE A O 1
ATOM 2711 N N . ASN A 1 341 ? -17.172 23.859 20.953 1 88.62 341 ASN A N 1
ATOM 2712 C CA . ASN A 1 341 ? -18.5 23.375 21.344 1 88.62 341 ASN A CA 1
ATOM 2713 C C . ASN A 1 341 ? -19.578 23.938 20.438 1 88.62 341 ASN A C 1
ATOM 2715 O O . ASN A 1 341 ? -20.578 23.25 20.156 1 88.62 341 ASN A O 1
ATOM 2719 N N . ALA A 1 342 ? -19.391 25.125 20.047 1 88 342 ALA A N 1
ATOM 2720 C CA . ALA A 1 342 ? -20.359 25.734 19.141 1 88 342 ALA A CA 1
ATOM 2721 C C . ALA A 1 342 ? -20.375 25.047 17.781 1 88 342 ALA A C 1
ATOM 2723 O O . ALA A 1 342 ? -21.438 24.828 17.203 1 88 342 ALA A O 1
ATOM 2724 N N . ASN A 1 343 ? -19.188 24.625 17.328 1 88.44 343 ASN A N 1
ATOM 2725 C CA . ASN A 1 343 ? -19.031 24.156 15.953 1 88.44 343 ASN A CA 1
ATOM 2726 C C . ASN A 1 343 ? -19.281 22.656 15.844 1 88.44 343 ASN A C 1
ATOM 2728 O O . ASN A 1 343 ? -19.688 22.156 14.789 1 88.44 343 ASN A O 1
ATOM 2732 N N . ILE A 1 344 ? -19.141 21.922 16.906 1 89.19 344 ILE A N 1
ATOM 2733 C CA . ILE A 1 344 ? -19.188 20.469 16.844 1 89.19 344 ILE A CA 1
ATOM 2734 C C . ILE A 1 344 ? -20.594 20.016 16.453 1 89.19 344 ILE A C 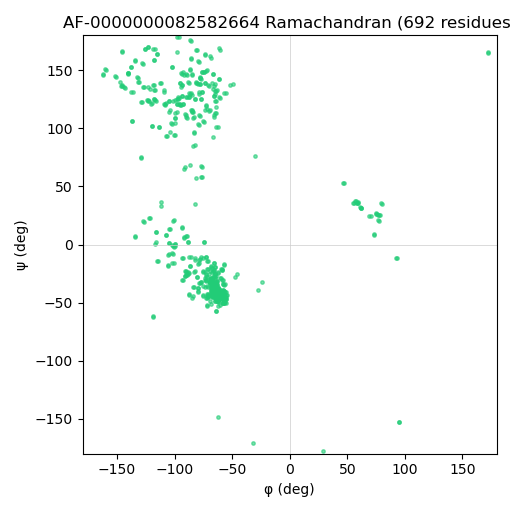1
ATOM 2736 O O . ILE A 1 344 ? -20.766 18.969 15.828 1 89.19 344 ILE A O 1
ATOM 2740 N N . ASN A 1 345 ? -21.578 20.781 16.781 1 85.88 345 ASN A N 1
ATOM 2741 C CA . ASN A 1 345 ? -22.953 20.359 16.562 1 85.88 345 ASN A CA 1
ATOM 2742 C C . ASN A 1 345 ? -23.547 21.031 15.32 1 85.88 345 ASN A C 1
ATOM 2744 O O . ASN A 1 345 ? -24.703 20.797 14.969 1 85.88 345 ASN A O 1
ATOM 2748 N N . ILE A 1 346 ? -22.766 21.875 14.656 1 84.69 346 ILE A N 1
ATOM 2749 C CA . ILE A 1 346 ? -23.25 22.594 13.484 1 84.69 346 ILE A CA 1
ATOM 2750 C C . ILE A 1 346 ? -22.391 22.25 12.273 1 84.69 346 ILE A C 1
ATOM 2752 O O . ILE A 1 346 ? -21.172 22.516 12.266 1 84.69 346 ILE A O 1
ATOM 2756 N N . PRO A 1 347 ? -23.078 21.719 11.305 1 85.44 347 PRO A N 1
ATOM 2757 C CA . PRO A 1 347 ? -22.312 21.5 10.07 1 85.44 347 PRO A CA 1
ATOM 2758 C C . PRO A 1 347 ? -21.969 22.812 9.367 1 85.44 347 PRO A C 1
ATOM 2760 O O . PRO A 1 347 ? -22.766 23.75 9.359 1 85.44 347 PRO A O 1
ATOM 2763 N N . PHE A 1 348 ? -20.828 22.938 8.922 1 85.94 348 PHE A N 1
ATOM 2764 C CA . PHE A 1 348 ? -20.453 24.172 8.227 1 85.94 348 PHE A CA 1
ATOM 2765 C C . PHE A 1 348 ? -20.781 24.078 6.746 1 85.94 348 PHE A C 1
ATOM 2767 O O . PHE A 1 348 ? -20.875 22.984 6.191 1 85.94 348 PHE A O 1
ATOM 2774 N N . MET B 1 1 ? 7.926 -31.953 -20.594 1 40.09 1 MET B N 1
ATOM 2775 C CA . MET B 1 1 ? 7.125 -31.688 -19.406 1 40.09 1 MET B CA 1
ATOM 2776 C C . MET B 1 1 ? 6.527 -30.281 -19.438 1 40.09 1 MET B C 1
ATOM 2778 O O . MET B 1 1 ? 7.195 -29.328 -19.828 1 40.09 1 MET B O 1
ATOM 2782 N N . LYS B 1 2 ? 5.102 -30.188 -19.438 1 59.22 2 LYS B N 1
ATOM 2783 C CA . LYS B 1 2 ? 4.391 -28.953 -19.75 1 59.22 2 LYS B CA 1
ATOM 2784 C C . LYS B 1 2 ? 4.688 -27.875 -18.719 1 59.22 2 LYS B C 1
ATOM 2786 O O . LYS B 1 2 ? 4.648 -28.125 -17.516 1 59.22 2 LYS B O 1
ATOM 2791 N N . LYS B 1 3 ? 5.371 -26.781 -19.031 1 81.5 3 LYS B N 1
ATOM 2792 C CA . LYS B 1 3 ? 5.758 -25.672 -18.172 1 81.5 3 LYS B CA 1
ATOM 2793 C C . LYS B 1 3 ? 4.531 -24.906 -17.672 1 81.5 3 LYS B C 1
ATOM 2795 O O . LYS B 1 3 ? 3.533 -24.797 -18.391 1 81.5 3 LYS B O 1
ATOM 2800 N N . SER B 1 4 ? 4.445 -24.688 -16.422 1 95 4 SER B N 1
ATOM 2801 C CA . SER B 1 4 ? 3.377 -23.953 -15.773 1 95 4 SER B CA 1
ATOM 2802 C C . SER B 1 4 ? 3.123 -22.609 -16.469 1 95 4 SER B C 1
ATOM 2804 O O . SER B 1 4 ? 4.023 -22.047 -17.094 1 95 4 SER B O 1
ATOM 2806 N N . LYS B 1 5 ? 1.9 -22.297 -16.609 1 97.38 5 LYS B N 1
ATOM 2807 C CA . LYS B 1 5 ? 1.58 -20.906 -16.922 1 97.38 5 LYS B CA 1
ATOM 2808 C C . LYS B 1 5 ? 1.646 -20.031 -15.68 1 97.38 5 LYS B C 1
ATOM 2810 O O . LYS B 1 5 ? 0.832 -20.188 -14.766 1 97.38 5 LYS B O 1
ATOM 2815 N N . ILE B 1 6 ? 2.59 -19.172 -15.625 1 98.06 6 ILE B N 1
ATOM 2816 C CA . ILE B 1 6 ? 2.773 -18.312 -14.469 1 98.06 6 ILE B CA 1
ATOM 2817 C C . ILE B 1 6 ? 2.113 -16.969 -14.719 1 98.06 6 ILE B C 1
ATOM 2819 O O . ILE B 1 6 ? 2.461 -16.266 -15.68 1 98.06 6 ILE B O 1
ATOM 2823 N N . ILE B 1 7 ? 1.128 -16.578 -13.844 1 98.44 7 ILE B N 1
ATOM 2824 C CA . ILE B 1 7 ? 0.323 -15.383 -14.062 1 98.44 7 ILE B CA 1
ATOM 2825 C C . ILE B 1 7 ? 0.441 -14.453 -12.852 1 98.44 7 ILE B C 1
ATOM 2827 O O . ILE B 1 7 ? 0.164 -14.859 -11.719 1 98.44 7 ILE B O 1
ATOM 2831 N N . SER B 1 8 ? 0.838 -13.234 -13.07 1 97.88 8 SER B N 1
ATOM 2832 C CA . SER B 1 8 ? 0.801 -12.203 -12.039 1 97.88 8 SER B CA 1
ATOM 2833 C C . SER B 1 8 ? -0.5 -11.414 -12.094 1 97.88 8 SER B C 1
ATOM 2835 O O . SER B 1 8 ? -0.852 -10.859 -13.133 1 97.88 8 SER B O 1
ATOM 2837 N N . ILE B 1 9 ? -1.264 -11.43 -10.984 1 98 9 ILE B N 1
ATOM 2838 C CA . ILE B 1 9 ? -2.4 -10.523 -10.859 1 98 9 ILE B CA 1
ATOM 2839 C C . ILE B 1 9 ? -1.928 -9.172 -10.328 1 98 9 ILE B C 1
ATOM 2841 O O . ILE B 1 9 ? -1.517 -9.062 -9.172 1 98 9 ILE B O 1
ATOM 2845 N N . ILE B 1 10 ? -2.043 -8.156 -11.172 1 94.69 10 ILE B N 1
ATOM 2846 C CA . ILE B 1 10 ? -1.387 -6.914 -10.789 1 94.69 10 ILE B CA 1
ATOM 2847 C C . ILE B 1 10 ? -2.273 -5.727 -11.164 1 94.69 10 ILE B C 1
ATOM 2849 O O . ILE B 1 10 ? -3.082 -5.816 -12.094 1 94.69 10 ILE B O 1
ATOM 2853 N N . ASN B 1 11 ? -2.205 -4.734 -10.414 1 90.62 11 ASN B N 1
ATOM 2854 C CA . ASN B 1 11 ? -2.773 -3.412 -10.656 1 90.62 11 ASN B CA 1
ATOM 2855 C C . ASN B 1 11 ? -2.141 -2.354 -9.758 1 90.62 11 ASN B C 1
ATOM 2857 O O . ASN B 1 11 ? -1.749 -2.648 -8.625 1 90.62 11 ASN B O 1
ATOM 2861 N N . TYR B 1 12 ? -2.012 -1.182 -10.266 1 79.81 12 TYR B N 1
ATOM 2862 C CA . TYR B 1 12 ? -1.392 -0.106 -9.5 1 79.81 12 TYR B CA 1
ATOM 2863 C C . TYR B 1 12 ? -2.342 0.427 -8.43 1 79.81 12 TYR B C 1
ATOM 2865 O O . TYR B 1 12 ? -1.905 1.002 -7.434 1 79.81 12 TYR B O 1
ATOM 2873 N N . LYS B 1 13 ? -3.484 0.199 -8.703 1 81.19 13 LYS B N 1
ATOM 2874 C CA . LYS B 1 13 ? -4.484 0.705 -7.766 1 81.19 13 LYS B CA 1
ATOM 2875 C C . LYS B 1 13 ? -4.867 -0.358 -6.738 1 81.19 13 LYS B C 1
ATOM 2877 O O . LYS B 1 13 ? -4.996 -1.536 -7.074 1 81.19 13 LYS B O 1
ATOM 2882 N N . GLY B 1 14 ? -4.965 0.151 -5.469 1 82.25 14 GLY B N 1
ATOM 2883 C CA . GLY B 1 14 ? -5.492 -0.72 -4.43 1 82.25 14 GLY B CA 1
ATOM 2884 C C . GLY B 1 14 ? -7.004 -0.832 -4.453 1 82.25 14 GLY B C 1
ATOM 2885 O O . GLY B 1 14 ? -7.684 0.009 -5.047 1 82.25 14 GLY B O 1
ATOM 2886 N N . GLY B 1 15 ? -7.512 -1.845 -3.938 1 82.25 15 GLY B N 1
ATOM 2887 C CA . GLY B 1 15 ? -8.953 -1.97 -3.773 1 82.25 15 GLY B CA 1
ATOM 2888 C C . GLY B 1 15 ? -9.664 -2.355 -5.055 1 82.25 15 GLY B C 1
ATOM 2889 O O . GLY B 1 15 ? -10.844 -2.043 -5.23 1 82.25 15 GLY B O 1
ATOM 2890 N N . VAL B 1 16 ? -9.023 -2.98 -5.934 1 89.19 16 VAL B N 1
ATOM 2891 C CA . VAL B 1 16 ? -9.641 -3.332 -7.211 1 89.19 16 VAL B CA 1
ATOM 2892 C C . VAL B 1 16 ? -9.922 -4.832 -7.254 1 89.19 16 VAL B C 1
ATOM 2894 O O . VAL B 1 16 ? -10.094 -5.406 -8.328 1 89.19 16 VAL B O 1
ATOM 2897 N N . ALA B 1 17 ? -9.75 -5.535 -6.141 1 93.12 17 ALA B N 1
ATOM 2898 C CA . ALA B 1 17 ? -10.094 -6.945 -5.953 1 93.12 17 ALA B CA 1
ATOM 2899 C C . ALA B 1 17 ? -9.023 -7.852 -6.547 1 93.12 17 ALA B C 1
ATOM 2901 O O . ALA B 1 17 ? -9.344 -8.859 -7.184 1 93.12 17 ALA B O 1
ATOM 2902 N N . LYS B 1 18 ? -7.824 -7.461 -6.477 1 94.81 18 LYS B N 1
ATOM 2903 C CA . LYS B 1 18 ? -6.711 -8.297 -6.918 1 94.81 18 LYS B CA 1
ATOM 2904 C C . LYS B 1 18 ? -6.691 -9.625 -6.164 1 94.81 18 LYS B C 1
ATOM 2906 O O . LYS B 1 18 ? -6.66 -10.695 -6.777 1 94.81 18 LYS B O 1
ATOM 2911 N N . THR B 1 19 ? -6.762 -9.516 -4.832 1 96.38 19 THR B N 1
ATOM 2912 C CA . THR B 1 19 ? -6.668 -10.695 -3.971 1 96.38 19 THR B CA 1
ATOM 2913 C C . THR B 1 19 ? -7.867 -11.617 -4.184 1 96.38 19 THR B C 1
ATOM 2915 O O . THR B 1 19 ? -7.703 -12.828 -4.344 1 96.38 19 THR B O 1
ATOM 2918 N N . THR B 1 20 ? -9.023 -10.984 -4.227 1 96.12 20 THR B N 1
ATOM 2919 C CA . THR B 1 20 ? -10.25 -11.75 -4.449 1 96.12 20 THR B CA 1
ATOM 2920 C C . THR B 1 20 ? -10.188 -12.484 -5.781 1 96.12 20 THR B C 1
ATOM 2922 O O . THR B 1 20 ? -10.586 -13.648 -5.871 1 96.12 20 THR B O 1
ATOM 2925 N N . SER B 1 21 ? -9.68 -11.789 -6.723 1 97.31 21 SER B N 1
ATOM 2926 C CA . SER B 1 21 ? -9.594 -12.383 -8.055 1 97.31 21 SER B CA 1
ATOM 2927 C C . SER B 1 21 ? -8.555 -13.5 -8.102 1 97.31 21 SER B C 1
ATOM 2929 O O . SER B 1 21 ? -8.805 -14.555 -8.68 1 97.31 21 SER B O 1
ATOM 2931 N N . ALA B 1 22 ? -7.395 -13.258 -7.512 1 98.38 22 ALA B N 1
ATOM 2932 C CA . ALA B 1 22 ? -6.371 -14.305 -7.461 1 98.38 22 ALA B CA 1
ATOM 2933 C C . ALA B 1 22 ? -6.914 -15.57 -6.812 1 98.38 22 ALA B C 1
ATOM 2935 O O . ALA B 1 22 ? -6.723 -16.672 -7.332 1 98.38 22 ALA B O 1
ATOM 2936 N N . PHE B 1 23 ? -7.59 -15.398 -5.711 1 98.31 23 PHE B N 1
ATOM 2937 C CA . PHE B 1 23 ? -8.156 -16.5 -4.934 1 98.31 23 PHE B CA 1
ATOM 2938 C C . PHE B 1 23 ? -9.195 -17.25 -5.746 1 98.31 23 PHE B C 1
ATOM 2940 O O . PHE B 1 23 ? -9.102 -18.484 -5.887 1 98.31 23 PHE B O 1
ATOM 2947 N N . ASN B 1 24 ? -10.117 -16.562 -6.363 1 97.69 24 ASN B N 1
ATOM 2948 C CA . ASN B 1 24 ? -11.219 -17.203 -7.07 1 97.69 24 ASN B CA 1
ATOM 2949 C C . ASN B 1 24 ? -10.773 -17.75 -8.422 1 97.69 24 ASN B C 1
ATOM 2951 O O . ASN B 1 24 ? -11.289 -18.781 -8.875 1 97.69 24 ASN B O 1
ATOM 2955 N N . ILE B 1 25 ? -9.828 -17.109 -9.055 1 98.31 25 ILE B N 1
ATOM 2956 C CA . ILE B 1 25 ? -9.281 -17.641 -10.297 1 98.31 25 ILE B CA 1
ATOM 2957 C C . ILE B 1 25 ? -8.578 -18.969 -10.039 1 98.31 25 ILE B C 1
ATOM 2959 O O . ILE B 1 25 ? -8.773 -19.938 -10.773 1 98.31 25 ILE B O 1
ATOM 2963 N N . ALA B 1 26 ? -7.809 -19.016 -8.961 1 98.69 26 ALA B N 1
ATOM 2964 C CA . ALA B 1 26 ? -7.098 -20.234 -8.617 1 98.69 26 ALA B CA 1
ATOM 2965 C C . ALA B 1 26 ? -8.07 -21.375 -8.32 1 98.69 26 ALA B C 1
ATOM 2967 O O . ALA B 1 26 ? -7.922 -22.484 -8.836 1 98.69 26 ALA B O 1
ATOM 2968 N N . VAL B 1 27 ? -9.047 -21.078 -7.504 1 98.06 27 VAL B N 1
ATOM 2969 C CA . VAL B 1 27 ? -10.047 -22.078 -7.16 1 98.06 27 VAL B CA 1
ATOM 2970 C C . VAL B 1 27 ? -10.797 -22.516 -8.422 1 98.06 27 VAL B C 1
ATOM 2972 O O . VAL B 1 27 ? -11.047 -23.703 -8.609 1 98.06 27 VAL B O 1
ATOM 2975 N N . GLY B 1 28 ? -11.156 -21.531 -9.258 1 97.44 28 GLY B N 1
ATOM 2976 C CA . GLY B 1 28 ? -11.883 -21.828 -10.484 1 97.44 28 GLY B CA 1
ATOM 2977 C C . GLY B 1 28 ? -11.102 -22.703 -11.438 1 97.44 28 GLY B C 1
ATOM 2978 O O . GLY B 1 28 ? -11.648 -23.656 -12.008 1 97.44 28 GLY B O 1
ATOM 2979 N N . LEU B 1 29 ? -9.828 -22.422 -11.656 1 98 29 LEU B N 1
ATOM 2980 C CA . LEU B 1 29 ? -8.984 -23.234 -12.523 1 98 29 LEU B CA 1
ATOM 2981 C C . LEU B 1 29 ? -8.906 -24.672 -12.016 1 98 29 LEU B C 1
ATOM 2983 O O . LEU B 1 29 ? -8.922 -25.609 -12.812 1 98 29 LEU B O 1
ATOM 2987 N N . ASN B 1 30 ? -8.82 -24.812 -10.734 1 97.62 30 ASN B N 1
ATOM 2988 C CA . ASN B 1 30 ? -8.734 -26.125 -10.109 1 97.62 30 ASN B CA 1
ATOM 2989 C C . ASN B 1 30 ? -10.07 -26.859 -10.18 1 97.62 30 ASN B C 1
ATOM 2991 O O . ASN B 1 30 ? -10.148 -27.969 -10.703 1 97.62 30 ASN B O 1
ATOM 2995 N N . TYR B 1 31 ? -11.125 -26.219 -9.734 1 96.69 31 TYR B N 1
ATOM 2996 C CA . TYR B 1 31 ? -12.43 -26.859 -9.586 1 96.69 31 TYR B CA 1
ATOM 2997 C C . TYR B 1 31 ? -13.07 -27.109 -10.945 1 96.69 31 TYR B C 1
ATOM 2999 O O . TYR B 1 31 ? -13.594 -28.203 -11.195 1 96.69 31 TYR B O 1
ATOM 3007 N N . LEU B 1 32 ? -13.047 -26.125 -11.82 1 95.94 32 LEU B N 1
ATOM 3008 C CA . LEU B 1 32 ? -13.781 -26.203 -13.078 1 95.94 32 LEU B CA 1
ATOM 3009 C C . LEU B 1 32 ? -13.008 -27.031 -14.109 1 95.94 32 LEU B C 1
ATOM 3011 O O . LEU B 1 32 ? -13.602 -27.641 -15 1 95.94 32 LEU B O 1
ATOM 3015 N N . ASN B 1 33 ? -11.672 -27.062 -14.008 1 95.81 33 ASN B N 1
ATOM 3016 C CA . ASN B 1 33 ? -10.891 -27.641 -15.094 1 95.81 33 ASN B CA 1
ATOM 3017 C C . ASN B 1 33 ? -9.805 -28.578 -14.57 1 95.81 33 ASN B C 1
ATOM 3019 O O . ASN B 1 33 ? -8.914 -28.984 -15.312 1 95.81 33 ASN B O 1
ATOM 3023 N N . ASN B 1 34 ? -9.727 -28.891 -13.312 1 94.88 34 ASN B N 1
ATOM 3024 C CA . ASN B 1 34 ? -8.852 -29.859 -12.664 1 94.88 34 ASN B CA 1
ATOM 3025 C C . ASN B 1 34 ? -7.379 -29.484 -12.836 1 94.88 34 ASN B C 1
ATOM 3027 O O . ASN B 1 34 ? -6.535 -30.359 -13.023 1 94.88 34 ASN B O 1
ATOM 3031 N N . ASN B 1 35 ? -7.113 -28.281 -12.906 1 97.19 35 ASN B N 1
ATOM 3032 C CA . ASN B 1 35 ? -5.727 -27.828 -12.992 1 97.19 35 ASN B CA 1
ATOM 3033 C C . ASN B 1 35 ? -5.035 -27.875 -11.633 1 97.19 35 ASN B C 1
ATOM 3035 O O . ASN B 1 35 ? -5.656 -27.578 -10.609 1 97.19 35 ASN B O 1
ATOM 3039 N N . LYS B 1 36 ? -3.785 -28.344 -11.633 1 98.19 36 LYS B N 1
ATOM 3040 C CA . LYS B 1 36 ? -2.938 -28.141 -10.453 1 98.19 36 LYS B CA 1
ATOM 3041 C C . LYS B 1 36 ? -2.49 -26.688 -10.336 1 98.19 36 LYS B C 1
ATOM 3043 O O . LYS B 1 36 ? -1.81 -26.172 -11.227 1 98.19 36 LYS B O 1
ATOM 3048 N N . VAL B 1 37 ? -2.871 -26.062 -9.211 1 98.69 37 VAL B N 1
ATOM 3049 C CA . VAL B 1 37 ? -2.668 -24.625 -9.125 1 98.69 37 VAL B CA 1
ATOM 3050 C C . VAL B 1 37 ? -1.902 -24.281 -7.848 1 98.69 37 VAL B C 1
ATOM 3052 O O . VAL B 1 37 ? -2.174 -24.844 -6.785 1 98.69 37 VAL B O 1
ATOM 3055 N N . LEU B 1 38 ? -0.922 -23.406 -7.98 1 98.81 38 LEU B N 1
ATOM 3056 C CA . LEU B 1 38 ? -0.194 -22.859 -6.844 1 98.81 38 LEU B CA 1
ATOM 3057 C C . LEU B 1 38 ? -0.409 -21.344 -6.746 1 98.81 38 LEU B C 1
ATOM 3059 O O . LEU B 1 38 ? -0.193 -20.625 -7.719 1 98.81 38 LEU B O 1
ATOM 3063 N N . LEU B 1 39 ? -0.884 -20.938 -5.578 1 98.75 39 LEU B N 1
ATOM 3064 C CA . LEU B 1 39 ? -0.962 -19.516 -5.258 1 98.75 39 LEU B CA 1
ATOM 3065 C C . LEU B 1 39 ? 0.264 -19.062 -4.469 1 98.75 39 LEU B C 1
ATOM 3067 O O . LEU B 1 39 ? 0.744 -19.781 -3.596 1 98.75 39 LEU B O 1
ATOM 3071 N N . ILE B 1 40 ? 0.754 -17.938 -4.785 1 98.75 40 ILE B N 1
ATOM 3072 C CA . ILE B 1 40 ? 1.828 -17.344 -4 1 98.75 40 ILE B CA 1
ATOM 3073 C C . ILE B 1 40 ? 1.46 -15.898 -3.637 1 98.75 40 ILE B C 1
ATOM 3075 O O . ILE B 1 40 ? 1.186 -15.078 -4.516 1 98.75 40 ILE B O 1
ATOM 3079 N N . ASP B 1 41 ? 1.446 -15.609 -2.355 1 98 41 ASP B N 1
ATOM 3080 C CA . ASP B 1 41 ? 1.144 -14.273 -1.853 1 98 41 ASP B CA 1
ATOM 3081 C C . ASP B 1 41 ? 2.393 -13.398 -1.839 1 98 41 ASP B C 1
ATOM 3083 O O . ASP B 1 41 ? 3.328 -13.656 -1.078 1 98 41 ASP B O 1
ATOM 3087 N N . LEU B 1 42 ? 2.365 -12.359 -2.652 1 96.75 42 LEU B N 1
ATOM 3088 C CA . LEU B 1 42 ? 3.531 -11.484 -2.744 1 96.75 42 LEU B CA 1
ATOM 3089 C C . LEU B 1 42 ? 3.197 -10.078 -2.256 1 96.75 42 LEU B C 1
ATOM 3091 O O . LEU B 1 42 ? 3.977 -9.148 -2.461 1 96.75 42 LEU B O 1
ATOM 3095 N N . ASP B 1 43 ? 2.062 -9.922 -1.66 1 93.62 43 ASP B N 1
ATOM 3096 C CA . ASP B 1 43 ? 1.636 -8.633 -1.122 1 93.62 43 ASP B CA 1
ATOM 3097 C C . ASP B 1 43 ? 2.012 -8.5 0.352 1 93.62 43 ASP B C 1
ATOM 3099 O O . ASP B 1 43 ? 1.614 -9.328 1.176 1 93.62 43 ASP B O 1
ATOM 3103 N N . PRO B 1 44 ? 2.672 -7.41 0.659 1 88.31 44 PRO B N 1
ATOM 3104 C CA . PRO B 1 44 ? 3.039 -7.195 2.061 1 88.31 44 PRO B CA 1
ATOM 3105 C C . PRO B 1 44 ? 1.828 -7.148 2.988 1 88.31 44 PRO B C 1
ATOM 3107 O O . PRO B 1 44 ? 1.955 -7.398 4.191 1 88.31 44 PRO B O 1
ATOM 3110 N N . GLN B 1 45 ? 0.661 -6.875 2.484 1 87 45 GLN B N 1
ATOM 3111 C CA . GLN B 1 45 ? -0.55 -6.824 3.297 1 87 45 GLN B CA 1
ATOM 3112 C C . GLN B 1 45 ? -1.08 -8.227 3.582 1 87 45 GLN B C 1
ATOM 3114 O O . GLN B 1 45 ? -1.91 -8.414 4.473 1 87 45 GLN B O 1
ATOM 3119 N N . CYS B 1 46 ? -0.676 -9.219 2.904 1 92 46 CYS B N 1
ATOM 3120 C CA . CYS B 1 46 ? -0.908 -10.633 3.139 1 92 46 CYS B CA 1
ATOM 3121 C C . CYS B 1 46 ? -2.396 -10.961 3.105 1 92 46 CYS B C 1
ATOM 3123 O O . CYS B 1 46 ? -2.861 -11.844 3.828 1 92 46 CYS B O 1
ATOM 3125 N N . SER B 1 47 ? -3.18 -10.242 2.293 1 91.12 47 SER B N 1
ATOM 3126 C CA . SER B 1 47 ? -4.613 -10.492 2.232 1 91.12 47 SER B CA 1
ATOM 3127 C C . SER B 1 47 ? -4.91 -11.891 1.704 1 91.12 47 SER B C 1
ATOM 3129 O O . SER B 1 47 ? -5.809 -12.57 2.199 1 91.12 47 SER B O 1
ATOM 3131 N N . LEU B 1 48 ? -4.148 -12.297 0.718 1 96.62 48 LEU B N 1
ATOM 3132 C CA . LEU B 1 48 ? -4.34 -13.641 0.175 1 96.62 48 LEU B CA 1
ATOM 3133 C C . LEU B 1 48 ? -4.012 -14.695 1.22 1 96.62 48 LEU B C 1
ATOM 3135 O O . LEU B 1 48 ? -4.727 -15.695 1.345 1 96.62 48 LEU B O 1
ATOM 3139 N N . SER B 1 49 ? -2.922 -14.5 1.916 1 95.81 49 SER B N 1
ATOM 3140 C CA . SER B 1 49 ? -2.521 -15.43 2.961 1 95.81 49 SER B CA 1
ATOM 3141 C C . SER B 1 49 ? -3.611 -15.578 4.02 1 95.81 49 SER B C 1
ATOM 3143 O O . SER B 1 49 ? -3.902 -16.688 4.469 1 95.81 49 SER B O 1
ATOM 3145 N N . VAL B 1 50 ? -4.219 -14.508 4.375 1 91.81 50 VAL B N 1
ATOM 3146 C CA . VAL B 1 50 ? -5.285 -14.523 5.371 1 91.81 50 VAL B CA 1
ATOM 3147 C C . VAL B 1 50 ? -6.445 -15.375 4.871 1 91.81 50 VAL B C 1
ATOM 3149 O O . VAL B 1 50 ? -6.973 -16.219 5.609 1 91.81 50 VAL B O 1
ATOM 3152 N N . LEU B 1 51 ? -6.828 -15.141 3.629 1 94.62 51 LEU B N 1
ATOM 3153 C CA . LEU B 1 51 ? -7.93 -15.898 3.043 1 94.62 51 LEU B CA 1
ATOM 3154 C C . LEU B 1 51 ? -7.605 -17.391 3.002 1 94.62 51 LEU B C 1
ATOM 3156 O O . LEU B 1 51 ? -8.43 -18.219 3.404 1 94.62 51 LEU B O 1
ATOM 3160 N N . CYS B 1 52 ? -6.445 -17.688 2.549 1 97.19 52 CYS B N 1
ATOM 3161 C CA . CYS B 1 52 ? -6.051 -19.078 2.371 1 97.19 52 CYS B CA 1
ATOM 3162 C C . CYS B 1 52 ? -5.898 -19.781 3.717 1 97.19 52 CYS B C 1
ATOM 3164 O O . CYS B 1 52 ? -6.234 -20.953 3.852 1 97.19 52 CYS B O 1
ATOM 3166 N N . LEU B 1 53 ? -5.395 -19.094 4.723 1 94.88 53 LEU B N 1
ATOM 3167 C CA . LEU B 1 53 ? -5.203 -19.688 6.039 1 94.88 53 LEU B CA 1
ATOM 3168 C C . LEU B 1 53 ? -6.543 -19.984 6.707 1 94.88 53 LEU B C 1
ATOM 3170 O O . LEU B 1 53 ? -6.672 -20.953 7.453 1 94.88 53 LEU B O 1
ATOM 3174 N N . LYS B 1 54 ? -7.527 -19.141 6.43 1 94.06 54 LYS B N 1
ATOM 3175 C CA . LYS B 1 54 ? -8.867 -19.422 6.945 1 94.06 54 LYS B CA 1
ATOM 3176 C C . LYS B 1 54 ? -9.398 -20.75 6.395 1 94.06 54 LYS B C 1
ATOM 3178 O O . LYS B 1 54 ? -9.961 -21.547 7.133 1 94.06 54 LYS B O 1
ATOM 3183 N N . SER B 1 55 ? -9.211 -20.859 5.113 1 96.19 55 SER B N 1
ATOM 3184 C CA . SER B 1 55 ? -9.617 -22.109 4.488 1 96.19 55 SER B CA 1
ATOM 3185 C C . SER B 1 55 ? -8.812 -23.297 5.035 1 96.19 55 SER B C 1
ATOM 3187 O O . SER B 1 55 ? -9.367 -24.344 5.348 1 96.19 55 SER B O 1
ATOM 3189 N N . TYR B 1 56 ? -7.566 -23.109 5.09 1 96.31 56 TYR B N 1
ATOM 3190 C CA . TYR B 1 56 ? -6.68 -24.156 5.582 1 96.31 56 TYR B CA 1
ATOM 3191 C C . TYR B 1 56 ? -7.02 -24.531 7.02 1 96.31 56 TYR B C 1
ATOM 3193 O O . TYR B 1 56 ? -6.949 -25.703 7.395 1 96.31 56 TYR B O 1
ATOM 3201 N N . SER B 1 57 ? -7.324 -23.531 7.797 1 95.56 57 SER B N 1
ATOM 3202 C CA . SER B 1 57 ? -7.727 -23.766 9.188 1 95.56 57 SER B CA 1
ATOM 3203 C C . SER B 1 57 ? -8.93 -24.688 9.266 1 95.56 57 SER B C 1
ATOM 3205 O O . SER B 1 57 ? -9.008 -25.531 10.164 1 95.56 57 SER B O 1
ATOM 3207 N N . ARG B 1 58 ? -9.844 -24.516 8.383 1 94.75 58 ARG B N 1
ATOM 3208 C CA . ARG B 1 58 ? -11.008 -25.391 8.336 1 94.75 58 ARG B CA 1
ATOM 3209 C C . ARG B 1 58 ? -10.602 -26.828 8.039 1 94.75 58 ARG B C 1
ATOM 3211 O O . ARG B 1 58 ? -11.156 -27.766 8.617 1 94.75 58 ARG B O 1
ATOM 3218 N N . LYS B 1 59 ? -9.719 -26.938 7.172 1 95.06 59 LYS B N 1
ATOM 3219 C CA . LYS B 1 59 ? -9.234 -28.266 6.781 1 95.06 59 LYS B CA 1
ATOM 3220 C C . LYS B 1 59 ? -8.617 -29 7.969 1 95.06 59 LYS B C 1
ATOM 3222 O O . LYS B 1 59 ? -8.906 -30.172 8.195 1 95.06 59 LYS B O 1
ATOM 3227 N N . ILE B 1 60 ? -7.844 -28.312 8.688 1 94.81 60 ILE B N 1
ATOM 3228 C CA . ILE B 1 60 ? -7.07 -28.984 9.727 1 94.81 60 ILE B CA 1
ATOM 3229 C C . ILE B 1 60 ? -7.82 -28.922 11.055 1 94.81 60 ILE B C 1
ATOM 3231 O O . ILE B 1 60 ? -7.41 -29.547 12.039 1 94.81 60 ILE B O 1
ATOM 3235 N N . GLY B 1 61 ? -8.836 -28.172 11.195 1 92.5 61 GLY B N 1
ATOM 3236 C CA . GLY B 1 61 ? -9.641 -28.094 12.406 1 92.5 61 GLY B CA 1
ATOM 3237 C C . GLY B 1 61 ? -8.984 -27.281 13.5 1 92.5 61 GLY B C 1
ATOM 3238 O O . GLY B 1 61 ? -9.188 -27.547 14.688 1 92.5 61 GLY B O 1
ATOM 3239 N N . ASN B 1 62 ? -8.062 -26.438 13.047 1 91.25 62 ASN B N 1
ATOM 3240 C CA . ASN B 1 62 ? -7.336 -25.562 13.953 1 91.25 62 ASN B CA 1
ATOM 3241 C C . ASN B 1 62 ? -7.188 -24.156 13.383 1 91.25 62 ASN B C 1
ATOM 3243 O O . ASN B 1 62 ? -6.793 -23.984 12.227 1 91.25 62 ASN B O 1
ATOM 3247 N N . ASP B 1 63 ? -7.52 -23.219 14.219 1 87.31 63 ASP B N 1
ATOM 3248 C CA . ASP B 1 63 ? -7.461 -21.844 13.758 1 87.31 63 ASP B CA 1
ATOM 3249 C C . ASP B 1 63 ? -6.02 -21.344 13.672 1 87.31 63 ASP B C 1
ATOM 3251 O O . ASP B 1 63 ? -5.348 -21.203 14.695 1 87.31 63 ASP B O 1
ATOM 3255 N N . ILE B 1 64 ? -5.566 -21.234 12.461 1 85.44 64 ILE B N 1
ATOM 3256 C CA . ILE B 1 64 ? -4.23 -20.688 12.234 1 85.44 64 ILE B CA 1
ATOM 3257 C C . ILE B 1 64 ? -4.328 -19.219 11.836 1 85.44 64 ILE B C 1
ATOM 3259 O O . ILE B 1 64 ? -4.762 -18.906 10.727 1 85.44 64 ILE B O 1
ATOM 3263 N N . LYS B 1 65 ? -3.854 -18.406 12.688 1 82.38 65 LYS B N 1
ATOM 3264 C CA . LYS B 1 65 ? -3.846 -16.969 12.422 1 82.38 65 LYS B CA 1
ATOM 3265 C C . LYS B 1 65 ? -2.527 -16.547 11.789 1 82.38 65 LYS B C 1
ATOM 3267 O O . LYS B 1 65 ? -1.474 -17.109 12.086 1 82.38 65 LYS B O 1
ATOM 3272 N N . LEU B 1 66 ? -2.602 -15.586 10.984 1 81.19 66 LEU B N 1
ATOM 3273 C CA . LEU B 1 66 ? -1.428 -15.109 10.258 1 81.19 66 LEU B CA 1
ATOM 3274 C C . LEU B 1 66 ? -0.324 -14.688 11.219 1 81.19 66 LEU B C 1
ATOM 3276 O O . LEU B 1 66 ? 0.856 -14.945 10.969 1 81.19 66 LEU B O 1
ATOM 3280 N N . GLU B 1 67 ? -0.701 -14.078 12.273 1 73.75 67 GLU B N 1
ATOM 3281 C CA . GLU B 1 67 ? 0.264 -13.523 13.219 1 73.75 67 GLU B CA 1
ATOM 3282 C C . GLU B 1 67 ? 1.059 -14.633 13.906 1 73.75 67 GLU B C 1
ATOM 3284 O O . GLU B 1 67 ? 2.148 -14.391 14.43 1 73.75 67 GLU B O 1
ATOM 3289 N N . LYS B 1 68 ? 0.47 -15.805 13.906 1 75.88 68 LYS B N 1
ATOM 3290 C CA . LYS B 1 68 ? 1.114 -16.922 14.586 1 75.88 68 LYS B CA 1
ATOM 3291 C C . LYS B 1 68 ? 1.732 -17.891 13.578 1 75.88 68 LYS B C 1
ATOM 3293 O O . LYS B 1 68 ? 2.256 -18.938 13.953 1 75.88 68 LYS B O 1
ATOM 3298 N N . PHE B 1 69 ? 1.586 -17.516 12.359 1 81.5 69 PHE B N 1
ATOM 3299 C CA . PHE B 1 69 ? 2.125 -18.391 11.32 1 81.5 69 PHE B CA 1
ATOM 3300 C C . PHE B 1 69 ? 3.641 -18.25 11.234 1 81.5 69 PHE B C 1
ATOM 3302 O O . PHE B 1 69 ? 4.168 -17.141 11.203 1 81.5 69 PHE B O 1
ATOM 3309 N N . ASN B 1 70 ? 4.305 -19.312 11.219 1 82.31 70 ASN B N 1
ATOM 3310 C CA . ASN B 1 70 ? 5.766 -19.312 11.211 1 82.31 70 ASN B CA 1
ATOM 3311 C C . ASN B 1 70 ? 6.32 -18.688 9.93 1 82.31 70 ASN B C 1
ATOM 3313 O O . ASN B 1 70 ? 6.051 -19.172 8.828 1 82.31 70 ASN B O 1
ATOM 3317 N N . CYS B 1 71 ? 7.109 -17.703 10.125 1 84.19 71 CYS B N 1
ATOM 3318 C CA . CYS B 1 71 ? 7.684 -16.969 9 1 84.19 71 CYS B CA 1
ATOM 3319 C C . CYS B 1 71 ? 8.508 -17.891 8.117 1 84.19 71 CYS B C 1
ATOM 3321 O O . CYS B 1 71 ? 8.625 -17.672 6.91 1 84.19 71 CYS B O 1
ATOM 3323 N N . LYS B 1 72 ? 9.086 -18.953 8.672 1 84.75 72 LYS B N 1
ATOM 3324 C CA . LYS B 1 72 ? 9.922 -19.891 7.922 1 84.75 72 LYS B CA 1
ATOM 3325 C C . LYS B 1 72 ? 9.109 -20.625 6.863 1 84.75 72 LYS B C 1
ATOM 3327 O O . LYS B 1 72 ? 9.672 -21.156 5.898 1 84.75 72 LYS B O 1
ATOM 3332 N N . ASN B 1 73 ? 7.824 -20.594 7.078 1 89.75 73 ASN B N 1
ATOM 3333 C CA . ASN B 1 73 ? 6.941 -21.297 6.16 1 89.75 73 ASN B CA 1
ATOM 3334 C C . ASN B 1 73 ? 6.293 -20.359 5.156 1 89.75 73 ASN B C 1
ATOM 3336 O O . ASN B 1 73 ? 5.215 -20.641 4.629 1 89.75 73 ASN B O 1
ATOM 3340 N N . THR B 1 74 ? 6.898 -19.25 4.98 1 93.38 74 THR B N 1
ATOM 3341 C CA . THR B 1 74 ? 6.305 -18.25 4.109 1 93.38 74 THR B CA 1
ATOM 3342 C C . THR B 1 74 ? 7.297 -17.812 3.033 1 93.38 74 THR B C 1
ATOM 3344 O O . THR B 1 74 ? 8.484 -18.141 3.105 1 93.38 74 THR B O 1
ATOM 3347 N N . ILE B 1 75 ? 6.781 -17.094 2.062 1 95.5 75 ILE B N 1
ATOM 3348 C CA . ILE B 1 75 ? 7.598 -16.562 0.973 1 95.5 75 ILE B CA 1
ATOM 3349 C C . ILE B 1 75 ? 8.633 -15.594 1.526 1 95.5 75 ILE B C 1
ATOM 3351 O O . ILE B 1 75 ? 9.672 -15.367 0.907 1 95.5 75 ILE B O 1
ATOM 3355 N N . ASN B 1 76 ? 8.359 -15 2.701 1 91.38 76 ASN B N 1
ATOM 3356 C CA . ASN B 1 76 ? 9.305 -14.102 3.354 1 91.38 76 ASN B CA 1
ATOM 3357 C C . ASN B 1 76 ? 10.656 -14.773 3.576 1 91.38 76 ASN B C 1
ATOM 3359 O O . ASN B 1 76 ? 11.695 -14.18 3.301 1 91.38 76 ASN B O 1
ATOM 3363 N N . SER B 1 77 ? 10.625 -15.961 4.047 1 90 77 SER B N 1
ATOM 3364 C CA . SER B 1 77 ? 11.852 -16.703 4.336 1 90 77 SER B CA 1
ATOM 3365 C C . SER B 1 77 ? 12.617 -17.016 3.059 1 90 77 SER B C 1
ATOM 3367 O O . SER B 1 77 ? 13.852 -17.031 3.057 1 90 77 SER B O 1
ATOM 3369 N N . VAL B 1 78 ? 11.867 -17.297 2.037 1 92.69 78 VAL B N 1
ATOM 3370 C CA . VAL B 1 78 ? 12.477 -17.578 0.743 1 92.69 78 VAL B CA 1
ATOM 3371 C C . VAL B 1 78 ? 13.266 -16.359 0.27 1 92.69 78 VAL B C 1
ATOM 3373 O O . VAL B 1 78 ? 14.445 -16.469 -0.06 1 92.69 78 VAL B O 1
ATOM 3376 N N . ILE B 1 79 ? 12.617 -15.234 0.266 1 91.12 79 ILE B N 1
ATOM 3377 C CA . ILE B 1 79 ? 13.25 -14.008 -0.189 1 91.12 79 ILE B CA 1
ATOM 3378 C C . ILE B 1 79 ? 14.445 -13.68 0.702 1 91.12 79 ILE B C 1
ATOM 3380 O O . ILE B 1 79 ? 15.516 -13.32 0.208 1 91.12 79 ILE B O 1
ATOM 3384 N N . HIS B 1 80 ? 14.258 -13.82 1.925 1 87.38 80 HIS B N 1
ATOM 3385 C CA . HIS B 1 80 ? 15.336 -13.57 2.871 1 87.38 80 HIS B CA 1
ATOM 3386 C C . HIS B 1 80 ? 16.547 -14.453 2.582 1 87.38 80 HIS B C 1
ATOM 3388 O O . HIS B 1 80 ? 17.672 -13.977 2.557 1 87.38 80 HIS B O 1
ATOM 3394 N N . ASP B 1 81 ? 16.328 -15.688 2.416 1 89.75 81 ASP B N 1
ATOM 3395 C CA . ASP B 1 81 ? 17.406 -16.656 2.211 1 89.75 81 ASP B CA 1
ATOM 3396 C C . ASP B 1 81 ? 18.172 -16.359 0.923 1 89.75 81 ASP B C 1
ATOM 3398 O O . ASP B 1 81 ? 19.391 -16.453 0.887 1 89.75 81 ASP B O 1
ATOM 3402 N N . TYR B 1 82 ? 17.5 -16.016 -0.061 1 89.5 82 TYR B N 1
ATOM 3403 C CA . TYR B 1 82 ? 18.172 -15.742 -1.327 1 89.5 82 TYR B CA 1
ATOM 3404 C C . TYR B 1 82 ? 18.906 -14.414 -1.269 1 89.5 82 TYR B C 1
ATOM 3406 O O . TYR B 1 82 ? 19.922 -14.227 -1.959 1 89.5 82 TYR B O 1
ATOM 3414 N N . LEU B 1 83 ? 18.422 -13.516 -0.479 1 83.69 83 LEU B N 1
ATOM 3415 C CA . LEU B 1 83 ? 19.141 -12.273 -0.239 1 83.69 83 LEU B CA 1
ATOM 3416 C C . LEU B 1 83 ? 20.453 -12.555 0.489 1 83.69 83 LEU B C 1
ATOM 3418 O O . LEU B 1 83 ? 21.484 -11.945 0.174 1 83.69 83 LEU B O 1
ATOM 3422 N N . LEU B 1 84 ? 20.359 -13.414 1.458 1 81.12 84 LEU B N 1
ATOM 3423 C CA . LEU B 1 84 ? 21.547 -13.789 2.213 1 81.12 84 LEU B CA 1
ATOM 3424 C C . LEU B 1 84 ? 22.562 -14.492 1.317 1 81.12 84 LEU B C 1
ATOM 3426 O O . LEU B 1 84 ? 23.781 -14.344 1.511 1 81.12 84 LEU B O 1
ATOM 3430 N N . GLU B 1 85 ? 22.062 -15.227 0.39 1 81.94 85 GLU B N 1
ATOM 3431 C CA . GLU B 1 85 ? 22.953 -15.883 -0.571 1 81.94 85 GLU B CA 1
ATOM 3432 C C . GLU B 1 85 ? 23.766 -14.852 -1.355 1 81.94 85 GLU B C 1
ATOM 3434 O O . GLU B 1 85 ? 24.969 -15.031 -1.556 1 81.94 85 GLU B O 1
ATOM 3439 N N . THR B 1 86 ? 23.156 -13.883 -1.721 1 75.38 86 THR B N 1
ATOM 3440 C CA . THR B 1 86 ? 23.812 -12.836 -2.498 1 75.38 86 THR B CA 1
ATOM 3441 C C . THR B 1 86 ? 24.844 -12.102 -1.647 1 75.38 86 THR B C 1
ATOM 3443 O O . THR B 1 86 ? 25.922 -11.75 -2.135 1 75.38 86 THR B O 1
ATOM 3446 N N . ARG B 1 87 ? 24.578 -11.984 -0.4 1 72.5 87 ARG B N 1
ATOM 3447 C CA . ARG B 1 87 ? 25.422 -11.18 0.472 1 72.5 87 ARG B CA 1
ATOM 3448 C C . ARG B 1 87 ? 26.578 -12.008 1.045 1 72.5 87 ARG B C 1
ATOM 3450 O O . ARG B 1 87 ? 27.703 -11.516 1.158 1 72.5 87 ARG B O 1
ATOM 3457 N N . LEU B 1 88 ? 26.094 -13.266 1.424 1 74.62 88 LEU B N 1
ATOM 3458 C CA . LEU B 1 88 ? 27.031 -14.039 2.225 1 74.62 88 LEU B CA 1
ATOM 3459 C C . LEU B 1 88 ? 27.438 -15.32 1.497 1 74.62 88 LEU B C 1
ATOM 3461 O O . LEU B 1 88 ? 28.281 -16.078 1.98 1 74.62 88 LEU B O 1
ATOM 3465 N N . ARG B 1 89 ? 26.969 -15.57 0.365 1 77.62 89 ARG B N 1
ATOM 3466 C CA . ARG B 1 89 ? 27.281 -16.766 -0.408 1 77.62 89 ARG B CA 1
ATOM 3467 C C . ARG B 1 89 ? 26.891 -18.031 0.347 1 77.62 89 ARG B C 1
ATOM 3469 O O . ARG B 1 89 ? 27.625 -19.031 0.334 1 77.62 89 ARG B O 1
ATOM 3476 N N . ILE B 1 90 ? 25.75 -17.828 1.075 1 77.25 90 ILE B N 1
ATOM 3477 C CA . ILE B 1 90 ? 25.172 -18.984 1.766 1 77.25 90 ILE B CA 1
ATOM 3478 C C . ILE B 1 90 ? 24.016 -19.547 0.944 1 77.25 90 ILE B C 1
ATOM 3480 O O . ILE B 1 90 ? 23.078 -18.828 0.605 1 77.25 90 ILE B O 1
ATOM 3484 N N . SER B 1 91 ? 24.141 -20.797 0.665 1 83.5 91 SER B N 1
ATOM 3485 C CA . SER B 1 91 ? 23.094 -21.406 -0.15 1 83.5 91 SER B CA 1
ATOM 3486 C C . SER B 1 91 ? 21.766 -21.453 0.596 1 83.5 91 SER B C 1
ATOM 3488 O O . SER B 1 91 ? 21.719 -21.766 1.788 1 83.5 91 SER B O 1
ATOM 3490 N N . PRO B 1 92 ? 20.688 -21.062 -0.089 1 88.12 92 PRO B N 1
ATOM 3491 C CA . PRO B 1 92 ? 19.391 -21.141 0.565 1 88.12 92 PRO B CA 1
ATOM 3492 C C . PRO B 1 92 ? 18.953 -22.562 0.89 1 88.12 92 PRO B C 1
ATOM 3494 O O . PRO B 1 92 ? 19.25 -23.484 0.13 1 88.12 92 PRO B O 1
ATOM 3497 N N . ASN B 1 93 ? 18.422 -22.734 2.012 1 84.12 93 ASN B N 1
ATOM 3498 C CA . ASN B 1 93 ? 17.844 -24.016 2.418 1 84.12 93 ASN B CA 1
ATOM 3499 C C . ASN B 1 93 ? 16.312 -23.953 2.416 1 84.12 93 ASN B C 1
ATOM 3501 O O . ASN B 1 93 ? 15.703 -23.609 3.43 1 84.12 93 ASN B O 1
ATOM 3505 N N . ILE B 1 94 ? 15.766 -24.344 1.302 1 88.94 94 ILE B N 1
ATOM 3506 C CA . ILE B 1 94 ? 14.32 -24.234 1.154 1 88.94 94 ILE B CA 1
ATOM 3507 C C . ILE B 1 94 ? 13.688 -25.625 1.283 1 88.94 94 ILE B C 1
ATOM 3509 O O . ILE B 1 94 ? 14.078 -26.562 0.575 1 88.94 94 ILE B O 1
ATOM 3513 N N . ASP B 1 95 ? 12.797 -25.812 2.17 1 93.25 95 ASP B N 1
ATOM 3514 C CA . ASP B 1 95 ? 11.969 -27.016 2.287 1 93.25 95 ASP B CA 1
ATOM 3515 C C . ASP B 1 95 ? 10.562 -26.766 1.754 1 93.25 95 ASP B C 1
ATOM 3517 O O . ASP B 1 95 ? 9.719 -26.219 2.459 1 93.25 95 ASP B O 1
ATOM 3521 N N . LEU B 1 96 ? 10.289 -27.266 0.593 1 95 96 LEU B N 1
ATOM 3522 C CA . LEU B 1 96 ? 9.016 -27.016 -0.074 1 95 96 LEU B CA 1
ATOM 3523 C C . LEU B 1 96 ? 7.863 -27.625 0.717 1 95 96 LEU B C 1
ATOM 3525 O O . LEU B 1 96 ? 6.738 -27.125 0.671 1 95 96 LEU B O 1
ATOM 3529 N N . ASN B 1 97 ? 8.188 -28.688 1.426 1 94.88 97 ASN B N 1
ATOM 3530 C CA . ASN B 1 97 ? 7.133 -29.359 2.176 1 94.88 97 ASN B CA 1
ATOM 3531 C C . ASN B 1 97 ? 6.57 -28.469 3.281 1 94.88 97 ASN B C 1
ATOM 3533 O O . ASN B 1 97 ? 5.375 -28.516 3.572 1 94.88 97 ASN B O 1
ATOM 3537 N N . THR B 1 98 ? 7.422 -27.703 3.795 1 94 98 THR B N 1
ATOM 3538 C CA . THR B 1 98 ? 6.988 -26.797 4.859 1 94 98 THR B CA 1
ATOM 3539 C C . THR B 1 98 ? 6.527 -25.469 4.289 1 94 98 THR B C 1
ATOM 3541 O O . THR B 1 98 ? 5.676 -24.797 4.875 1 94 98 THR B O 1
ATOM 3544 N N . LEU B 1 99 ? 6.996 -25.172 3.152 1 96 99 LEU B N 1
ATOM 3545 C CA . LEU B 1 99 ? 6.727 -23.875 2.543 1 96 99 LEU B CA 1
ATOM 3546 C C . LEU B 1 99 ? 5.344 -23.844 1.905 1 96 99 LEU B C 1
ATOM 3548 O O . LEU B 1 99 ? 4.652 -22.828 1.946 1 96 99 LEU B O 1
ATOM 3552 N N . ILE B 1 100 ? 4.961 -24.984 1.313 1 97.94 100 ILE B N 1
ATOM 3553 C CA . ILE B 1 100 ? 3.719 -25.062 0.551 1 97.94 100 ILE B CA 1
ATOM 3554 C C . ILE B 1 100 ? 2.613 -25.656 1.418 1 97.94 100 ILE B C 1
ATOM 3556 O O . ILE B 1 100 ? 2.76 -26.766 1.945 1 97.94 100 ILE B O 1
ATOM 3560 N N . LEU B 1 101 ? 1.594 -24.953 1.602 1 97.5 101 LEU B N 1
ATOM 3561 C CA . LEU B 1 101 ? 0.383 -25.531 2.172 1 97.5 101 LEU B CA 1
ATOM 3562 C C . LEU B 1 101 ? -0.406 -26.297 1.112 1 97.5 101 LEU B C 1
ATOM 3564 O O . LEU B 1 101 ? -1.115 -25.688 0.305 1 97.5 101 LEU B O 1
ATOM 3568 N N . LYS B 1 102 ? -0.336 -27.547 1.135 1 97.81 102 LYS B N 1
ATOM 3569 C CA . LYS B 1 102 ? -0.956 -28.391 0.119 1 97.81 102 LYS B CA 1
ATOM 3570 C C . LYS B 1 102 ? -2.461 -28.516 0.342 1 97.81 102 LYS B C 1
ATOM 3572 O O . LYS B 1 102 ? -2.922 -28.562 1.484 1 97.81 102 LYS B O 1
ATOM 3577 N N . ASP B 1 103 ? -3.164 -28.547 -0.779 1 98.31 103 ASP B N 1
ATOM 3578 C CA . ASP B 1 103 ? -4.609 -28.734 -0.719 1 98.31 103 ASP B CA 1
ATOM 3579 C C . ASP B 1 103 ? -5.238 -27.828 0.337 1 98.31 103 ASP B C 1
ATOM 3581 O O . ASP B 1 103 ? -5.988 -28.297 1.199 1 98.31 103 ASP B O 1
ATOM 3585 N N . PHE B 1 104 ? -4.926 -26.547 0.213 1 97.81 104 PHE B N 1
ATOM 3586 C CA . PHE B 1 104 ? -5.23 -25.641 1.315 1 97.81 104 PHE B CA 1
ATOM 3587 C C . PHE B 1 104 ? -6.73 -25.375 1.397 1 97.81 104 PHE B C 1
ATOM 3589 O O . PHE B 1 104 ? -7.242 -25 2.453 1 97.81 104 PHE B O 1
ATOM 3596 N N . TYR B 1 105 ? -7.512 -25.484 0.353 1 98.06 105 TYR B N 1
ATOM 3597 C CA . TYR B 1 105 ? -8.883 -24.984 0.281 1 98.06 105 TYR B CA 1
ATOM 3598 C C . TYR B 1 105 ? -9.859 -26.016 0.848 1 98.06 105 TYR B C 1
ATOM 3600 O O . TYR B 1 105 ? -9.859 -27.172 0.43 1 98.06 105 TYR B O 1
ATOM 3608 N N . CYS B 1 106 ? -10.68 -25.562 1.707 1 96.75 106 CYS B N 1
ATOM 3609 C CA . CYS B 1 106 ? -11.695 -26.375 2.355 1 96.75 106 CYS B CA 1
ATOM 3610 C C . CYS B 1 106 ? -12.977 -25.578 2.574 1 96.75 106 CYS B C 1
ATOM 3612 O O . CYS B 1 106 ? -12.938 -24.438 3.018 1 96.75 106 CYS B O 1
ATOM 3614 N N . THR B 1 107 ? -14.086 -26.188 2.273 1 93.88 107 THR B N 1
ATOM 3615 C CA . THR B 1 107 ? -15.375 -25.531 2.453 1 93.88 107 THR B CA 1
ATOM 3616 C C . THR B 1 107 ? -15.883 -25.734 3.877 1 93.88 107 THR B C 1
ATOM 3618 O O . THR B 1 107 ? -15.25 -26.422 4.684 1 93.88 107 THR B O 1
ATOM 3621 N N . ASN B 1 108 ? -17.062 -25.047 4.105 1 89.75 108 ASN B N 1
ATOM 3622 C CA . ASN B 1 108 ? -17.688 -25.203 5.414 1 89.75 108 ASN B CA 1
ATOM 3623 C C . ASN B 1 108 ? -18.172 -26.641 5.625 1 89.75 108 ASN B C 1
ATOM 3625 O O . ASN B 1 108 ? -18.297 -27.094 6.762 1 89.75 108 ASN B O 1
ATOM 3629 N N . SER B 1 109 ? -18.453 -27.297 4.52 1 90.44 109 SER B N 1
ATOM 3630 C CA . SER B 1 109 ? -18.922 -28.672 4.59 1 90.44 109 SER B CA 1
ATOM 3631 C C . SER B 1 109 ? -17.766 -29.656 4.566 1 90.44 109 SER B C 1
ATOM 3633 O O . SER B 1 109 ? -17.953 -30.859 4.316 1 90.44 109 SER B O 1
ATOM 3635 N N . ASN B 1 110 ? -16.547 -29.188 4.633 1 90.88 110 ASN B N 1
ATOM 3636 C CA . ASN B 1 110 ? -15.336 -29.984 4.742 1 90.88 110 ASN B CA 1
ATOM 3637 C C . ASN B 1 110 ? -14.984 -30.656 3.414 1 90.88 110 ASN B C 1
ATOM 3639 O O . ASN B 1 110 ? -14.445 -31.766 3.395 1 90.88 110 ASN B O 1
ATOM 3643 N N . THR B 1 111 ? -15.406 -30.047 2.381 1 94.31 111 THR B N 1
ATOM 3644 C CA . THR B 1 111 ? -14.961 -30.469 1.062 1 94.31 111 THR B CA 1
ATOM 3645 C C . THR B 1 111 ? -13.602 -29.859 0.729 1 94.31 111 THR B C 1
ATOM 3647 O O . THR B 1 111 ? -13.445 -28.625 0.752 1 94.31 111 THR B O 1
ATOM 3650 N N . ILE B 1 112 ? -12.664 -30.766 0.388 1 96.69 112 ILE B N 1
ATOM 3651 C CA . ILE B 1 112 ? -11.297 -30.328 0.151 1 96.69 112 ILE B CA 1
ATOM 3652 C C . ILE B 1 112 ? -10.969 -30.422 -1.339 1 96.69 112 ILE B C 1
ATOM 3654 O O . ILE B 1 112 ? -11.328 -31.406 -1.995 1 96.69 112 ILE B O 1
ATOM 3658 N N . LEU B 1 113 ? -10.406 -29.359 -1.893 1 96.81 113 LEU B N 1
ATOM 3659 C CA . LEU B 1 113 ? -9.906 -29.406 -3.264 1 96.81 113 LEU B CA 1
ATOM 3660 C C . LEU B 1 113 ? -8.453 -29.875 -3.297 1 96.81 113 LEU B C 1
ATOM 3662 O O . LEU B 1 113 ? -7.594 -29.297 -2.637 1 96.81 113 LEU B O 1
ATOM 3666 N N . LYS B 1 114 ? -8.219 -30.891 -4.109 1 97.31 114 LYS B N 1
ATOM 3667 C CA . LYS B 1 114 ? -6.867 -31.422 -4.246 1 97.31 114 LYS B CA 1
ATOM 3668 C C . LYS B 1 114 ? -6.07 -30.625 -5.285 1 97.31 114 LYS B C 1
ATOM 3670 O O . LYS B 1 114 ? -6.641 -30.094 -6.242 1 97.31 114 LYS B O 1
ATOM 3675 N N . ASN B 1 115 ? -4.812 -30.5 -5.047 1 97.88 115 ASN B N 1
ATOM 3676 C CA . ASN B 1 115 ? -3.867 -29.891 -5.973 1 97.88 115 ASN B CA 1
ATOM 3677 C C . ASN B 1 115 ? -4.086 -28.375 -6.074 1 97.88 115 ASN B C 1
ATOM 3679 O O . ASN B 1 115 ? -3.889 -27.797 -7.141 1 97.88 115 ASN B O 1
ATOM 3683 N N . LEU B 1 116 ? -4.645 -27.797 -5.074 1 98.56 116 LEU B N 1
ATOM 3684 C CA . LEU B 1 116 ? -4.742 -26.359 -4.887 1 98.56 116 LEU B CA 1
ATOM 3685 C C . LEU B 1 116 ? -3.916 -25.906 -3.684 1 98.56 116 LEU B C 1
ATOM 3687 O O . LEU B 1 116 ? -4.34 -26.078 -2.537 1 98.56 116 LEU B O 1
ATOM 3691 N N . ASP B 1 117 ? -2.77 -25.391 -4.023 1 98.75 117 ASP B N 1
ATOM 3692 C CA . ASP B 1 117 ? -1.765 -25.141 -3 1 98.75 117 ASP B CA 1
ATOM 3693 C C . ASP B 1 117 ? -1.488 -23.641 -2.865 1 98.75 117 ASP B C 1
ATOM 3695 O O . ASP B 1 117 ? -1.889 -22.859 -3.721 1 98.75 117 ASP B O 1
ATOM 3699 N N . VAL B 1 118 ? -0.831 -23.281 -1.712 1 98.56 118 VAL B N 1
ATOM 3700 C CA . VAL B 1 118 ? -0.518 -21.875 -1.518 1 98.56 118 VAL B CA 1
ATOM 3701 C C . VAL B 1 118 ? 0.806 -21.734 -0.769 1 98.56 118 VAL B C 1
ATOM 3703 O O . VAL B 1 118 ? 1.13 -22.562 0.087 1 98.56 118 VAL B O 1
ATOM 3706 N N . ILE B 1 119 ? 1.613 -20.875 -1.181 1 98.25 119 ILE B N 1
ATOM 3707 C CA . ILE B 1 119 ? 2.729 -20.359 -0.396 1 98.25 119 ILE B CA 1
ATOM 3708 C C . ILE B 1 119 ? 2.346 -19 0.216 1 98.25 119 ILE B C 1
ATOM 3710 O O . ILE B 1 119 ? 2.246 -18 -0.491 1 98.25 119 ILE B O 1
ATOM 3714 N N . PRO B 1 120 ? 2.131 -18.938 1.512 1 96.81 120 PRO B N 1
ATOM 3715 C CA . PRO B 1 120 ? 1.672 -17.703 2.162 1 96.81 120 PRO B CA 1
ATOM 3716 C C . PRO B 1 120 ? 2.807 -16.719 2.424 1 96.81 120 PRO B C 1
ATOM 3718 O O . PRO B 1 120 ? 3.973 -17.031 2.178 1 96.81 120 PRO B O 1
ATOM 3721 N N . SER B 1 121 ? 2.422 -15.57 2.75 1 93.62 121 SER B N 1
ATOM 3722 C CA . SER B 1 121 ? 3.301 -14.531 3.277 1 93.62 121 SER B CA 1
ATOM 3723 C C . SER B 1 121 ? 2.885 -14.117 4.684 1 93.62 121 SER B C 1
ATOM 3725 O O . SER B 1 121 ? 1.855 -14.562 5.191 1 93.62 121 SER B O 1
ATOM 3727 N N . THR B 1 122 ? 3.775 -13.359 5.301 1 85.56 122 THR B N 1
ATOM 3728 C CA . THR B 1 122 ? 3.422 -12.859 6.625 1 85.56 122 THR B CA 1
ATOM 3729 C C . THR B 1 122 ? 3.889 -11.422 6.801 1 85.56 122 THR B C 1
ATOM 3731 O O . THR B 1 122 ? 4.828 -10.977 6.133 1 85.56 122 THR B O 1
ATOM 3734 N N . MET B 1 123 ? 3.1 -10.719 7.582 1 75.44 123 MET B N 1
ATOM 3735 C CA . MET B 1 123 ? 3.395 -9.312 7.84 1 75.44 123 MET B CA 1
ATOM 3736 C C . MET B 1 123 ? 4.391 -9.164 8.984 1 75.44 123 MET B C 1
ATOM 3738 O O . MET B 1 123 ? 5.207 -8.242 8.984 1 75.44 123 MET B O 1
ATOM 3742 N N . PHE B 1 124 ? 4.211 -9.859 10.055 1 64.69 124 PHE B N 1
ATOM 3743 C CA . PHE B 1 124 ? 5.105 -9.836 11.203 1 64.69 124 PHE B CA 1
ATOM 3744 C C . PHE B 1 124 ? 5.176 -11.211 11.859 1 64.69 124 PHE B C 1
ATOM 3746 O O . PHE B 1 124 ? 4.328 -12.07 11.609 1 64.69 124 PHE B O 1
ATOM 3753 N N . ASP B 1 125 ? 6.285 -11.664 12.234 1 57.34 125 ASP B N 1
ATOM 3754 C CA . ASP B 1 125 ? 6.383 -12.914 12.977 1 57.34 125 ASP B CA 1
ATOM 3755 C C . ASP B 1 125 ? 6.531 -12.656 14.477 1 57.34 125 ASP B C 1
ATOM 3757 O O . ASP B 1 125 ? 7.57 -12.172 14.93 1 57.34 125 ASP B O 1
ATOM 3761 N N . THR B 1 126 ? 5.375 -12.672 15.117 1 54.31 126 THR B N 1
ATOM 3762 C CA . THR B 1 126 ? 5.445 -12.461 16.562 1 54.31 126 THR B CA 1
ATOM 3763 C C . THR B 1 126 ? 6.109 -13.648 17.25 1 54.31 126 THR B C 1
ATOM 3765 O O . THR B 1 126 ? 6.445 -13.578 18.438 1 54.31 126 THR B O 1
ATOM 3768 N N . SER B 1 127 ? 5.957 -14.859 16.625 1 51.91 127 SER B N 1
ATOM 3769 C CA . SER B 1 127 ? 6.453 -16.047 17.297 1 51.91 127 SER B CA 1
ATOM 3770 C C . SER B 1 127 ? 7.941 -15.938 17.609 1 51.91 127 SER B C 1
ATOM 3772 O O . SER B 1 127 ? 8.43 -16.531 18.578 1 51.91 127 SER B O 1
ATOM 3774 N N . ASP B 1 128 ? 8.695 -15.594 16.656 1 49.03 128 ASP B N 1
ATOM 3775 C CA . ASP B 1 128 ? 10.133 -15.461 16.875 1 49.03 128 ASP B CA 1
ATOM 3776 C C . ASP B 1 128 ? 10.531 -14 17.062 1 49.03 128 ASP B C 1
ATOM 3778 O O . ASP B 1 128 ? 10.133 -13.141 16.281 1 49.03 128 ASP B O 1
ATOM 3782 N N . SER B 1 129 ? 10.602 -13.57 18.359 1 47.19 129 SER B N 1
ATOM 3783 C CA . SER B 1 129 ? 11.078 -12.273 18.828 1 47.19 129 SER B CA 1
ATOM 3784 C C . SER B 1 129 ? 12.039 -11.641 17.828 1 47.19 129 SER B C 1
ATOM 3786 O O . SER B 1 129 ? 12.367 -10.461 17.938 1 47.19 129 SER B O 1
ATOM 3788 N N . SER B 1 130 ? 12.727 -12.531 17.203 1 47.06 130 SER B N 1
ATOM 3789 C CA . SER B 1 130 ? 13.773 -11.898 16.406 1 47.06 130 SER B CA 1
ATOM 3790 C C . SER B 1 130 ? 13.18 -10.984 15.344 1 47.06 130 SER B C 1
ATOM 3792 O O . SER B 1 130 ? 11.961 -10.953 15.156 1 47.06 130 SER B O 1
ATOM 3794 N N . TYR B 1 131 ? 13.641 -10.719 14.211 1 47.12 131 TYR B N 1
ATOM 3795 C CA . TYR B 1 131 ? 13.359 -9.727 13.18 1 47.12 131 TYR B CA 1
ATOM 3796 C C . TYR B 1 131 ? 12.258 -10.203 12.25 1 47.12 131 TYR B C 1
ATOM 3798 O O . TYR B 1 131 ? 12.531 -10.742 11.172 1 47.12 131 TYR B O 1
ATOM 3806 N N . PRO B 1 132 ? 10.914 -10.344 12.672 1 56.06 132 PRO B N 1
ATOM 3807 C CA . PRO B 1 132 ? 9.945 -10.797 11.672 1 56.06 132 PRO B CA 1
ATOM 3808 C C . PRO B 1 132 ? 9.727 -9.773 10.555 1 56.06 132 PRO B C 1
ATOM 3810 O O . PRO B 1 132 ? 9.164 -8.703 10.789 1 56.06 132 PRO B O 1
ATOM 3813 N N . LYS B 1 133 ? 10.523 -9.906 9.43 1 69.25 133 LYS B N 1
ATOM 3814 C CA . LYS B 1 133 ? 10.461 -8.883 8.391 1 69.25 133 LYS B CA 1
ATOM 3815 C C . LYS B 1 133 ? 9.336 -9.172 7.402 1 69.25 133 LYS B C 1
ATOM 3817 O O . LYS B 1 133 ? 9.25 -10.273 6.863 1 69.25 133 LYS B O 1
ATOM 3822 N N . GLY B 1 134 ? 8.406 -8.312 7.391 1 79.81 134 GLY B N 1
ATOM 3823 C CA . GLY B 1 134 ? 7.449 -8.367 6.297 1 79.81 134 GLY B CA 1
ATOM 3824 C C . GLY B 1 134 ? 8.086 -8.148 4.938 1 79.81 134 GLY B C 1
ATOM 3825 O O . GLY B 1 134 ? 9.289 -7.906 4.84 1 79.81 134 GLY B O 1
ATOM 3826 N N . LEU B 1 135 ? 7.316 -8.414 3.953 1 85.75 135 LEU B N 1
ATOM 3827 C CA . LEU B 1 135 ? 7.832 -8.258 2.598 1 85.75 135 LEU B CA 1
ATOM 3828 C C . LEU B 1 135 ? 8.281 -6.824 2.348 1 85.75 135 LEU B C 1
ATOM 3830 O O . LEU B 1 135 ? 9.211 -6.586 1.575 1 85.75 135 LEU B O 1
ATOM 3834 N N . ASP B 1 136 ? 7.656 -5.883 2.98 1 80.12 136 ASP B N 1
ATOM 3835 C CA . ASP B 1 136 ? 8.047 -4.484 2.846 1 80.12 136 ASP B CA 1
ATOM 3836 C C . ASP B 1 136 ? 9.438 -4.246 3.418 1 80.12 136 ASP B C 1
ATOM 3838 O O . ASP B 1 136 ? 10.234 -3.492 2.846 1 80.12 136 ASP B O 1
ATOM 3842 N N . ASP B 1 137 ? 9.727 -4.871 4.535 1 77.25 137 ASP B N 1
ATOM 3843 C CA . ASP B 1 137 ? 11.055 -4.777 5.137 1 77.25 137 ASP B CA 1
ATOM 3844 C C . ASP B 1 137 ? 12.109 -5.402 4.23 1 77.25 137 ASP B C 1
ATOM 3846 O O . ASP B 1 137 ? 13.211 -4.855 4.082 1 77.25 137 ASP B O 1
ATOM 3850 N N . LEU B 1 138 ? 11.758 -6.457 3.738 1 81.06 138 LEU B N 1
ATOM 3851 C CA . LEU B 1 138 ? 12.688 -7.18 2.879 1 81.06 138 LEU B CA 1
ATOM 3852 C C . LEU B 1 138 ? 12.984 -6.387 1.61 1 81.06 138 LEU B C 1
ATOM 3854 O O . LEU B 1 138 ? 14.102 -6.441 1.086 1 81.06 138 LEU B O 1
ATOM 3858 N N . GLU B 1 139 ? 11.961 -5.719 1.162 1 80.75 139 GLU B N 1
ATOM 3859 C CA . GLU B 1 139 ? 12.164 -4.883 -0.02 1 80.75 139 GLU B CA 1
ATOM 3860 C C . GLU B 1 139 ? 13.227 -3.82 0.227 1 80.75 139 GLU B C 1
ATOM 3862 O O . GLU B 1 139 ? 14.023 -3.514 -0.664 1 80.75 139 GLU B O 1
ATOM 3867 N N . ILE B 1 140 ? 13.172 -3.254 1.354 1 71.75 140 ILE B N 1
ATOM 3868 C CA . ILE B 1 140 ? 14.164 -2.246 1.713 1 71.75 140 ILE B CA 1
ATOM 3869 C C . ILE B 1 140 ? 15.555 -2.883 1.763 1 71.75 140 ILE B C 1
ATOM 3871 O O . ILE B 1 140 ? 16.531 -2.301 1.281 1 71.75 140 ILE B O 1
ATOM 3875 N N . GLU B 1 141 ? 15.633 -4.035 2.305 1 75.81 141 GLU B N 1
ATOM 3876 C CA . GLU B 1 141 ? 16.906 -4.738 2.389 1 75.81 141 GLU B CA 1
ATOM 3877 C C . GLU B 1 141 ? 17.438 -5.078 1 1 75.81 141 GLU B C 1
ATOM 3879 O O . GLU B 1 141 ? 18.641 -4.988 0.755 1 75.81 141 GLU B O 1
ATOM 3884 N N . ILE B 1 142 ? 16.547 -5.516 0.167 1 78.06 142 ILE B N 1
ATOM 3885 C CA . ILE B 1 142 ? 16.922 -5.84 -1.205 1 78.06 142 ILE B CA 1
ATOM 3886 C C . ILE B 1 142 ? 17.484 -4.594 -1.895 1 78.06 142 ILE B C 1
ATOM 3888 O O . ILE B 1 142 ? 18.516 -4.648 -2.555 1 78.06 142 ILE B O 1
ATOM 3892 N N . ALA B 1 143 ? 16.828 -3.547 -1.653 1 68.81 143 ALA B N 1
ATOM 3893 C CA . ALA B 1 143 ? 17.203 -2.299 -2.312 1 68.81 143 ALA B CA 1
ATOM 3894 C C . ALA B 1 143 ? 18.547 -1.789 -1.792 1 68.81 143 ALA B C 1
ATOM 3896 O O . ALA B 1 143 ? 19.312 -1.166 -2.533 1 68.81 143 ALA B O 1
ATOM 3897 N N . MET B 1 144 ? 18.812 -2.02 -0.567 1 66.5 144 MET B N 1
ATOM 3898 C CA . MET B 1 144 ? 20 -1.503 0.079 1 66.5 144 MET B CA 1
ATOM 3899 C C . MET B 1 144 ? 21.219 -2.344 -0.286 1 66.5 144 MET B C 1
ATOM 3901 O O . MET B 1 144 ? 22.359 -1.95 -0.014 1 66.5 144 MET B O 1
ATOM 3905 N N . GLN B 1 145 ? 21 -3.375 -0.806 1 63.34 145 GLN B N 1
ATOM 3906 C CA . GLN B 1 145 ? 22.125 -4.246 -1.141 1 63.34 145 GLN B CA 1
ATOM 3907 C C . GLN B 1 145 ? 23.062 -3.58 -2.145 1 63.34 145 GLN B C 1
ATOM 3909 O O . GLN B 1 145 ? 22.609 -3.021 -3.146 1 63.34 145 GLN B O 1
ATOM 3914 N N . GLN B 1 146 ? 24.203 -3.043 -1.629 1 56.12 146 GLN B N 1
ATOM 3915 C CA . GLN B 1 146 ? 25.25 -2.381 -2.414 1 56.12 146 GLN B CA 1
ATOM 3916 C C . GLN B 1 146 ? 26.188 -3.396 -3.057 1 56.12 146 GLN B C 1
ATOM 3918 O O . GLN B 1 146 ? 27.078 -3.932 -2.395 1 56.12 146 GLN B O 1
ATOM 3923 N N . MET B 1 147 ? 25.578 -4.293 -3.859 1 54.44 147 MET B N 1
ATOM 3924 C CA . MET B 1 147 ? 26.656 -5.117 -4.387 1 54.44 147 MET B CA 1
ATOM 3925 C C . MET B 1 147 ? 27.062 -4.652 -5.781 1 54.44 147 MET B C 1
ATOM 3927 O O . MET B 1 147 ? 26.406 -3.797 -6.375 1 54.44 147 MET B O 1
ATOM 3931 N N . GLY B 1 148 ? 28.172 -5.008 -6.438 1 52.5 148 GLY B N 1
ATOM 3932 C CA . GLY B 1 148 ? 28.953 -4.82 -7.656 1 52.5 148 GLY B CA 1
ATOM 3933 C C . GLY B 1 148 ? 28.078 -4.539 -8.867 1 52.5 148 GLY B C 1
ATOM 3934 O O . GLY B 1 148 ? 26.891 -4.23 -8.734 1 52.5 148 GLY B O 1
ATOM 3935 N N . GLU B 1 149 ? 28.609 -4.531 -10.07 1 50.97 149 GLU B N 1
ATOM 3936 C CA . GLU B 1 149 ? 28.125 -4.191 -11.406 1 50.97 149 GLU B CA 1
ATOM 3937 C C . GLU B 1 149 ? 26.75 -4.82 -11.664 1 50.97 149 GLU B C 1
ATOM 3939 O O . GLU B 1 149 ? 25.922 -4.246 -12.383 1 50.97 149 GLU B O 1
ATOM 3944 N N . ASP B 1 150 ? 26.453 -5.969 -10.938 1 60.75 150 ASP B N 1
ATOM 3945 C CA . ASP B 1 150 ? 25.25 -6.699 -11.328 1 60.75 150 ASP B CA 1
ATOM 3946 C C . ASP B 1 150 ? 24.172 -6.617 -10.234 1 60.75 150 ASP B C 1
ATOM 3948 O O . ASP B 1 150 ? 23.391 -7.551 -10.055 1 60.75 150 ASP B O 1
ATOM 3952 N N . THR B 1 151 ? 24.203 -5.477 -9.594 1 72.88 151 THR B N 1
ATOM 3953 C CA . THR B 1 151 ? 23.391 -5.324 -8.398 1 72.88 151 THR B CA 1
ATOM 3954 C C . THR B 1 151 ? 21.906 -5.32 -8.75 1 72.88 151 THR B C 1
ATOM 3956 O O . THR B 1 151 ? 21.109 -5.992 -8.102 1 72.88 151 THR B O 1
ATOM 3959 N N . LEU B 1 152 ? 21.594 -4.742 -9.875 1 75.5 152 LEU B N 1
ATOM 3960 C CA . LEU B 1 152 ? 20.188 -4.641 -10.242 1 75.5 152 LEU B CA 1
ATOM 3961 C C . LEU B 1 152 ? 19.625 -6.004 -10.625 1 75.5 152 LEU B C 1
ATOM 3963 O O . LEU B 1 152 ? 18.516 -6.371 -10.203 1 75.5 152 LEU B O 1
ATOM 3967 N N . LEU B 1 153 ? 20.438 -6.688 -11.375 1 81.56 153 LEU B N 1
ATOM 3968 C CA . LEU B 1 153 ? 20 -7.996 -11.844 1 81.56 153 LEU B CA 1
ATOM 3969 C C . LEU B 1 153 ? 19.797 -8.953 -10.672 1 81.56 153 LEU B C 1
ATOM 3971 O O . LEU B 1 153 ? 18.844 -9.727 -10.648 1 81.56 153 LEU B O 1
ATOM 3975 N N . ASN B 1 154 ? 20.672 -8.852 -9.711 1 83.5 154 ASN B N 1
ATOM 3976 C CA . ASN B 1 154 ? 20.562 -9.711 -8.547 1 83.5 154 ASN B CA 1
ATOM 3977 C C . ASN B 1 154 ? 19.312 -9.406 -7.723 1 83.5 154 ASN B C 1
ATOM 3979 O O . ASN B 1 154 ? 18.672 -10.312 -7.191 1 83.5 154 ASN B O 1
ATOM 3983 N N . ARG B 1 155 ? 18.938 -8.18 -7.684 1 82.75 155 ARG B N 1
ATOM 3984 C CA . ARG B 1 155 ? 17.781 -7.738 -6.926 1 82.75 155 ARG B CA 1
ATOM 3985 C C . ARG B 1 155 ? 16.484 -8.172 -7.605 1 82.75 155 ARG B C 1
ATOM 3987 O O . ARG B 1 155 ? 15.484 -8.445 -6.938 1 82.75 155 ARG B O 1
ATOM 3994 N N . LEU B 1 156 ? 16.562 -8.32 -8.883 1 87.94 156 LEU B N 1
ATOM 3995 C CA . LEU B 1 156 ? 15.336 -8.523 -9.656 1 87.94 156 LEU B CA 1
ATOM 3996 C C . LEU B 1 156 ? 15.148 -10 -9.984 1 87.94 156 LEU B C 1
ATOM 3998 O O . LEU B 1 156 ? 14.125 -10.391 -10.562 1 87.94 156 LEU B O 1
ATOM 4002 N N . THR B 1 157 ? 16.094 -10.891 -9.586 1 91.5 157 THR B N 1
ATOM 4003 C CA . THR B 1 157 ? 16.016 -12.281 -10.016 1 91.5 157 THR B CA 1
ATOM 4004 C C . THR B 1 157 ? 15.945 -13.219 -8.812 1 91.5 157 THR B C 1
ATOM 4006 O O . THR B 1 157 ? 16.281 -14.398 -8.922 1 91.5 157 THR B O 1
ATOM 4009 N N . ILE B 1 158 ? 15.523 -12.719 -7.715 1 93 158 ILE B N 1
ATOM 4010 C CA . ILE B 1 158 ? 15.422 -13.516 -6.5 1 93 158 ILE B CA 1
ATOM 4011 C C . ILE B 1 158 ? 14.422 -14.648 -6.711 1 93 158 ILE B C 1
ATOM 4013 O O . ILE B 1 158 ? 14.727 -15.812 -6.453 1 93 158 ILE B O 1
ATOM 4017 N N . LEU B 1 159 ? 13.242 -14.344 -7.219 1 95.44 159 LEU B N 1
ATOM 4018 C CA . LEU B 1 159 ? 12.219 -15.359 -7.445 1 95.44 159 LEU B CA 1
ATOM 4019 C C . LEU B 1 159 ? 12.617 -16.297 -8.586 1 95.44 159 LEU B C 1
ATOM 4021 O O . LEU B 1 159 ? 12.297 -17.484 -8.555 1 95.44 159 LEU B O 1
ATOM 4025 N N . ALA B 1 160 ? 13.352 -15.742 -9.578 1 94.62 160 ALA B N 1
ATOM 4026 C CA . ALA B 1 160 ? 13.844 -16.594 -10.664 1 94.62 160 ALA B CA 1
ATOM 4027 C C . ALA B 1 160 ? 14.773 -17.672 -10.141 1 94.62 160 ALA B C 1
ATOM 4029 O O . ALA B 1 160 ? 14.68 -18.828 -10.555 1 94.62 160 ALA B O 1
ATOM 4030 N N . LYS B 1 161 ? 15.625 -17.297 -9.234 1 93.75 161 LYS B N 1
ATOM 4031 C CA . LYS B 1 161 ? 16.531 -18.266 -8.625 1 93.75 161 LYS B CA 1
ATOM 4032 C C . LYS B 1 161 ? 15.773 -19.312 -7.812 1 93.75 161 LYS B C 1
ATOM 4034 O O . LYS B 1 161 ? 16.078 -20.5 -7.887 1 93.75 161 LYS B O 1
ATOM 4039 N N . PHE B 1 162 ? 14.852 -18.844 -7.102 1 96.38 162 PHE B N 1
ATOM 4040 C CA . PHE B 1 162 ? 14.016 -19.719 -6.301 1 96.38 162 PHE B CA 1
ATOM 4041 C C . PHE B 1 162 ? 13.32 -20.766 -7.184 1 96.38 162 PHE B C 1
ATOM 4043 O O . PHE B 1 162 ? 13.336 -21.953 -6.879 1 96.38 162 PHE B O 1
ATOM 4050 N N . PHE B 1 163 ? 12.664 -20.297 -8.273 1 95.69 163 PHE B N 1
ATOM 4051 C CA . PHE B 1 163 ? 11.938 -21.172 -9.188 1 95.69 163 PHE B CA 1
ATOM 4052 C C . PHE B 1 163 ? 12.883 -22.156 -9.859 1 95.69 163 PHE B C 1
ATOM 4054 O O . PHE B 1 163 ? 12.547 -23.344 -10.023 1 95.69 163 PHE B O 1
ATOM 4061 N N . LYS B 1 164 ? 14.047 -21.688 -10.195 1 93.31 164 LYS B N 1
ATOM 4062 C CA . LYS B 1 164 ? 15.039 -22.578 -10.812 1 93.31 164 LYS B CA 1
ATOM 4063 C C . LYS B 1 164 ? 15.469 -23.672 -9.844 1 93.31 164 LYS B C 1
ATOM 4065 O O . LYS B 1 164 ? 15.5 -24.844 -10.219 1 93.31 164 LYS B O 1
ATOM 4070 N N . ASP B 1 165 ? 15.711 -23.266 -8.664 1 93.38 165 ASP B N 1
ATOM 4071 C CA . ASP B 1 165 ? 16.234 -24.188 -7.672 1 93.38 165 ASP B CA 1
ATOM 4072 C C . ASP B 1 165 ? 15.188 -25.219 -7.27 1 93.38 165 ASP B C 1
ATOM 4074 O O . ASP B 1 165 ? 15.523 -26.359 -6.945 1 93.38 165 ASP B O 1
ATOM 4078 N N . THR B 1 166 ? 13.953 -24.859 -7.32 1 94.69 166 THR B N 1
ATOM 4079 C CA . THR B 1 166 ? 12.914 -25.719 -6.785 1 94.69 166 THR B CA 1
ATOM 4080 C C . THR B 1 166 ? 12.125 -26.391 -7.91 1 94.69 166 THR B C 1
ATOM 4082 O O . THR B 1 166 ? 11.367 -27.328 -7.672 1 94.69 166 THR B O 1
ATOM 4085 N N . ALA B 1 167 ? 12.164 -25.906 -9.109 1 93.69 167 ALA B N 1
ATOM 4086 C CA . ALA B 1 167 ? 11.445 -26.391 -10.289 1 93.69 167 ALA B CA 1
ATOM 4087 C C . ALA B 1 167 ? 9.938 -26.391 -10.055 1 93.69 167 ALA B C 1
ATOM 4089 O O . ALA B 1 167 ? 9.242 -27.328 -10.445 1 93.69 167 ALA B O 1
ATOM 4090 N N . LEU B 1 168 ? 9.5 -25.391 -9.32 1 94.5 168 LEU B N 1
ATOM 4091 C CA . LEU B 1 168 ? 8.078 -25.266 -9.031 1 94.5 168 LEU B CA 1
ATOM 4092 C C . LEU B 1 168 ? 7.262 -25.219 -10.32 1 94.5 168 LEU B C 1
ATOM 4094 O O . LEU B 1 168 ? 6.133 -25.719 -10.367 1 94.5 168 LEU B O 1
ATOM 4098 N N . ASP B 1 169 ? 7.812 -24.625 -11.344 1 93.31 169 ASP B N 1
ATOM 4099 C CA . ASP B 1 169 ? 7.082 -24.422 -12.586 1 93.31 169 ASP B CA 1
ATOM 4100 C C . ASP B 1 169 ? 6.941 -25.719 -13.367 1 93.31 169 ASP B C 1
ATOM 4102 O O . ASP B 1 169 ? 6.273 -25.766 -14.398 1 93.31 169 ASP B O 1
ATOM 4106 N N . GLU B 1 170 ? 7.422 -26.797 -12.836 1 94.69 170 GLU B N 1
ATOM 4107 C CA . GLU B 1 170 ? 7.23 -28.109 -13.438 1 94.69 170 GLU B CA 1
ATOM 4108 C C . GLU B 1 170 ? 6.188 -28.922 -12.672 1 94.69 170 GLU B C 1
ATOM 4110 O O . GLU B 1 170 ? 5.734 -29.969 -13.148 1 94.69 170 GLU B O 1
ATOM 4115 N N . LYS B 1 171 ? 5.789 -28.438 -11.594 1 95.94 171 LYS B N 1
ATOM 4116 C CA . LYS B 1 171 ? 4.949 -29.219 -10.695 1 95.94 171 LYS B CA 1
ATOM 4117 C C . LYS B 1 171 ? 3.486 -28.797 -10.805 1 95.94 171 LYS B C 1
ATOM 4119 O O . LYS B 1 171 ? 2.592 -29.516 -10.352 1 95.94 171 LYS B O 1
ATOM 4124 N N . TYR B 1 172 ? 3.227 -27.688 -11.375 1 97.81 172 TYR B N 1
ATOM 4125 C CA . TYR B 1 172 ? 1.877 -27.125 -11.445 1 97.81 172 TYR B CA 1
ATOM 4126 C C . TYR B 1 172 ? 1.508 -26.766 -12.883 1 97.81 172 TYR B C 1
ATOM 4128 O O . TYR B 1 172 ? 2.385 -26.609 -13.734 1 97.81 172 TYR B O 1
ATOM 4136 N N . ASP B 1 173 ? 0.207 -26.734 -13.141 1 97.88 173 ASP B N 1
ATOM 4137 C CA . ASP B 1 173 ? -0.278 -26.234 -14.414 1 97.88 173 ASP B CA 1
ATOM 4138 C C . ASP B 1 173 ? -0.302 -24.703 -14.43 1 97.88 173 ASP B C 1
ATOM 4140 O O . ASP B 1 173 ? 0.007 -24.078 -15.445 1 97.88 173 ASP B O 1
ATOM 4144 N N . PHE B 1 174 ? -0.711 -24.141 -13.305 1 98.5 174 PHE B N 1
ATOM 4145 C CA . PHE B 1 174 ? -0.773 -22.703 -13.148 1 98.5 174 PHE B CA 1
ATOM 4146 C C . PHE B 1 174 ? -0.119 -22.266 -11.844 1 98.5 174 PHE B C 1
ATOM 4148 O O . PHE B 1 174 ? -0.27 -22.938 -10.82 1 98.5 174 PHE B O 1
ATOM 4155 N N . ILE B 1 175 ? 0.598 -21.203 -11.883 1 98.69 175 ILE B N 1
ATOM 4156 C CA . ILE B 1 175 ? 1.094 -20.484 -10.711 1 98.69 175 ILE B CA 1
ATOM 4157 C C . ILE B 1 175 ? 0.617 -19.031 -10.75 1 98.69 175 ILE B C 1
ATOM 4159 O O . ILE B 1 175 ? 0.814 -18.344 -11.75 1 98.69 175 ILE B O 1
ATOM 4163 N N . ILE B 1 176 ? -0.054 -18.609 -9.719 1 98.75 176 ILE B N 1
ATOM 4164 C CA . ILE B 1 176 ? -0.666 -17.281 -9.695 1 98.75 176 ILE B CA 1
ATOM 4165 C C . ILE B 1 176 ? -0.052 -16.453 -8.57 1 98.75 176 ILE B C 1
ATOM 4167 O O . ILE B 1 176 ? -0.038 -16.875 -7.414 1 98.75 176 ILE B O 1
ATOM 4171 N N . PHE B 1 177 ? 0.446 -15.328 -8.93 1 98.62 177 PHE B N 1
ATOM 4172 C CA . PHE B 1 177 ? 0.987 -14.375 -7.965 1 98.62 177 PHE B CA 1
ATOM 4173 C C . PHE B 1 177 ? -0.048 -13.32 -7.605 1 98.62 177 PHE B C 1
ATOM 4175 O O . PHE B 1 177 ? -0.638 -12.695 -8.492 1 98.62 177 PHE B O 1
ATOM 4182 N N . ASP B 1 178 ? -0.319 -13.141 -6.32 1 98.12 178 ASP B N 1
ATOM 4183 C CA . ASP B 1 178 ? -1.031 -11.961 -5.84 1 98.12 178 ASP B CA 1
ATOM 4184 C C . ASP B 1 178 ? -0.06 -10.828 -5.52 1 98.12 178 ASP B C 1
ATOM 4186 O O . ASP B 1 178 ? 0.637 -10.867 -4.504 1 98.12 178 ASP B O 1
ATOM 4190 N N . CYS B 1 179 ? -0.088 -9.812 -6.352 1 96.38 179 CYS B N 1
ATOM 4191 C CA . CYS B 1 179 ? 0.897 -8.742 -6.242 1 96.38 179 CYS B CA 1
ATOM 4192 C C . CYS B 1 179 ? 0.296 -7.512 -5.566 1 96.38 179 CYS B C 1
ATOM 4194 O O . CYS B 1 179 ? -0.915 -7.293 -5.633 1 96.38 179 CYS B O 1
ATOM 4196 N N . PRO B 1 180 ? 1.125 -6.742 -4.922 1 91.94 180 PRO B N 1
ATOM 4197 C CA . PRO B 1 180 ? 0.656 -5.508 -4.285 1 91.94 180 PRO B CA 1
ATOM 4198 C C . PRO B 1 180 ? 0.342 -4.41 -5.297 1 91.94 180 PRO B C 1
ATOM 4200 O O . PRO B 1 180 ? 0.693 -4.527 -6.473 1 91.94 180 PRO B O 1
ATOM 4203 N N . PRO B 1 181 ? -0.416 -3.375 -4.812 1 86.31 181 PRO B N 1
ATOM 4204 C CA . PRO B 1 181 ? -0.686 -2.225 -5.68 1 86.31 181 PRO B CA 1
ATOM 4205 C C . PRO B 1 181 ? 0.509 -1.279 -5.793 1 86.31 181 PRO B C 1
ATOM 4207 O O . PRO B 1 181 ? 0.408 -0.104 -5.43 1 86.31 181 PRO B O 1
ATOM 4210 N N . ALA B 1 182 ? 1.546 -1.74 -6.211 1 79.12 182 ALA B N 1
ATOM 4211 C CA . ALA B 1 182 ? 2.779 -0.967 -6.324 1 79.12 182 ALA B CA 1
ATOM 4212 C C . ALA B 1 182 ? 3.752 -1.622 -7.301 1 79.12 182 ALA B C 1
ATOM 4214 O O . ALA B 1 182 ? 3.699 -2.836 -7.516 1 79.12 182 ALA B O 1
ATOM 4215 N N . ASN B 1 183 ? 4.535 -0.782 -7.902 1 78.69 183 ASN B N 1
ATOM 4216 C CA . ASN B 1 183 ? 5.645 -1.289 -8.703 1 78.69 183 ASN B CA 1
ATOM 4217 C C . ASN B 1 183 ? 6.926 -1.409 -7.879 1 78.69 183 ASN B C 1
ATOM 4219 O O . ASN B 1 183 ? 7.926 -0.759 -8.188 1 78.69 183 ASN B O 1
ATOM 4223 N N . ASN B 1 184 ? 6.859 -2.268 -6.934 1 80.94 184 ASN B N 1
ATOM 4224 C CA . ASN B 1 184 ? 8.023 -2.43 -6.07 1 80.94 184 ASN B CA 1
ATOM 4225 C C . ASN B 1 184 ? 8.906 -3.586 -6.531 1 80.94 184 ASN B C 1
ATOM 4227 O O . ASN B 1 184 ? 8.625 -4.219 -7.551 1 80.94 184 ASN B O 1
ATOM 4231 N N . ILE B 1 185 ? 9.922 -3.787 -5.895 1 84.5 185 ILE B N 1
ATOM 4232 C CA . ILE B 1 185 ? 10.93 -4.762 -6.293 1 84.5 185 ILE B CA 1
ATOM 4233 C C . ILE B 1 185 ? 10.328 -6.164 -6.281 1 84.5 185 ILE B C 1
ATOM 4235 O O . ILE B 1 185 ? 10.68 -7.008 -7.105 1 84.5 185 ILE B O 1
ATOM 4239 N N . ILE B 1 186 ? 9.445 -6.414 -5.383 1 89.88 186 ILE B N 1
ATOM 4240 C CA . ILE B 1 186 ? 8.812 -7.719 -5.281 1 89.88 186 ILE B CA 1
ATOM 4241 C C . ILE B 1 186 ? 7.922 -7.957 -6.5 1 89.88 186 ILE B C 1
ATOM 4243 O O . ILE B 1 186 ? 7.934 -9.047 -7.078 1 89.88 186 ILE B O 1
ATOM 4247 N N . THR B 1 187 ? 7.188 -6.934 -6.844 1 91.62 187 THR B N 1
ATOM 4248 C CA . THR B 1 187 ? 6.348 -7.023 -8.031 1 91.62 187 THR B CA 1
ATOM 4249 C C . THR B 1 187 ? 7.191 -7.27 -9.273 1 91.62 187 THR B C 1
ATOM 4251 O O . THR B 1 187 ? 6.824 -8.07 -10.141 1 91.62 187 THR B O 1
ATOM 4254 N N . GLN B 1 188 ? 8.289 -6.625 -9.344 1 89.38 188 GLN B N 1
ATOM 4255 C CA . GLN B 1 188 ? 9.164 -6.797 -10.492 1 89.38 188 GLN B CA 1
ATOM 4256 C C . GLN B 1 188 ? 9.734 -8.211 -10.547 1 89.38 188 GLN B C 1
ATOM 4258 O O . GLN B 1 188 ? 9.867 -8.797 -11.625 1 89.38 188 GLN B O 1
ATOM 4263 N N . ASN B 1 189 ? 10.109 -8.742 -9.406 1 93.06 189 ASN B N 1
ATOM 4264 C CA . ASN B 1 189 ? 10.539 -10.133 -9.344 1 93.06 189 ASN B CA 1
ATOM 4265 C C . ASN B 1 189 ? 9.469 -11.078 -9.867 1 93.06 189 ASN B C 1
ATOM 4267 O O . ASN B 1 189 ? 9.766 -12.023 -10.594 1 93.06 189 ASN B O 1
ATOM 4271 N N . ALA B 1 190 ? 8.234 -10.797 -9.477 1 96.06 190 ALA B N 1
ATOM 4272 C CA . ALA B 1 190 ? 7.117 -11.625 -9.922 1 96.06 190 ALA B CA 1
ATOM 4273 C C . ALA B 1 190 ? 6.953 -11.555 -11.438 1 96.06 190 ALA B C 1
ATOM 4275 O O . ALA B 1 190 ? 6.762 -12.578 -12.094 1 96.06 190 ALA B O 1
ATOM 4276 N N . LEU B 1 191 ? 7.09 -10.375 -11.945 1 94.44 191 LEU B N 1
ATOM 4277 C CA . LEU B 1 191 ? 6.895 -10.156 -13.375 1 94.44 191 LEU B CA 1
ATOM 4278 C C . LEU B 1 191 ? 7.973 -10.867 -14.188 1 94.44 191 LEU B C 1
ATOM 4280 O O . LEU B 1 191 ? 7.699 -11.375 -15.273 1 94.44 191 LEU B O 1
ATOM 4284 N N . ILE B 1 192 ? 9.109 -10.93 -13.703 1 93.25 192 ILE B N 1
ATOM 4285 C CA . ILE B 1 192 ? 10.234 -11.547 -14.398 1 93.25 192 ILE B CA 1
ATOM 4286 C C . ILE B 1 192 ? 9.977 -13.039 -14.57 1 93.25 192 ILE B C 1
ATOM 4288 O O . ILE B 1 192 ? 10.289 -13.609 -15.617 1 93.25 192 ILE B O 1
ATOM 4292 N N . VAL B 1 193 ? 9.391 -13.633 -13.617 1 95.75 193 VAL B N 1
ATOM 4293 C CA . VAL B 1 193 ? 9.156 -15.07 -13.656 1 95.75 193 VAL B CA 1
ATOM 4294 C C . VAL B 1 193 ? 7.844 -15.359 -14.383 1 95.75 193 VAL B C 1
ATOM 4296 O O . VAL B 1 193 ? 7.652 -16.453 -14.914 1 95.75 193 VAL B O 1
ATOM 4299 N N . SER B 1 194 ? 7 -14.391 -14.508 1 96.69 194 SER B N 1
ATOM 4300 C CA . SER B 1 194 ? 5.648 -14.594 -15.023 1 96.69 194 SER B CA 1
ATOM 4301 C C . SER B 1 194 ? 5.652 -14.719 -16.547 1 96.69 194 SER B C 1
ATOM 4303 O O . SER B 1 194 ? 6.453 -14.078 -17.219 1 96.69 194 SER B O 1
ATOM 4305 N N . ASP B 1 195 ? 4.781 -15.555 -17 1 96.44 195 ASP B N 1
ATOM 4306 C CA . ASP B 1 195 ? 4.48 -15.625 -18.438 1 96.44 195 ASP B CA 1
ATOM 4307 C C . ASP B 1 195 ? 3.445 -14.57 -18.828 1 96.44 195 ASP B C 1
ATOM 4309 O O . ASP B 1 195 ? 3.492 -14.031 -19.938 1 96.44 195 ASP B O 1
ATOM 4313 N N . TYR B 1 196 ? 2.559 -14.383 -17.953 1 96.69 196 TYR B N 1
ATOM 4314 C CA . TYR B 1 196 ? 1.426 -13.492 -18.188 1 96.69 196 TYR B CA 1
ATOM 4315 C C . TYR B 1 196 ? 1.187 -12.586 -17 1 96.69 196 TYR B C 1
ATOM 4317 O O . TYR B 1 196 ? 1.701 -12.836 -15.898 1 96.69 196 TYR B O 1
ATOM 4325 N N . TYR B 1 197 ? 0.536 -11.523 -17.266 1 96.31 197 TYR B N 1
ATOM 4326 C CA . TYR B 1 197 ? -0.064 -10.766 -16.172 1 96.31 197 TYR B CA 1
ATOM 4327 C C . TYR B 1 197 ? -1.512 -10.406 -16.484 1 96.31 197 TYR B C 1
ATOM 4329 O O . TYR B 1 197 ? -1.886 -10.281 -17.656 1 96.31 197 TYR B O 1
ATOM 4337 N N . LEU B 1 198 ? -2.324 -10.422 -15.484 1 97.19 198 LEU B N 1
ATOM 4338 C CA . LEU B 1 198 ? -3.756 -10.148 -15.539 1 97.19 198 LEU B CA 1
ATOM 4339 C C . LEU B 1 198 ? -4.113 -8.938 -14.688 1 97.19 198 LEU B C 1
ATOM 4341 O O . LEU B 1 198 ? -3.607 -8.781 -13.57 1 97.19 198 LEU B O 1
ATOM 4345 N N . ILE B 1 199 ? -5.012 -8.062 -15.25 1 95.44 199 ILE B N 1
ATOM 4346 C CA . ILE B 1 199 ? -5.277 -6.801 -14.578 1 95.44 199 ILE B CA 1
ATOM 4347 C C . ILE B 1 199 ? -6.758 -6.711 -14.211 1 95.44 199 ILE B C 1
ATOM 4349 O O . ILE B 1 199 ? -7.594 -6.391 -15.055 1 95.44 199 ILE B O 1
ATOM 4353 N N . PRO B 1 200 ? -7.062 -6.949 -12.961 1 95.75 200 PRO B N 1
ATOM 4354 C CA . PRO B 1 200 ? -8.391 -6.535 -12.492 1 95.75 200 PRO B CA 1
ATOM 4355 C C . PRO B 1 200 ? -8.508 -5.023 -12.312 1 95.75 200 PRO B C 1
ATOM 4357 O O . PRO B 1 200 ? -7.57 -4.383 -11.828 1 95.75 200 PRO B O 1
ATOM 4360 N N . THR B 1 201 ? -9.609 -4.453 -12.703 1 91.81 201 THR B N 1
ATOM 4361 C CA . THR B 1 201 ? -9.734 -3.004 -12.602 1 91.81 201 THR B CA 1
ATOM 4362 C C . THR B 1 201 ? -11.195 -2.598 -12.414 1 91.81 201 THR B C 1
ATOM 4364 O O . THR B 1 201 ? -12.102 -3.297 -12.867 1 91.81 201 THR B O 1
ATOM 4367 N N . ILE B 1 202 ? -11.289 -1.524 -11.594 1 88.38 202 ILE B N 1
ATOM 4368 C CA . ILE B 1 202 ? -12.57 -0.823 -11.602 1 88.38 202 ILE B CA 1
ATOM 4369 C C . ILE B 1 202 ? -12.672 0.048 -12.852 1 88.38 202 ILE B C 1
ATOM 4371 O O . ILE B 1 202 ? -11.711 0.733 -13.219 1 88.38 202 ILE B O 1
ATOM 4375 N N . MET B 1 203 ? -13.68 -0.092 -13.625 1 84.06 203 MET B N 1
ATOM 4376 C CA . MET B 1 203 ? -13.773 0.61 -14.898 1 84.06 203 MET B CA 1
ATOM 4377 C C . MET B 1 203 ? -14.164 2.068 -14.695 1 84.06 203 MET B C 1
ATOM 4379 O O . MET B 1 203 ? -15.258 2.482 -15.078 1 84.06 203 MET B O 1
ATOM 4383 N N . ASP B 1 204 ? -13.234 2.77 -14.094 1 78 204 ASP B N 1
ATOM 4384 C CA . ASP B 1 204 ? -13.336 4.219 -13.969 1 78 204 ASP B CA 1
ATOM 4385 C C . ASP B 1 204 ? -12.117 4.906 -14.578 1 78 204 ASP B C 1
ATOM 4387 O O . ASP B 1 204 ? -11.188 4.242 -15.039 1 78 204 ASP B O 1
ATOM 4391 N N . GLU B 1 205 ? -12.172 6.141 -14.711 1 72.06 205 GLU B N 1
ATOM 4392 C CA . GLU B 1 205 ? -11.141 6.887 -15.422 1 72.06 205 GLU B CA 1
ATOM 4393 C C . GLU B 1 205 ? -9.773 6.707 -14.766 1 72.06 205 GLU B C 1
ATOM 4395 O O . GLU B 1 205 ? -8.766 6.504 -15.453 1 72.06 205 GLU B O 1
ATOM 4400 N N . MET B 1 206 ? -9.711 6.777 -13.516 1 70.31 206 MET B N 1
ATOM 4401 C CA . MET B 1 206 ? -8.461 6.648 -12.781 1 70.31 206 MET B CA 1
ATOM 4402 C C . MET B 1 206 ? -7.863 5.258 -12.961 1 70.31 206 MET B C 1
ATOM 4404 O O . MET B 1 206 ? -6.66 5.117 -13.188 1 70.31 206 MET B O 1
ATOM 4408 N N . SER B 1 207 ? -8.688 4.332 -12.812 1 76.19 207 SER B N 1
ATOM 4409 C CA . SER B 1 207 ? -8.234 2.949 -12.938 1 76.19 207 SER B CA 1
ATOM 4410 C C . SER B 1 207 ? -7.777 2.645 -14.359 1 76.19 207 SER B C 1
ATOM 4412 O O . SER B 1 207 ? -6.816 1.897 -14.562 1 76.19 207 SER B O 1
ATOM 4414 N N . SER B 1 208 ? -8.461 3.234 -15.312 1 76.31 208 SER B N 1
ATOM 4415 C CA . SER B 1 208 ? -8.07 3.027 -16.703 1 76.31 208 SER B CA 1
ATOM 4416 C C . SER B 1 208 ? -6.707 3.643 -16.984 1 76.31 208 SER B C 1
ATOM 4418 O O . SER B 1 208 ? -5.875 3.035 -17.672 1 76.31 208 SER B O 1
ATOM 4420 N N . SER B 1 209 ? -6.531 4.781 -16.516 1 75.69 209 SER B N 1
ATOM 4421 C CA . SER B 1 209 ? -5.234 5.438 -16.656 1 75.69 209 SER B CA 1
ATOM 4422 C C . SER B 1 209 ? -4.133 4.648 -15.969 1 75.69 209 SER B C 1
ATOM 4424 O O . SER B 1 209 ? -3.012 4.555 -16.469 1 75.69 209 SER B O 1
ATOM 4426 N N . GLY B 1 210 ? -4.508 4.176 -14.875 1 77.62 210 GLY B N 1
ATOM 4427 C CA . GLY B 1 210 ? -3.564 3.342 -14.148 1 77.62 210 GLY B CA 1
ATOM 4428 C C . GLY B 1 210 ? -3.168 2.088 -14.898 1 77.62 210 GLY B C 1
ATOM 4429 O O . GLY B 1 210 ? -2.008 1.671 -14.859 1 77.62 210 GLY B O 1
ATOM 4430 N N . THR B 1 211 ? -4.141 1.554 -15.57 1 83.69 211 THR B N 1
ATOM 4431 C CA . THR B 1 211 ? -3.896 0.354 -16.359 1 83.69 211 THR B CA 1
ATOM 4432 C C . THR B 1 211 ? -2.943 0.653 -17.516 1 83.69 211 THR B C 1
ATOM 4434 O O . THR B 1 211 ? -2.027 -0.126 -17.797 1 83.69 211 THR B O 1
ATOM 4437 N N . SER B 1 212 ? -3.18 1.738 -18.109 1 80.88 212 SER B N 1
ATOM 4438 C CA . SER B 1 212 ? -2.305 2.146 -19.203 1 80.88 212 SER B CA 1
ATOM 4439 C C . SER B 1 212 ? -0.887 2.41 -18.703 1 80.88 212 SER B C 1
ATOM 4441 O O . SER B 1 212 ? 0.085 2.023 -19.359 1 80.88 212 SER B O 1
ATOM 4443 N N . HIS B 1 213 ? -0.837 3.008 -17.625 1 78 213 HIS B N 1
ATOM 4444 C CA . HIS B 1 213 ? 0.46 3.293 -17.016 1 78 213 HIS B CA 1
ATOM 4445 C C . HIS B 1 213 ? 1.197 2.006 -16.672 1 78 213 HIS B C 1
ATOM 4447 O O . HIS B 1 213 ? 2.402 1.89 -16.906 1 78 213 HIS B O 1
ATOM 4453 N N . LEU B 1 214 ? 0.474 1.16 -16.141 1 83.31 214 LEU B N 1
ATOM 4454 C CA . LEU B 1 214 ? 1.059 -0.121 -15.758 1 83.31 214 LEU B CA 1
ATOM 4455 C C . LEU B 1 214 ? 1.613 -0.85 -16.984 1 83.31 214 LEU B C 1
ATOM 4457 O O . LEU B 1 214 ? 2.723 -1.387 -16.938 1 83.31 214 LEU B O 1
ATOM 4461 N N . TYR B 1 215 ? 0.856 -0.866 -17.969 1 84.06 215 TYR B N 1
ATOM 4462 C CA . TYR B 1 215 ? 1.283 -1.517 -19.203 1 84.06 215 TYR B CA 1
ATOM 4463 C C . TYR B 1 215 ? 2.58 -0.907 -19.719 1 84.06 215 TYR B C 1
ATOM 4465 O O . TYR B 1 215 ? 3.512 -1.629 -20.078 1 84.06 215 TYR B O 1
ATOM 4473 N N . ASN B 1 216 ? 2.645 0.347 -19.703 1 79.75 216 ASN B N 1
ATOM 4474 C CA . ASN B 1 216 ? 3.824 1.05 -20.203 1 79.75 216 ASN B CA 1
ATOM 4475 C C . ASN B 1 216 ? 5.039 0.806 -19.312 1 79.75 216 ASN B C 1
ATOM 4477 O O . ASN B 1 216 ? 6.156 0.665 -19.797 1 79.75 216 ASN B O 1
ATOM 4481 N N . LEU B 1 217 ? 4.777 0.795 -18.109 1 78.12 217 LEU B N 1
ATOM 4482 C CA . LEU B 1 217 ? 5.859 0.553 -17.156 1 78.12 217 LEU B CA 1
ATOM 4483 C C . LEU B 1 217 ? 6.477 -0.824 -17.375 1 78.12 217 LEU B C 1
ATOM 4485 O O . LEU B 1 217 ? 7.699 -0.963 -17.391 1 78.12 217 LEU B O 1
ATOM 4489 N N . ILE B 1 218 ? 5.66 -1.79 -17.516 1 84 218 ILE B N 1
ATOM 4490 C CA . ILE B 1 218 ? 6.125 -3.164 -17.656 1 84 218 ILE B CA 1
ATOM 4491 C C . ILE B 1 218 ? 6.867 -3.314 -18.984 1 84 218 ILE B C 1
ATOM 4493 O O . ILE B 1 218 ? 7.988 -3.83 -19.016 1 84 218 ILE B O 1
ATOM 4497 N N . ASN B 1 219 ? 6.324 -2.764 -20 1 78.31 219 ASN B N 1
ATOM 4498 C CA . ASN B 1 219 ? 6.836 -3.047 -21.344 1 78.31 219 ASN B CA 1
ATOM 4499 C C . ASN B 1 219 ? 7.926 -2.055 -21.734 1 78.31 219 ASN B C 1
ATOM 4501 O O . ASN B 1 219 ? 8.828 -2.396 -22.5 1 78.31 219 ASN B O 1
ATOM 4505 N N . GLN B 1 220 ? 7.848 -0.889 -21.141 1 74.81 220 GLN B N 1
ATOM 4506 C CA . GLN B 1 220 ? 8.727 0.142 -21.688 1 74.81 220 GLN B CA 1
ATOM 4507 C C . GLN B 1 220 ? 9.789 0.557 -20.656 1 74.81 220 GLN B C 1
ATOM 4509 O O . GLN B 1 220 ? 10.789 1.171 -21.031 1 74.81 220 GLN B O 1
ATOM 4514 N N . THR B 1 221 ? 9.594 0.194 -19.516 1 74.75 221 THR B N 1
ATOM 4515 C CA . THR B 1 221 ? 10.539 0.689 -18.516 1 74.75 221 THR B CA 1
ATOM 4516 C C . THR B 1 221 ? 11.273 -0.468 -17.844 1 74.75 221 THR B C 1
ATOM 4518 O O . THR B 1 221 ? 12.469 -0.664 -18.047 1 74.75 221 THR B O 1
ATOM 4521 N N . ILE B 1 222 ? 10.562 -1.263 -17.203 1 77.19 222 ILE B N 1
ATOM 4522 C CA . ILE B 1 222 ? 11.18 -2.289 -16.359 1 77.19 222 ILE B CA 1
ATOM 4523 C C . ILE B 1 222 ? 11.977 -3.25 -17.234 1 77.19 222 ILE B C 1
ATOM 4525 O O . ILE B 1 222 ? 13.203 -3.361 -17.094 1 77.19 222 ILE B O 1
ATOM 4529 N N . PHE B 1 223 ? 11.398 -3.842 -18.156 1 82.44 223 PHE B N 1
ATOM 4530 C CA . PHE B 1 223 ? 12.039 -4.895 -18.922 1 82.44 223 PHE B CA 1
ATOM 4531 C C . PHE B 1 223 ? 12.977 -4.301 -19.969 1 82.44 223 PHE B C 1
ATOM 4533 O O . PHE B 1 223 ? 14.039 -4.867 -20.25 1 82.44 223 PHE B O 1
ATOM 4540 N N . LYS B 1 224 ? 12.555 -3.176 -20.438 1 78.69 224 LYS B N 1
ATOM 4541 C CA . LYS B 1 224 ? 13.453 -2.516 -21.375 1 78.69 224 LYS B CA 1
ATOM 4542 C C . LYS B 1 224 ? 14.789 -2.176 -20.734 1 78.69 224 LYS B C 1
ATOM 4544 O O . LYS B 1 224 ? 15.844 -2.389 -21.328 1 78.69 224 LYS B O 1
ATOM 4549 N N . ASN B 1 225 ? 14.734 -1.699 -19.578 1 76.5 225 ASN B N 1
ATOM 4550 C CA . ASN B 1 225 ? 15.953 -1.348 -18.859 1 76.5 225 ASN B CA 1
ATOM 4551 C C . ASN B 1 225 ? 16.797 -2.582 -18.547 1 76.5 225 ASN B C 1
ATOM 4553 O O . ASN B 1 225 ? 18.031 -2.543 -18.641 1 76.5 225 ASN B O 1
ATOM 4557 N N . ILE B 1 226 ? 16.188 -3.615 -18.234 1 81.19 226 ILE B N 1
ATOM 4558 C CA . ILE B 1 226 ? 16.891 -4.855 -17.906 1 81.19 226 ILE B CA 1
ATOM 4559 C C . ILE B 1 226 ? 17.562 -5.414 -19.141 1 81.19 226 ILE B C 1
ATOM 4561 O O . ILE B 1 226 ? 18.75 -5.77 -19.109 1 81.19 226 ILE B O 1
ATOM 4565 N N . PHE B 1 227 ? 16.891 -5.371 -20.203 1 84.31 227 PHE B N 1
ATOM 4566 C CA . PHE B 1 227 ? 17.422 -5.961 -21.422 1 84.31 227 PHE B CA 1
ATOM 4567 C C . PHE B 1 227 ? 18.516 -5.078 -22.016 1 84.31 227 PHE B C 1
ATOM 4569 O O . PHE B 1 227 ? 19.5 -5.582 -22.562 1 84.31 227 PHE B O 1
ATOM 4576 N N . ASN B 1 228 ? 18.297 -3.797 -21.875 1 82.81 228 ASN B N 1
ATOM 4577 C CA . ASN B 1 228 ? 19.328 -2.893 -22.359 1 82.81 228 ASN B CA 1
ATOM 4578 C C . ASN B 1 228 ? 20.641 -3.068 -21.594 1 82.81 228 ASN B C 1
ATOM 4580 O O . ASN B 1 228 ? 21.719 -3.006 -22.188 1 82.81 228 ASN B O 1
ATOM 4584 N N . LYS B 1 229 ? 20.531 -3.395 -20.438 1 82.56 229 LYS B N 1
ATOM 4585 C CA . LYS B 1 229 ? 21.719 -3.416 -19.578 1 82.56 229 LYS B CA 1
ATOM 4586 C C . LYS B 1 229 ? 22.359 -4.801 -19.547 1 82.56 229 LYS B C 1
ATOM 4588 O O . LYS B 1 229 ? 23.578 -4.926 -19.422 1 82.56 229 LYS B O 1
ATOM 4593 N N . TYR B 1 230 ? 21.516 -5.797 -19.703 1 86.56 230 TYR B N 1
ATOM 4594 C CA . TYR B 1 230 ? 22.062 -7.117 -19.406 1 86.56 230 TYR B CA 1
ATOM 4595 C C . TYR B 1 230 ? 21.844 -8.07 -20.578 1 86.56 230 TYR B C 1
ATOM 4597 O O . TYR B 1 230 ? 21.781 -9.289 -20.391 1 86.56 230 TYR B O 1
ATOM 4605 N N . SER B 1 231 ? 21.609 -7.535 -21.734 1 87.31 231 SER B N 1
ATOM 4606 C CA . SER B 1 231 ? 21.297 -8.352 -22.906 1 87.31 231 SER B CA 1
ATOM 4607 C C . SER B 1 231 ? 22.375 -9.398 -23.156 1 87.31 231 SER B C 1
ATOM 4609 O O . SER B 1 231 ? 22.062 -10.562 -23.438 1 87.31 231 SER B O 1
ATOM 4611 N N . THR B 1 232 ? 23.594 -9.039 -23.047 1 88.31 232 THR B N 1
ATOM 4612 C CA . THR B 1 232 ? 24.703 -9.945 -23.297 1 88.31 232 THR B CA 1
ATOM 4613 C C . THR B 1 232 ? 24.75 -11.062 -22.266 1 88.31 232 THR B C 1
ATOM 4615 O O . THR B 1 232 ? 24.922 -12.227 -22.609 1 88.31 232 THR B O 1
ATOM 4618 N N . LEU B 1 233 ? 24.547 -10.641 -21.125 1 87.38 233 LEU B N 1
ATOM 4619 C CA . LEU B 1 233 ? 24.578 -11.617 -20.031 1 87.38 233 LEU B CA 1
ATOM 4620 C C . LEU B 1 233 ? 23.422 -12.609 -20.156 1 87.38 233 LEU B C 1
ATOM 4622 O O . LEU B 1 233 ? 23.609 -13.805 -19.922 1 87.38 233 LEU B O 1
ATOM 4626 N N . ILE B 1 234 ? 22.297 -12.102 -20.453 1 88.81 234 ILE B N 1
ATOM 4627 C CA . ILE B 1 234 ? 21.094 -12.922 -20.562 1 88.81 234 ILE B CA 1
ATOM 4628 C C . ILE B 1 234 ? 21.234 -13.883 -21.75 1 88.81 234 ILE B C 1
ATOM 4630 O O . ILE B 1 234 ? 20.953 -15.078 -21.609 1 88.81 234 ILE B O 1
ATOM 4634 N N . SER B 1 235 ? 21.75 -13.391 -22.797 1 87.88 235 SER B N 1
ATOM 4635 C CA . SER B 1 235 ? 21.859 -14.211 -24 1 87.88 235 SER B CA 1
ATOM 4636 C C . SER B 1 235 ? 22.953 -15.273 -23.859 1 87.88 235 SER B C 1
ATOM 4638 O O . SER B 1 235 ? 22.828 -16.359 -24.406 1 87.88 235 SER B O 1
ATOM 4640 N N . SER B 1 236 ? 23.922 -14.961 -23.141 1 88.44 236 SER B N 1
ATOM 4641 C CA . SER B 1 236 ? 25.078 -15.859 -23.031 1 88.44 236 SER B CA 1
ATOM 4642 C C . SER B 1 236 ? 24.844 -16.906 -21.938 1 88.44 236 SER B C 1
ATOM 4644 O O . SER B 1 236 ? 25.609 -17.859 -21.828 1 88.44 236 SER B O 1
ATOM 4646 N N . SER B 1 237 ? 23.844 -16.656 -21.25 1 84.75 237 SER B N 1
ATOM 4647 C CA . SER B 1 237 ? 23.625 -17.547 -20.109 1 84.75 237 SER B CA 1
ATOM 4648 C C . SER B 1 237 ? 23.141 -18.906 -20.578 1 84.75 237 SER B C 1
ATOM 4650 O O . SER B 1 237 ? 22.484 -19.031 -21.609 1 84.75 237 SER B O 1
ATOM 4652 N N . ASP B 1 238 ? 23.516 -19.938 -19.781 1 82.94 238 ASP B N 1
ATOM 4653 C CA . ASP B 1 238 ? 23.109 -21.312 -20.062 1 82.94 238 ASP B CA 1
ATOM 4654 C C . ASP B 1 238 ? 21.609 -21.5 -19.859 1 82.94 238 ASP B C 1
ATOM 4656 O O . ASP B 1 238 ? 20.969 -20.734 -19.141 1 82.94 238 ASP B O 1
ATOM 4660 N N . GLU B 1 239 ? 21.188 -22.547 -20.469 1 75.69 239 GLU B N 1
ATOM 4661 C CA . GLU B 1 239 ? 19.766 -22.859 -20.406 1 75.69 239 GLU B CA 1
ATOM 4662 C C . GLU B 1 239 ? 19.344 -23.203 -18.984 1 75.69 239 GLU B C 1
ATOM 4664 O O . GLU B 1 239 ? 18.172 -23.047 -18.625 1 75.69 239 GLU B O 1
ATOM 4669 N N . CYS B 1 240 ? 20.297 -23.562 -18.281 1 75.69 240 CYS B N 1
ATOM 4670 C CA . CYS B 1 240 ? 19.969 -24 -16.922 1 75.69 240 CYS B CA 1
ATOM 4671 C C . CYS B 1 240 ? 20.094 -22.828 -15.945 1 75.69 240 CYS B C 1
ATOM 4673 O O . CYS B 1 240 ? 19.891 -23 -14.742 1 75.69 240 CYS B O 1
ATOM 4675 N N . SER B 1 241 ? 20.156 -21.812 -16.531 1 86 241 SER B N 1
ATOM 4676 C CA . SER B 1 241 ? 20.344 -20.625 -15.703 1 86 241 SER B CA 1
ATOM 4677 C C . SER B 1 241 ? 19 -20 -15.328 1 86 241 SER B C 1
ATOM 4679 O O . SER B 1 241 ? 18.031 -20.094 -16.078 1 86 241 SER B O 1
ATOM 4681 N N . TYR B 1 242 ? 19 -19.438 -14.102 1 89.62 242 TYR B N 1
ATOM 4682 C CA . TYR B 1 242 ? 17.844 -18.672 -13.695 1 89.62 242 TYR B CA 1
ATOM 4683 C C . TYR B 1 242 ? 17.562 -17.531 -14.672 1 89.62 242 TYR B C 1
ATOM 4685 O O . TYR B 1 242 ? 16.438 -17.016 -14.734 1 89.62 242 TYR B O 1
ATOM 4693 N N . LEU B 1 243 ? 18.484 -17.188 -15.461 1 90.75 243 LEU B N 1
ATOM 4694 C CA . LEU B 1 243 ? 18.359 -16.109 -16.438 1 90.75 243 LEU B CA 1
ATOM 4695 C C . LEU B 1 243 ? 17.453 -16.531 -17.594 1 90.75 243 LEU B C 1
ATOM 4697 O O . LEU B 1 243 ? 17.016 -15.688 -18.375 1 90.75 243 LEU B O 1
ATOM 4701 N N . ASN B 1 244 ? 17.156 -17.797 -17.594 1 90.38 244 ASN B N 1
ATOM 4702 C CA . ASN B 1 244 ? 16.25 -18.281 -18.625 1 90.38 244 ASN B CA 1
ATOM 4703 C C . ASN B 1 244 ? 14.852 -17.672 -18.484 1 90.38 244 ASN B C 1
ATOM 4705 O O . ASN B 1 244 ? 14.133 -17.531 -19.469 1 90.38 244 ASN B O 1
ATOM 4709 N N . TYR B 1 245 ? 14.539 -17.281 -17.297 1 91.38 245 TYR B N 1
ATOM 4710 C CA . TYR B 1 245 ? 13.25 -16.641 -17.062 1 91.38 245 TYR B CA 1
ATOM 4711 C C . TYR B 1 245 ? 13.203 -15.258 -17.719 1 91.38 245 TYR B C 1
ATOM 4713 O O . TYR B 1 245 ? 12.125 -14.75 -18.031 1 91.38 245 TYR B O 1
ATOM 4721 N N . LEU B 1 246 ? 14.344 -14.727 -17.922 1 89.12 246 LEU B N 1
ATOM 4722 C CA . LEU B 1 246 ? 14.422 -13.438 -18.609 1 89.12 246 LEU B CA 1
ATOM 4723 C C . LEU B 1 246 ? 14.5 -13.641 -20.125 1 89.12 246 LEU B C 1
ATOM 4725 O O . LEU B 1 246 ? 14.102 -12.758 -20.891 1 89.12 246 LEU B O 1
ATOM 4729 N N . LYS B 1 247 ? 14.992 -14.766 -20.484 1 87.38 247 LYS B N 1
ATOM 4730 C CA . LYS B 1 247 ? 15.148 -15.055 -21.922 1 87.38 247 LYS B CA 1
ATOM 4731 C C . LYS B 1 247 ? 13.789 -15.188 -22.594 1 87.38 247 LYS B C 1
ATOM 4733 O O . LYS B 1 247 ? 13.672 -14.961 -23.812 1 87.38 247 LYS B O 1
ATOM 4738 N N . LYS B 1 248 ? 12.836 -15.617 -21.891 1 84.06 248 LYS B N 1
ATOM 4739 C CA . LYS B 1 248 ? 11.5 -15.781 -22.453 1 84.06 248 LYS B CA 1
ATOM 4740 C C . LYS B 1 248 ? 10.898 -14.43 -22.844 1 84.06 248 LYS B C 1
ATOM 4742 O O . LYS B 1 248 ? 9.93 -14.375 -23.594 1 84.06 248 LYS B O 1
ATOM 4747 N N . GLY B 1 249 ? 11.484 -13.336 -22.344 1 83.44 249 GLY B N 1
ATOM 4748 C CA . GLY B 1 249 ? 11.016 -12 -22.703 1 83.44 249 GLY B CA 1
ATOM 4749 C C . GLY B 1 249 ? 10.023 -11.438 -21.688 1 83.44 249 GLY B C 1
ATOM 4750 O O . GLY B 1 249 ? 10.016 -11.836 -20.531 1 83.44 249 GLY B O 1
ATOM 4751 N N . TYR B 1 250 ? 9.156 -10.57 -22.172 1 87.62 250 TYR B N 1
ATOM 4752 C CA . TYR B 1 250 ? 8.188 -9.867 -21.344 1 87.62 250 TYR B CA 1
ATOM 4753 C C . TYR B 1 250 ? 6.977 -10.75 -21.062 1 87.62 250 TYR B C 1
ATOM 4755 O O . TYR B 1 250 ? 6.535 -11.516 -21.922 1 87.62 250 TYR B O 1
ATOM 4763 N N . PRO B 1 251 ? 6.594 -10.594 -19.812 1 93.75 251 PRO B N 1
ATOM 4764 C CA . PRO B 1 251 ? 5.285 -11.234 -19.641 1 93.75 251 PRO B CA 1
ATOM 4765 C C . PRO B 1 251 ? 4.203 -10.609 -20.516 1 93.75 251 PRO B C 1
ATOM 4767 O O . PRO B 1 251 ? 4.18 -9.391 -20.703 1 93.75 251 PRO B O 1
ATOM 4770 N N . LYS B 1 252 ? 3.361 -11.422 -21.016 1 94 252 LYS B N 1
ATOM 4771 C CA . LYS B 1 252 ? 2.303 -10.961 -21.906 1 94 252 LYS B CA 1
ATOM 4772 C C . LYS B 1 252 ? 1.062 -10.539 -21.125 1 94 252 LYS B C 1
ATOM 4774 O O . LYS B 1 252 ? 0.706 -11.18 -20.125 1 94 252 LYS B O 1
ATOM 4779 N N . LEU B 1 253 ? 0.484 -9.469 -21.562 1 95.06 253 LEU B N 1
ATOM 4780 C CA . LEU B 1 253 ? -0.81 -9.109 -20.984 1 95.06 253 LEU B CA 1
ATOM 4781 C C . LEU B 1 253 ? -1.869 -10.148 -21.344 1 95.06 253 LEU B C 1
ATOM 4783 O O . LEU B 1 253 ? -2.227 -10.297 -22.516 1 95.06 253 LEU B O 1
ATOM 4787 N N . LEU B 1 254 ? -2.301 -10.867 -20.375 1 96.25 254 LEU B N 1
ATOM 4788 C CA . LEU B 1 254 ? -3.322 -11.883 -20.578 1 96.25 254 LEU B CA 1
ATOM 4789 C C . LEU B 1 254 ? -4.684 -11.25 -20.828 1 96.25 254 LEU B C 1
ATOM 4791 O O . LEU B 1 254 ? -5.426 -11.703 -21.703 1 96.25 254 LEU B O 1
ATOM 4795 N N . GLY B 1 255 ? -4.969 -10.242 -20 1 95.62 255 GLY B N 1
ATOM 4796 C CA . GLY B 1 255 ? -6.234 -9.547 -20.156 1 95.62 255 GLY B CA 1
ATOM 4797 C C . GLY B 1 255 ? -6.516 -8.555 -19.047 1 95.62 255 GLY B C 1
ATOM 4798 O O . GLY B 1 255 ? -5.781 -8.484 -18.062 1 95.62 255 GLY B O 1
ATOM 4799 N N . ILE B 1 256 ? -7.484 -7.746 -19.359 1 94.81 256 ILE B N 1
ATOM 4800 C CA . ILE B 1 256 ? -8.047 -6.793 -18.406 1 94.81 256 ILE B CA 1
ATOM 4801 C C . ILE B 1 256 ? -9.516 -7.117 -18.172 1 94.81 256 ILE B C 1
ATOM 4803 O O . ILE B 1 256 ? -10.258 -7.422 -19.109 1 94.81 256 ILE B O 1
ATOM 4807 N N . PHE B 1 257 ? -9.906 -7.145 -16.922 1 94.38 257 PHE B N 1
ATOM 4808 C CA . PHE B 1 257 ? -11.312 -7.422 -16.656 1 94.38 257 PHE B CA 1
ATOM 4809 C C . PHE B 1 257 ? -11.852 -6.512 -15.555 1 94.38 257 PHE B C 1
ATOM 4811 O O . PHE B 1 257 ? -11.102 -6.066 -14.688 1 94.38 257 PHE B O 1
ATOM 4818 N N . GLU B 1 258 ? -13.141 -6.266 -15.617 1 93.38 258 GLU B N 1
ATOM 4819 C CA . GLU B 1 258 ? -13.789 -5.316 -14.719 1 93.38 258 GLU B CA 1
ATOM 4820 C C . GLU B 1 258 ? -14.219 -5.992 -13.422 1 93.38 258 GLU B C 1
ATOM 4822 O O . GLU B 1 258 ? -14.836 -7.055 -13.445 1 93.38 258 GLU B O 1
ATOM 4827 N N . THR B 1 259 ? -13.781 -5.383 -12.367 1 93.44 259 THR B N 1
ATOM 4828 C CA . THR B 1 259 ? -14.172 -5.855 -11.047 1 93.44 259 THR B CA 1
ATOM 4829 C C . THR B 1 259 ? -14.953 -4.777 -10.297 1 93.44 259 THR B C 1
ATOM 4831 O O . THR B 1 259 ? -14.914 -3.604 -10.664 1 93.44 259 THR B O 1
ATOM 4834 N N . LEU B 1 260 ? -15.742 -5.199 -9.273 1 89.75 260 LEU B N 1
ATOM 4835 C CA . LEU B 1 260 ? -16.484 -4.34 -8.352 1 89.75 260 LEU B CA 1
ATOM 4836 C C . LEU B 1 260 ? -17.391 -3.391 -9.117 1 89.75 260 LEU B C 1
ATOM 4838 O O . LEU B 1 260 ? -17.484 -2.209 -8.781 1 89.75 260 LEU B O 1
ATOM 4842 N N . LYS B 1 261 ? -17.922 -3.834 -10.164 1 88.06 261 LYS B N 1
ATOM 4843 C CA . LYS B 1 261 ? -18.891 -3.039 -10.914 1 88.06 261 LYS B CA 1
ATOM 4844 C C . LYS B 1 261 ? -20.172 -2.811 -10.109 1 88.06 261 LYS B C 1
ATOM 4846 O O . LYS B 1 261 ? -20.703 -3.744 -9.516 1 88.06 261 LYS B O 1
ATOM 4851 N N . ILE B 1 262 ? -20.484 -1.601 -10.047 1 81.5 262 ILE B N 1
ATOM 4852 C CA . ILE B 1 262 ? -21.734 -1.282 -9.375 1 81.5 262 ILE B CA 1
ATOM 4853 C C . ILE B 1 262 ? -22.906 -1.56 -10.312 1 81.5 262 ILE B C 1
ATOM 4855 O O . ILE B 1 262 ? -22.906 -1.114 -11.461 1 81.5 262 ILE B O 1
ATOM 4859 N N . PRO B 1 263 ? -23.844 -2.238 -9.82 1 77.94 263 PRO B N 1
ATOM 4860 C CA . PRO B 1 263 ? -25 -2.494 -10.68 1 77.94 263 PRO B CA 1
ATOM 4861 C C . PRO B 1 263 ? -25.641 -1.212 -11.203 1 77.94 263 PRO B C 1
ATOM 4863 O O . PRO B 1 263 ? -25.844 -0.262 -10.438 1 77.94 263 PRO B O 1
ATOM 4866 N N . GLY B 1 264 ? -25.859 -1.16 -12.414 1 77.06 264 GLY B N 1
ATOM 4867 C CA . GLY B 1 264 ? -26.516 -0.006 -13.016 1 77.06 264 GLY B CA 1
ATOM 4868 C C . GLY B 1 264 ? -25.531 1.038 -13.516 1 77.06 264 GLY B C 1
ATOM 4869 O O . GLY B 1 264 ? -25.922 2 -14.18 1 77.06 264 GLY B O 1
ATOM 4870 N N . SER B 1 265 ? -24.297 0.853 -13.125 1 78.25 265 SER B N 1
ATOM 4871 C CA . SER B 1 265 ? -23.297 1.816 -13.578 1 78.25 265 SER B CA 1
ATOM 4872 C C . SER B 1 265 ? -22.922 1.588 -15.039 1 78.25 265 SER B C 1
ATOM 4874 O O . SER B 1 265 ? -23.094 0.484 -15.562 1 78.25 265 SER B O 1
ATOM 4876 N N . ASN B 1 266 ? -22.609 2.703 -15.648 1 80 266 ASN B N 1
ATOM 4877 C CA . ASN B 1 266 ? -22.156 2.619 -17.031 1 80 266 ASN B CA 1
ATOM 4878 C C . ASN B 1 266 ? -20.656 2.795 -17.141 1 80 266 ASN B C 1
ATOM 4880 O O . ASN B 1 266 ? -20.125 3.854 -16.812 1 80 266 ASN B O 1
ATOM 4884 N N . SER B 1 267 ? -20.031 1.708 -17.594 1 82.75 267 SER B N 1
ATOM 4885 C CA . SER B 1 267 ? -18.578 1.729 -17.734 1 82.75 267 SER B CA 1
ATOM 4886 C C . SER B 1 267 ? -18.156 1.844 -19.188 1 82.75 267 SER B C 1
ATOM 4888 O O . SER B 1 267 ? -16.984 1.66 -19.531 1 82.75 267 SER B O 1
ATOM 4890 N N . SER B 1 268 ? -19.031 2.166 -20.062 1 82.25 268 SER B N 1
ATOM 4891 C CA . SER B 1 268 ? -18.781 2.111 -21.5 1 82.25 268 SER B CA 1
ATOM 4892 C C . SER B 1 268 ? -17.734 3.139 -21.922 1 82.25 268 SER B C 1
ATOM 4894 O O . SER B 1 268 ? -16.875 2.846 -22.75 1 82.25 268 SER B O 1
ATOM 4896 N N . GLU B 1 269 ? -17.828 4.285 -21.391 1 81.69 269 GLU B N 1
ATOM 4897 C CA . GLU B 1 269 ? -16.906 5.34 -21.766 1 81.69 269 GLU B CA 1
ATOM 4898 C C . GLU B 1 269 ? -15.469 4.969 -21.406 1 81.69 269 GLU B C 1
ATOM 4900 O O . GLU B 1 269 ? -14.555 5.156 -22.219 1 81.69 269 GLU B O 1
ATOM 4905 N N . THR B 1 270 ? -15.344 4.48 -20.281 1 82 270 THR B N 1
ATOM 4906 C CA . THR B 1 270 ? -14.008 4.102 -19.812 1 82 270 THR B CA 1
ATOM 4907 C C . THR B 1 270 ? -13.484 2.914 -20.609 1 82 270 THR B C 1
ATOM 4909 O O . THR B 1 270 ? -12.297 2.863 -20.953 1 82 270 THR B O 1
ATOM 4912 N N . LYS B 1 271 ? -14.352 1.986 -20.891 1 85.56 271 LYS B N 1
ATOM 4913 C CA . LYS B 1 271 ? -13.961 0.839 -21.703 1 85.56 271 LYS B CA 1
ATOM 4914 C C . LYS B 1 271 ? -13.508 1.279 -23.094 1 85.56 271 LYS B C 1
ATOM 4916 O O . LYS B 1 271 ? -12.531 0.753 -23.625 1 85.56 271 LYS B O 1
ATOM 4921 N N . ASN B 1 272 ? -14.211 2.24 -23.531 1 84.19 272 ASN B N 1
ATOM 4922 C CA . ASN B 1 272 ? -13.859 2.766 -24.844 1 84.19 272 ASN B CA 1
ATOM 4923 C C . ASN B 1 272 ? -12.5 3.467 -24.812 1 84.19 272 ASN B C 1
ATOM 4925 O O . ASN B 1 272 ? -11.742 3.398 -25.781 1 84.19 272 ASN B O 1
ATOM 4929 N N . MET B 1 273 ? -12.273 4.098 -23.766 1 82.12 273 MET B N 1
ATOM 4930 C CA . MET B 1 273 ? -10.977 4.754 -23.609 1 82.12 273 MET B CA 1
ATOM 4931 C C . MET B 1 273 ? -9.844 3.736 -23.625 1 82.12 273 MET B C 1
ATOM 4933 O O . MET B 1 273 ? -8.805 3.967 -24.266 1 82.12 273 MET B O 1
ATOM 4937 N N . LEU B 1 274 ? -10.031 2.668 -22.969 1 84.12 274 LEU B N 1
ATOM 4938 C CA . LEU B 1 274 ? -9.023 1.613 -22.953 1 84.12 274 LEU B CA 1
ATOM 4939 C C . LEU B 1 274 ? -8.898 0.968 -24.328 1 84.12 274 LEU B C 1
ATOM 4941 O O . LEU B 1 274 ? -7.785 0.696 -24.781 1 84.12 274 LEU B O 1
ATOM 4945 N N . LEU B 1 275 ? -10.023 0.826 -24.953 1 84.38 275 LEU B N 1
ATOM 4946 C CA . LEU B 1 275 ? -10.055 0.16 -26.25 1 84.38 275 LEU B CA 1
ATOM 4947 C C . LEU B 1 275 ? -9.422 1.035 -27.328 1 84.38 275 LEU B C 1
ATOM 4949 O O . LEU B 1 275 ? -9.039 0.541 -28.391 1 84.38 275 LEU B O 1
ATOM 4953 N N . SER B 1 276 ? -9.398 2.287 -27 1 83.56 276 SER B N 1
ATOM 4954 C CA . SER B 1 276 ? -8.789 3.205 -27.953 1 83.56 276 SER B CA 1
ATOM 4955 C C . SER B 1 276 ? -7.281 2.979 -28.062 1 83.56 276 SER B C 1
ATOM 4957 O O . SER B 1 276 ? -6.656 3.375 -29.047 1 83.56 276 SER B O 1
ATOM 4959 N N . LYS B 1 277 ? -6.746 2.359 -27.141 1 83 277 LYS B N 1
ATOM 4960 C CA . LYS B 1 277 ? -5.324 2.02 -27.156 1 83 277 LYS B CA 1
ATOM 4961 C C . LYS B 1 277 ? -5.094 0.691 -27.875 1 83 277 LYS B C 1
ATOM 4963 O O . LYS B 1 277 ? -5.637 -0.34 -27.469 1 83 277 LYS B O 1
ATOM 4968 N N . VAL B 1 278 ? -4.234 0.672 -28.734 1 78.75 278 VAL B N 1
ATOM 4969 C CA . VAL B 1 278 ? -4.027 -0.454 -29.641 1 78.75 278 VAL B CA 1
ATOM 4970 C C . VAL B 1 278 ? -3.607 -1.688 -28.844 1 78.75 278 VAL B C 1
ATOM 4972 O O . VAL B 1 278 ? -4.055 -2.801 -29.125 1 78.75 278 VAL B O 1
ATOM 4975 N N . TYR B 1 279 ? -2.82 -1.465 -27.859 1 82.06 279 TYR B N 1
ATOM 4976 C CA . TYR B 1 279 ? -2.26 -2.607 -27.141 1 82.06 279 TYR B CA 1
ATOM 4977 C C . TYR B 1 279 ? -3.301 -3.246 -26.234 1 82.06 279 TYR B C 1
ATOM 4979 O O . TYR B 1 279 ? -3.096 -4.352 -25.719 1 82.06 279 TYR B O 1
ATOM 4987 N N . PHE B 1 280 ? -4.367 -2.604 -26.047 1 88.88 280 PHE B N 1
ATOM 4988 C CA . PHE B 1 280 ? -5.406 -3.189 -25.219 1 88.88 280 PHE B CA 1
ATOM 4989 C C . PHE B 1 280 ? -6.5 -3.818 -26.062 1 88.88 280 PHE B C 1
ATOM 4991 O O . PHE B 1 280 ? -7.426 -4.438 -25.547 1 88.88 280 PHE B O 1
ATOM 4998 N N . LYS B 1 281 ? -6.262 -3.715 -27.406 1 84.81 281 LYS B N 1
ATOM 4999 C CA . LYS B 1 281 ? -7.262 -4.305 -28.281 1 84.81 281 LYS B CA 1
ATOM 5000 C C . LYS B 1 281 ? -7.391 -5.809 -28.047 1 84.81 281 LYS B C 1
ATOM 5002 O O . LYS B 1 281 ? -6.387 -6.52 -28 1 84.81 281 LYS B O 1
ATOM 5007 N N . ASN B 1 282 ? -8.43 -6.363 -27.812 1 86.81 282 ASN B N 1
ATOM 5008 C CA . ASN B 1 282 ? -8.766 -7.766 -27.609 1 86.81 282 ASN B CA 1
ATOM 5009 C C . ASN B 1 282 ? -8.273 -8.258 -26.25 1 86.81 282 ASN B C 1
ATOM 5011 O O . ASN B 1 282 ? -8.133 -9.461 -26.031 1 86.81 282 ASN B O 1
ATOM 5015 N N . LYS B 1 283 ? -7.812 -7.336 -25.469 1 93 283 LYS B N 1
ATOM 5016 C CA . LYS B 1 283 ? -7.301 -7.73 -24.156 1 93 283 LYS B CA 1
ATOM 5017 C C . LYS B 1 283 ? -8.32 -7.438 -23.047 1 93 283 LYS B C 1
ATOM 5019 O O . LYS B 1 283 ? -8.133 -7.852 -21.906 1 93 283 LYS B O 1
ATOM 5024 N N . ILE B 1 284 ? -9.328 -6.781 -23.422 1 92.06 284 ILE B N 1
ATOM 5025 C CA . ILE B 1 284 ? -10.367 -6.477 -22.438 1 92.06 284 ILE B CA 1
ATOM 5026 C C . ILE B 1 284 ? -11.414 -7.59 -22.438 1 92.06 284 ILE B C 1
ATOM 5028 O O . ILE B 1 284 ? -12.141 -7.77 -23.406 1 92.06 284 ILE B O 1
ATOM 5032 N N . PHE B 1 285 ? -11.453 -8.32 -21.359 1 93.12 285 PHE B N 1
ATOM 5033 C CA . PHE B 1 285 ? -12.406 -9.414 -21.219 1 93.12 285 PHE B CA 1
ATOM 5034 C C . PHE B 1 285 ? -13.812 -8.875 -20.953 1 93.12 285 PHE B C 1
ATOM 5036 O O . PHE B 1 285 ? -13.977 -7.879 -20.25 1 93.12 285 PHE B O 1
ATOM 5043 N N . GLU B 1 286 ? -14.766 -9.555 -21.391 1 87.19 286 GLU B N 1
ATOM 5044 C CA . GLU B 1 286 ? -16.156 -9.125 -21.266 1 87.19 286 GLU B CA 1
ATOM 5045 C C . GLU B 1 286 ? -16.719 -9.477 -19.891 1 87.19 286 GLU B C 1
ATOM 5047 O O . GLU B 1 286 ? -17.766 -8.977 -19.484 1 87.19 286 GLU B O 1
ATOM 5052 N N . ASN B 1 287 ? -16.047 -10.234 -19.203 1 86.69 287 ASN B N 1
ATOM 5053 C CA . ASN B 1 287 ? -16.516 -10.68 -17.891 1 86.69 287 ASN B CA 1
ATOM 5054 C C . ASN B 1 287 ? -16.453 -9.555 -16.875 1 86.69 287 ASN B C 1
ATOM 5056 O O . ASN B 1 287 ? -15.367 -9.047 -16.547 1 86.69 287 ASN B O 1
ATOM 5060 N N . GLU B 1 288 ? -17.609 -9.188 -16.391 1 89.88 288 GLU B N 1
ATOM 5061 C CA . GLU B 1 288 ? -17.734 -8.141 -15.383 1 89.88 288 GLU B CA 1
ATOM 5062 C C . GLU B 1 288 ? -18.109 -8.727 -14.023 1 89.88 288 GLU B C 1
ATOM 5064 O O . GLU B 1 288 ? -19.078 -9.469 -13.906 1 89.88 288 GLU B O 1
ATOM 5069 N N . ILE B 1 289 ? -17.266 -8.477 -13.102 1 91.62 289 ILE B N 1
ATOM 5070 C CA . ILE B 1 289 ? -17.531 -8.938 -11.75 1 91.62 289 ILE B CA 1
ATOM 5071 C C . ILE B 1 289 ? -18.203 -7.828 -10.953 1 91.62 289 ILE B C 1
ATOM 5073 O O . ILE B 1 289 ? -17.625 -6.766 -10.734 1 91.62 289 ILE B O 1
ATOM 5077 N N . TYR B 1 290 ? -19.328 -8.062 -10.492 1 88.5 290 TYR B N 1
ATOM 5078 C CA . TYR B 1 290 ? -20.125 -7.039 -9.82 1 88.5 290 TYR B CA 1
ATOM 5079 C C . TYR B 1 290 ? -19.781 -6.961 -8.344 1 88.5 290 TYR B C 1
ATOM 5081 O O . TYR B 1 290 ? -19.328 -7.945 -7.75 1 88.5 290 TYR B O 1
ATOM 5089 N N . SER B 1 291 ? -19.969 -5.773 -7.867 1 82.38 291 SER B N 1
ATOM 5090 C CA . SER B 1 291 ? -19.719 -5.531 -6.449 1 82.38 291 SER B CA 1
ATOM 5091 C C . SER B 1 291 ? -20.938 -5.918 -5.609 1 82.38 291 SER B C 1
ATOM 5093 O O . SER B 1 291 ? -21.984 -5.266 -5.676 1 82.38 291 SER B O 1
ATOM 5095 N N . TYR B 1 292 ? -20.812 -6.973 -4.879 1 78.06 292 TYR B N 1
ATOM 5096 C CA . TYR B 1 292 ? -21.859 -7.406 -3.961 1 78.06 292 TYR B CA 1
ATOM 5097 C C . TYR B 1 292 ? -21.344 -7.488 -2.533 1 78.06 292 TYR B C 1
ATOM 5099 O O . TYR B 1 292 ? -20.219 -7.961 -2.301 1 78.06 292 TYR B O 1
ATOM 5107 N N . ILE B 1 293 ? -22.062 -6.977 -1.579 1 75.25 293 ILE B N 1
ATOM 5108 C CA . ILE B 1 293 ? -21.703 -7.039 -0.167 1 75.25 293 ILE B CA 1
ATOM 5109 C C . ILE B 1 293 ? -21.484 -8.492 0.244 1 75.25 293 ILE B C 1
ATOM 5111 O O . ILE B 1 293 ? -20.531 -8.805 0.968 1 75.25 293 ILE B O 1
ATOM 5115 N N . ASP B 1 294 ? -22.297 -9.273 -0.242 1 79.06 294 ASP B N 1
ATOM 5116 C CA . ASP B 1 294 ? -22.219 -10.688 0.093 1 79.06 294 ASP B CA 1
ATOM 5117 C C . ASP B 1 294 ? -20.922 -11.312 -0.45 1 79.06 294 ASP B C 1
ATOM 5119 O O . ASP B 1 294 ? -20.359 -12.227 0.157 1 79.06 294 ASP B O 1
ATOM 5123 N N . ALA B 1 295 ? -20.5 -10.828 -1.528 1 83.06 295 ALA B N 1
ATOM 5124 C CA . ALA B 1 295 ? -19.281 -11.344 -2.137 1 83.06 295 ALA B CA 1
ATOM 5125 C C . ALA B 1 295 ? -18.078 -11.102 -1.234 1 83.06 295 ALA B C 1
ATOM 5127 O O . ALA B 1 295 ? -17.234 -11.992 -1.047 1 83.06 295 ALA B O 1
ATOM 5128 N N . ALA B 1 296 ? -18.047 -9.961 -0.707 1 79.75 296 ALA B N 1
ATOM 5129 C CA . ALA B 1 296 ? -16.953 -9.617 0.201 1 79.75 296 ALA B CA 1
ATOM 5130 C C . ALA B 1 296 ? -17 -10.477 1.461 1 79.75 296 ALA B C 1
ATOM 5132 O O . ALA B 1 296 ? -15.961 -10.906 1.97 1 79.75 296 ALA B O 1
ATOM 5133 N N . ARG B 1 297 ? -18.172 -10.719 1.94 1 82.19 297 ARG B N 1
ATOM 5134 C CA . ARG B 1 297 ? -18.344 -11.516 3.146 1 82.19 297 ARG B CA 1
ATOM 5135 C C . ARG B 1 297 ? -17.922 -12.961 2.92 1 82.19 297 ARG B C 1
ATOM 5137 O O . ARG B 1 297 ? -17.234 -13.555 3.766 1 82.19 297 ARG B O 1
ATOM 5144 N N . ILE B 1 298 ? -18.297 -13.461 1.795 1 88.38 298 ILE B N 1
ATOM 5145 C CA . ILE B 1 298 ? -17.969 -14.844 1.458 1 88.38 298 ILE B CA 1
ATOM 5146 C C . ILE B 1 298 ? -16.453 -15 1.328 1 88.38 298 ILE B C 1
ATOM 5148 O O . ILE B 1 298 ? -15.859 -15.891 1.935 1 88.38 298 ILE B O 1
ATOM 5152 N N . THR B 1 299 ? -15.875 -14.133 0.608 1 89.5 299 THR B N 1
ATOM 5153 C CA . THR B 1 299 ? -14.438 -14.195 0.405 1 89.5 299 THR B CA 1
ATOM 5154 C C . THR B 1 299 ? -13.695 -13.961 1.718 1 89.5 299 THR B C 1
ATOM 5156 O O . THR B 1 299 ? -12.648 -14.57 1.965 1 89.5 299 THR B O 1
ATOM 5159 N N . GLY B 1 300 ? -14.188 -13.062 2.504 1 87.19 300 GLY B N 1
ATOM 5160 C CA . GLY B 1 300 ? -13.586 -12.773 3.793 1 87.19 300 GLY B CA 1
ATOM 5161 C C . GLY B 1 300 ? -13.523 -13.984 4.707 1 87.19 300 GLY B C 1
ATOM 5162 O O . GLY B 1 300 ? -12.68 -14.047 5.602 1 87.19 300 GLY B O 1
ATOM 5163 N N . LYS B 1 301 ? -14.383 -14.953 4.441 1 90.75 301 LYS B N 1
ATOM 5164 C CA . LYS B 1 301 ? -14.414 -16.172 5.238 1 90.75 301 LYS B CA 1
ATOM 5165 C C . LYS B 1 301 ? -13.516 -17.25 4.637 1 90.75 301 LYS B C 1
ATOM 5167 O O . LYS B 1 301 ? -13.492 -18.391 5.109 1 90.75 301 LYS B O 1
ATOM 5172 N N . GLY B 1 302 ? -12.812 -16.875 3.641 1 94.31 302 GLY B N 1
ATOM 5173 C CA . GLY B 1 302 ? -11.953 -17.828 2.975 1 94.31 302 GLY B CA 1
ATOM 5174 C C . GLY B 1 302 ? -12.711 -18.797 2.08 1 94.31 302 GLY B C 1
ATOM 5175 O O . GLY B 1 302 ? -12.305 -19.938 1.904 1 94.31 302 GLY B O 1
ATOM 5176 N N . LEU B 1 303 ? -13.875 -18.375 1.588 1 95.81 303 LEU B N 1
ATOM 5177 C CA . LEU B 1 303 ? -14.695 -19.203 0.706 1 95.81 303 LEU B CA 1
ATOM 5178 C C . LEU B 1 303 ? -14.742 -18.609 -0.7 1 95.81 303 LEU B C 1
ATOM 5180 O O . LEU B 1 303 ? -14.805 -17.391 -0.863 1 95.81 303 LEU B O 1
ATOM 5184 N N . SER B 1 304 ? -14.664 -19.438 -1.66 1 96.44 304 SER B N 1
ATOM 5185 C CA . SER B 1 304 ? -14.75 -19.031 -3.061 1 96.44 304 SER B CA 1
ATOM 5186 C C . SER B 1 304 ? -16.203 -18.953 -3.523 1 96.44 304 SER B C 1
ATOM 5188 O O . SER B 1 304 ? -17.078 -19.562 -2.922 1 96.44 304 SER B O 1
ATOM 5190 N N . PHE B 1 305 ? -16.391 -18.234 -4.586 1 94.81 305 PHE B N 1
ATOM 5191 C CA . PHE B 1 305 ? -17.734 -18.094 -5.16 1 94.81 305 PHE B CA 1
ATOM 5192 C C . PHE B 1 305 ? -18.172 -19.391 -5.82 1 94.81 305 PHE B C 1
ATOM 5194 O O . PHE B 1 305 ? -19.359 -19.578 -6.098 1 94.81 305 PHE B O 1
ATOM 5201 N N . PHE B 1 306 ? -17.297 -20.281 -6.047 1 94.75 306 PHE B N 1
ATOM 5202 C CA . PHE B 1 306 ? -17.641 -21.578 -6.625 1 94.75 306 PHE B CA 1
ATOM 5203 C C . PHE B 1 306 ? -18.141 -22.531 -5.551 1 94.75 306 PHE B C 1
ATOM 5205 O O . PHE B 1 306 ? -18.766 -23.547 -5.859 1 94.75 306 PHE B O 1
ATOM 5212 N N . SER B 1 307 ? -17.797 -22.312 -4.336 1 93.69 307 SER B N 1
ATOM 5213 C CA . SER B 1 307 ? -18.234 -23.172 -3.25 1 93.69 307 SER B CA 1
ATOM 5214 C C . SER B 1 307 ? -19.531 -22.672 -2.633 1 93.69 307 SER B C 1
ATOM 5216 O O . SER B 1 307 ? -20.25 -23.422 -1.97 1 93.69 307 SER B O 1
ATOM 5218 N N . LYS B 1 308 ? -19.75 -21.375 -2.723 1 89.94 308 LYS B N 1
ATOM 5219 C CA . LYS B 1 308 ? -20.969 -20.734 -2.215 1 89.94 308 LYS B CA 1
ATOM 5220 C C . LYS B 1 308 ? -21.5 -19.703 -3.195 1 89.94 308 LYS B C 1
ATOM 5222 O O . LYS B 1 308 ? -21.078 -18.547 -3.168 1 89.94 308 LYS B O 1
ATOM 5227 N N . HIS B 1 309 ? -22.578 -20.109 -3.82 1 86.81 309 HIS B N 1
ATOM 5228 C CA . HIS B 1 309 ? -23.109 -19.266 -4.879 1 86.81 309 HIS B CA 1
ATOM 5229 C C . HIS B 1 309 ? -23.953 -18.141 -4.301 1 86.81 309 HIS B C 1
ATOM 5231 O O . HIS B 1 309 ? -24.609 -18.312 -3.271 1 86.81 309 HIS B O 1
ATOM 5237 N N . ILE B 1 310 ? -23.734 -17.047 -4.906 1 83.75 310 ILE B N 1
ATOM 5238 C CA . ILE B 1 310 ? -24.578 -15.891 -4.59 1 83.75 310 ILE B CA 1
ATOM 5239 C C . ILE B 1 310 ? -25.703 -15.766 -5.621 1 83.75 310 ILE B C 1
ATOM 5241 O O . ILE B 1 310 ? -25.438 -15.758 -6.828 1 83.75 310 ILE B O 1
ATOM 5245 N N . SER B 1 311 ? -26.922 -15.727 -5.148 1 81.75 311 SER B N 1
ATOM 5246 C CA . SER B 1 311 ? -28.062 -15.633 -6.047 1 81.75 311 SER B CA 1
ATOM 5247 C C . SER B 1 311 ? -28.328 -14.188 -6.453 1 81.75 311 SER B C 1
ATOM 5249 O O . SER B 1 311 ? -29.031 -13.453 -5.75 1 81.75 311 SER B O 1
ATOM 5251 N N . ARG B 1 312 ? -27.828 -13.828 -7.578 1 83.75 312 ARG B N 1
ATOM 5252 C CA . ARG B 1 312 ? -28 -12.492 -8.156 1 83.75 312 ARG B CA 1
ATOM 5253 C C . ARG B 1 312 ? -28.078 -12.562 -9.672 1 83.75 312 ARG B C 1
ATOM 5255 O O . ARG B 1 312 ? -27.891 -13.633 -10.266 1 83.75 312 ARG B O 1
ATOM 5262 N N . ASP B 1 313 ? -28.5 -11.523 -10.359 1 82.06 313 ASP B N 1
ATOM 5263 C CA . ASP B 1 313 ? -28.594 -11.477 -11.82 1 82.06 313 ASP B CA 1
ATOM 5264 C C . ASP B 1 313 ? -27.234 -11.75 -12.461 1 82.06 313 ASP B C 1
ATOM 5266 O O . ASP B 1 313 ? -27.156 -12.422 -13.5 1 82.06 313 ASP B O 1
ATOM 5270 N N . ASN B 1 314 ? -26.188 -11.352 -11.891 1 86.38 314 ASN B N 1
ATOM 5271 C CA . ASN B 1 314 ? -24.828 -11.586 -12.336 1 86.38 314 ASN B CA 1
ATOM 5272 C C . ASN B 1 314 ? -23.953 -12.156 -11.211 1 86.38 314 ASN B C 1
ATOM 5274 O O . ASN B 1 314 ? -23.047 -11.484 -10.727 1 86.38 314 ASN B O 1
ATOM 5278 N N . PRO B 1 315 ? -24.297 -13.461 -11.07 1 90.75 315 PRO B N 1
ATOM 5279 C CA . PRO B 1 315 ? -23.578 -14.031 -9.93 1 90.75 315 PRO B CA 1
ATOM 5280 C C . PRO B 1 315 ? -22.062 -14.117 -10.156 1 90.75 315 PRO B C 1
ATOM 5282 O O . PRO B 1 315 ? -21.625 -14.422 -11.273 1 90.75 315 PRO B O 1
ATOM 5285 N N . PRO B 1 316 ? -21.297 -13.961 -9.172 1 92.75 316 PRO B N 1
ATOM 5286 C CA . PRO B 1 316 ? -19.828 -13.906 -9.312 1 92.75 316 PRO B CA 1
ATOM 5287 C C . PRO B 1 316 ? -19.234 -15.219 -9.82 1 92.75 316 PRO B C 1
ATOM 5289 O O . PRO B 1 316 ? -18.25 -15.203 -10.555 1 92.75 316 PRO B O 1
ATOM 5292 N N . HIS B 1 317 ? -19.859 -16.391 -9.469 1 93.38 317 HIS B N 1
ATOM 5293 C CA . HIS B 1 317 ? -19.281 -17.656 -9.906 1 93.38 317 HIS B CA 1
ATOM 5294 C C . HIS B 1 317 ? -19.406 -17.828 -11.422 1 93.38 317 HIS B C 1
ATOM 5296 O O . HIS B 1 317 ? -18.531 -18.422 -12.055 1 93.38 317 HIS B O 1
ATOM 5302 N N . ILE B 1 318 ? -20.422 -17.25 -12 1 93.25 318 ILE B N 1
ATOM 5303 C CA . ILE B 1 318 ? -20.594 -17.312 -13.453 1 93.25 318 ILE B CA 1
ATOM 5304 C C . ILE B 1 318 ? -19.609 -16.359 -14.125 1 93.25 318 ILE B C 1
ATOM 5306 O O . ILE B 1 318 ? -18.984 -16.703 -15.125 1 93.25 318 ILE B O 1
ATOM 5310 N N . SER B 1 319 ? -19.5 -15.172 -13.578 1 94 319 SER B N 1
ATOM 5311 C CA . SER B 1 319 ? -18.578 -14.188 -14.133 1 94 319 SER B CA 1
ATOM 5312 C C . SER B 1 319 ? -17.141 -14.68 -14.062 1 94 319 SER B C 1
ATOM 5314 O O . SER B 1 319 ? -16.391 -14.586 -15.047 1 94 319 SER B O 1
ATOM 5316 N N . TYR B 1 320 ? -16.766 -15.195 -12.969 1 95.44 320 TYR B N 1
ATOM 5317 C CA . TYR B 1 320 ? -15.422 -15.75 -12.836 1 95.44 320 TYR B CA 1
ATOM 5318 C C . TYR B 1 320 ? -15.258 -16.984 -13.719 1 95.44 320 TYR B C 1
ATOM 5320 O O . TYR B 1 320 ? -14.164 -17.25 -14.234 1 95.44 320 TYR B O 1
ATOM 5328 N N . GLY B 1 321 ? -16.359 -17.781 -13.805 1 95.38 321 GLY B N 1
ATOM 5329 C CA . GLY B 1 321 ? -16.312 -18.922 -14.719 1 95.38 321 GLY B CA 1
ATOM 5330 C C . GLY B 1 321 ? -15.961 -18.516 -16.141 1 95.38 321 GLY B C 1
ATOM 5331 O O . GLY B 1 321 ? -15.125 -19.156 -16.781 1 95.38 321 GLY B O 1
ATOM 5332 N N . GLY B 1 322 ? -16.656 -17.469 -16.578 1 94.62 322 GLY B N 1
ATOM 5333 C CA . GLY B 1 322 ? -16.328 -16.938 -17.891 1 94.62 322 GLY B CA 1
ATOM 5334 C C . GLY B 1 322 ? -14.891 -16.438 -18 1 94.62 322 GLY B C 1
ATOM 5335 O O . GLY B 1 322 ? -14.242 -16.625 -19.031 1 94.62 322 GLY B O 1
ATOM 5336 N N . LEU B 1 323 ? -14.414 -15.828 -17 1 96.44 323 LEU B N 1
ATOM 5337 C CA . LEU B 1 323 ? -13.039 -15.352 -16.953 1 96.44 323 LEU B CA 1
ATOM 5338 C C . LEU B 1 323 ? -12.055 -16.516 -17.047 1 96.44 323 LEU B C 1
ATOM 5340 O O . LEU B 1 323 ? -11.055 -16.422 -17.766 1 96.44 323 LEU B O 1
ATOM 5344 N N . ILE B 1 324 ? -12.336 -17.609 -16.312 1 97.12 324 ILE B N 1
ATOM 5345 C CA . ILE B 1 324 ? -11.492 -18.797 -16.328 1 97.12 324 ILE B CA 1
ATOM 5346 C C . ILE B 1 324 ? -11.414 -19.359 -17.734 1 97.12 324 ILE B C 1
ATOM 5348 O O . ILE B 1 324 ? -10.344 -19.734 -18.203 1 97.12 324 ILE B O 1
ATOM 5352 N N . LYS B 1 325 ? -12.531 -19.391 -18.375 1 95.44 325 LYS B N 1
ATOM 5353 C CA . LYS B 1 325 ? -12.562 -19.859 -19.75 1 95.44 325 LYS B CA 1
ATOM 5354 C C . LYS B 1 325 ? -11.664 -19.016 -20.641 1 95.44 325 LYS B C 1
ATOM 5356 O O . LYS B 1 325 ? -10.93 -19.547 -21.484 1 95.44 325 LYS B O 1
ATOM 5361 N N . ASN B 1 326 ? -11.719 -17.734 -20.469 1 95.69 326 ASN B N 1
ATOM 5362 C CA . ASN B 1 326 ? -10.875 -16.828 -21.234 1 95.69 326 ASN B CA 1
ATOM 5363 C C . ASN B 1 326 ? -9.398 -17.062 -20.938 1 95.69 326 ASN B C 1
ATOM 5365 O O . ASN B 1 326 ? -8.562 -17.031 -21.844 1 95.69 326 ASN B O 1
ATOM 5369 N N . ILE B 1 327 ? -9.086 -17.234 -19.703 1 97.12 327 ILE B N 1
ATOM 5370 C CA . ILE B 1 327 ? -7.703 -17.469 -19.297 1 97.12 327 ILE B CA 1
ATOM 5371 C C . ILE B 1 327 ? -7.184 -18.75 -19.953 1 97.12 327 ILE B C 1
ATOM 5373 O O . ILE B 1 327 ? -6.094 -18.75 -20.531 1 97.12 327 ILE B O 1
ATOM 5377 N N . LEU B 1 328 ? -7.965 -19.844 -19.906 1 96.81 328 LEU B N 1
ATOM 5378 C CA . LEU B 1 328 ? -7.574 -21.109 -20.5 1 96.81 328 LEU B CA 1
ATOM 5379 C C . LEU B 1 328 ? -7.391 -20.984 -22.016 1 96.81 328 LEU B C 1
ATOM 5381 O O . LEU B 1 328 ? -6.445 -21.547 -22.578 1 96.81 328 LEU B O 1
ATOM 5385 N N . ARG B 1 329 ? -8.227 -20.188 -22.625 1 94.75 329 ARG B N 1
ATOM 5386 C CA . ARG B 1 329 ? -8.156 -20 -24.062 1 94.75 329 ARG B CA 1
ATOM 5387 C C . ARG B 1 329 ? -6.898 -19.219 -24.453 1 94.75 329 ARG B C 1
ATOM 5389 O O . ARG B 1 329 ? -6.152 -19.641 -25.328 1 94.75 329 ARG B O 1
ATOM 5396 N N . VAL B 1 330 ? -6.676 -18.141 -23.781 1 94.88 330 VAL B N 1
ATOM 5397 C CA . VAL B 1 330 ? -5.57 -17.25 -24.141 1 94.88 330 VAL B CA 1
ATOM 5398 C C . VAL B 1 330 ? -4.242 -17.953 -23.828 1 94.88 330 VAL B C 1
ATOM 5400 O O . VAL B 1 330 ? -3.256 -17.75 -24.547 1 94.88 330 VAL B O 1
ATOM 5403 N N . THR B 1 331 ? -4.199 -18.781 -22.812 1 95.69 331 THR B N 1
ATOM 5404 C CA . THR B 1 331 ? -2.969 -19.469 -22.453 1 95.69 331 THR B CA 1
ATOM 5405 C C . THR B 1 331 ? -2.836 -20.781 -23.219 1 95.69 331 THR B C 1
ATOM 5407 O O . THR B 1 331 ? -1.921 -21.562 -22.969 1 95.69 331 THR B O 1
ATOM 5410 N N . SER B 1 332 ? -3.734 -21.125 -24.078 1 94.56 332 SER B N 1
ATOM 5411 C CA . SER B 1 332 ? -3.746 -22.344 -24.891 1 94.56 332 SER B CA 1
ATOM 5412 C C . SER B 1 332 ? -3.703 -23.594 -24 1 94.56 332 SER B C 1
ATOM 5414 O O . SER B 1 332 ? -2.951 -24.531 -24.281 1 94.56 332 SER B O 1
ATOM 5416 N N . SER B 1 333 ? -4.391 -23.453 -22.922 1 94.12 333 SER B N 1
ATOM 5417 C CA . SER B 1 333 ? -4.508 -24.594 -22.016 1 94.12 333 SER B CA 1
ATOM 5418 C C . SER B 1 333 ? -5.715 -25.469 -22.375 1 94.12 333 SER B C 1
ATOM 5420 O O . SER B 1 333 ? -6.73 -24.953 -22.859 1 94.12 333 SER B O 1
ATOM 5422 N N . LYS B 1 334 ? -5.613 -26.734 -22.188 1 93 334 LYS B N 1
ATOM 5423 C CA . LYS B 1 334 ? -6.703 -27.656 -22.484 1 93 334 LYS B CA 1
ATOM 5424 C C . LYS B 1 334 ? -7.918 -27.391 -21.609 1 93 334 LYS B C 1
ATOM 5426 O O . LYS B 1 334 ? -7.785 -27.203 -20.391 1 93 334 LYS B O 1
ATOM 5431 N N . ILE B 1 335 ? -9.039 -27.344 -22.219 1 93.38 335 ILE B N 1
ATOM 5432 C CA . ILE B 1 335 ? -10.289 -27.125 -21.5 1 93.38 335 ILE B CA 1
ATOM 5433 C C . ILE B 1 335 ? -11.109 -28.422 -21.5 1 93.38 335 ILE B C 1
ATOM 5435 O O . ILE B 1 335 ? -11.414 -28.969 -22.562 1 93.38 335 ILE B O 1
ATOM 5439 N N . ASN B 1 336 ? -11.398 -28.906 -20.359 1 91.25 336 ASN B N 1
ATOM 5440 C CA . ASN B 1 336 ? -12.375 -29.969 -20.219 1 91.25 336 ASN B CA 1
ATOM 5441 C C . ASN B 1 336 ? -13.805 -29.422 -20.172 1 91.25 336 ASN B C 1
ATOM 5443 O O . ASN B 1 336 ? -14.375 -29.281 -19.078 1 91.25 336 ASN B O 1
ATOM 5447 N N . LEU B 1 337 ? -14.359 -29.219 -21.281 1 89.44 337 LEU B N 1
ATOM 5448 C CA . LEU B 1 337 ? -15.633 -28.516 -21.406 1 89.44 337 LEU B CA 1
ATOM 5449 C C . LEU B 1 337 ? -16.734 -29.25 -20.656 1 89.44 337 LEU B C 1
ATOM 5451 O O . LEU B 1 337 ? -17.609 -28.609 -20.062 1 89.44 337 LEU B O 1
ATOM 5455 N N . LYS B 1 338 ? -16.766 -30.578 -20.797 1 88.81 338 LYS B N 1
ATOM 5456 C CA . LYS B 1 338 ? -17.781 -31.359 -20.094 1 88.81 338 LYS B CA 1
ATOM 5457 C C . LYS B 1 338 ? -17.734 -31.094 -18.594 1 88.81 338 LYS B C 1
ATOM 5459 O O . LYS B 1 338 ? -18.766 -30.781 -17.984 1 88.81 338 LYS B O 1
ATOM 5464 N N . GLN B 1 339 ? -16.594 -31.188 -18.031 1 86.75 339 GLN B N 1
ATOM 5465 C CA . GLN B 1 339 ? -16.422 -30.938 -16.609 1 86.75 339 GLN B CA 1
ATOM 5466 C C . GLN B 1 339 ? -16.719 -29.484 -16.25 1 86.75 339 GLN B C 1
ATOM 5468 O O . GLN B 1 339 ? -17.375 -29.219 -15.242 1 86.75 339 GLN B O 1
ATOM 5473 N N . PHE B 1 340 ? -16.234 -28.578 -17.047 1 91.06 340 PHE B N 1
ATOM 5474 C CA . PHE B 1 340 ? -16.406 -27.156 -16.828 1 91.06 340 PHE B CA 1
ATOM 5475 C C . PHE B 1 340 ? -17.891 -26.797 -16.734 1 91.06 340 PHE B C 1
ATOM 5477 O O . PHE B 1 340 ? -18.312 -26.141 -15.773 1 91.06 340 PHE B O 1
ATOM 5484 N N . ASN B 1 341 ? -18.656 -27.266 -17.641 1 88.31 341 ASN B N 1
ATOM 5485 C CA . ASN B 1 341 ? -20.078 -26.938 -17.703 1 88.31 341 ASN B CA 1
ATOM 5486 C C . ASN B 1 341 ? -20.859 -27.609 -16.562 1 88.31 341 ASN B C 1
ATOM 5488 O O . ASN B 1 341 ? -21.828 -27.031 -16.062 1 88.31 341 ASN B O 1
ATOM 5492 N N . ALA B 1 342 ? -20.453 -28.766 -16.25 1 87.56 342 ALA B N 1
ATOM 5493 C CA . ALA B 1 342 ? -21.125 -29.484 -15.164 1 87.56 342 ALA B CA 1
ATOM 5494 C C . ALA B 1 342 ? -20.891 -28.781 -13.828 1 87.56 342 ALA B C 1
ATOM 5496 O O . ALA B 1 342 ? -21.797 -28.672 -13.016 1 87.56 342 ALA B O 1
ATO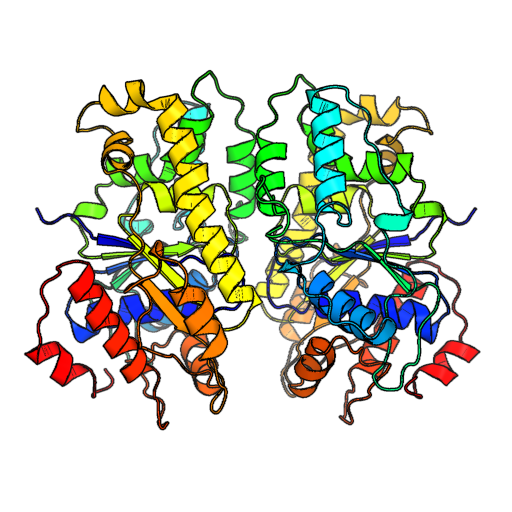M 5497 N N . ASN B 1 343 ? -19.688 -28.25 -13.664 1 88.25 343 ASN B N 1
ATOM 5498 C CA . ASN B 1 343 ? -19.266 -27.75 -12.359 1 88.25 343 ASN B CA 1
ATOM 5499 C C . ASN B 1 343 ? -19.656 -26.281 -12.164 1 88.25 343 ASN B C 1
ATOM 5501 O O . ASN B 1 343 ? -19.844 -25.844 -11.031 1 88.25 343 ASN B O 1
ATOM 5505 N N . ILE B 1 344 ? -19.844 -25.562 -13.203 1 89 344 ILE B N 1
ATOM 5506 C CA . ILE B 1 344 ? -20.047 -24.125 -13.102 1 89 344 ILE B CA 1
ATOM 5507 C C . ILE B 1 344 ? -21.375 -23.828 -12.398 1 89 344 ILE B C 1
ATOM 5509 O O . ILE B 1 344 ? -21.516 -22.797 -11.734 1 89 344 ILE B O 1
ATOM 5513 N N . ASN B 1 345 ? -22.297 -24.719 -12.516 1 85.81 345 ASN B N 1
ATOM 5514 C CA . ASN B 1 345 ? -23.625 -24.469 -11.961 1 85.81 345 ASN B CA 1
ATOM 5515 C C . ASN B 1 345 ? -23.828 -25.188 -10.633 1 85.81 345 ASN B C 1
ATOM 5517 O O . ASN B 1 345 ? -24.891 -25.078 -10.023 1 85.81 345 ASN B O 1
ATOM 5521 N N . ILE B 1 346 ? -22.828 -25.938 -10.195 1 84.81 346 ILE B N 1
ATOM 5522 C CA . ILE B 1 346 ? -22.938 -26.688 -8.945 1 84.81 346 ILE B CA 1
ATOM 5523 C C . ILE B 1 346 ? -21.859 -26.234 -7.973 1 84.81 346 ILE B C 1
ATOM 5525 O O . ILE B 1 346 ? -20.656 -26.344 -8.258 1 84.81 346 ILE B O 1
ATOM 5529 N N . PRO B 1 347 ? -22.359 -25.781 -6.855 1 84.81 347 PRO B N 1
ATOM 5530 C CA . PRO B 1 347 ? -21.344 -25.469 -5.84 1 84.81 347 PRO B CA 1
ATOM 5531 C C . PRO B 1 347 ? -20.688 -26.719 -5.262 1 84.81 347 PRO B C 1
ATOM 5533 O O . PRO B 1 347 ? -21.344 -27.75 -5.082 1 84.81 347 PRO B O 1
ATOM 5536 N N . PHE B 1 348 ? -19.453 -26.688 -5.094 1 85.44 348 PHE B N 1
ATOM 5537 C CA . PHE B 1 348 ? -18.797 -27.859 -4.527 1 85.44 348 PHE B CA 1
ATOM 5538 C C . PHE B 1 348 ? -18.781 -27.797 -3.006 1 85.44 348 PHE B C 1
ATOM 5540 O O . PHE B 1 348 ? -18.891 -26.719 -2.424 1 85.44 348 PHE B O 1
#

Solvent-accessible surface area (backbone atoms only — not comparable to full-atom values): 35877 Å² total; per-residue (Å²): 132,75,66,32,49,26,33,30,30,40,40,55,56,70,90,28,48,47,48,61,45,47,53,40,48,45,49,44,42,26,72,30,54,68,34,33,29,36,38,35,33,62,23,49,72,23,62,47,25,50,27,47,33,45,6,28,15,56,63,72,74,43,91,56,51,60,58,69,39,60,47,78,34,19,47,42,37,52,55,51,33,49,51,43,22,74,76,66,71,39,81,64,85,82,57,64,77,64,28,40,42,67,41,25,45,21,44,98,85,67,49,68,45,76,50,35,28,34,28,30,34,41,53,42,21,69,79,48,85,61,80,43,57,17,47,44,49,46,46,53,53,52,38,57,53,79,56,72,98,59,36,67,59,56,56,41,36,51,54,26,43,51,38,58,75,64,45,53,50,64,74,24,52,32,35,40,34,32,43,38,50,46,74,42,61,61,43,50,16,48,46,41,57,16,52,23,32,35,31,49,26,39,63,38,66,66,45,47,52,38,49,52,47,48,52,45,40,52,65,62,41,57,50,42,52,48,45,72,72,36,44,66,60,44,67,69,47,54,82,86,34,45,47,41,43,56,65,74,47,74,45,40,78,66,30,34,33,37,22,63,37,52,85,90,62,83,42,61,68,40,50,47,57,47,51,66,35,73,88,38,54,91,24,62,50,85,39,58,29,53,54,45,75,64,55,54,54,40,40,71,60,25,42,45,42,52,52,52,73,59,93,56,97,65,27,52,36,57,27,48,48,53,43,46,52,50,50,32,56,76,67,71,45,88,75,48,60,70,52,28,62,60,38,65,81,42,62,99,131,74,67,31,50,26,34,31,31,40,38,54,57,71,89,30,50,46,49,60,45,48,55,39,50,46,49,44,42,27,73,31,53,69,33,33,27,35,37,34,33,61,24,49,73,23,62,48,23,48,27,46,31,44,6,28,14,56,64,72,74,44,89,54,50,61,57,69,40,60,47,78,34,18,46,43,39,52,56,49,33,49,51,42,22,73,75,67,72,40,80,63,85,81,56,62,78,63,26,40,42,68,41,25,44,22,45,98,87,67,49,68,45,74,51,35,27,33,29,30,32,42,52,43,24,67,77,50,84,59,86,44,55,16,47,45,48,47,46,53,53,51,39,57,55,82,53,69,97,57,35,64,59,58,54,40,35,51,53,26,43,51,40,57,74,63,44,52,49,65,74,24,52,30,34,39,34,31,43,37,51,47,75,42,62,64,43,48,15,50,45,41,57,16,52,24,30,34,30,47,26,39,63,37,67,67,44,46,52,39,50,53,48,50,52,44,40,53,64,62,40,57,49,42,52,49,46,72,73,38,44,66,59,43,67,68,46,55,83,87,34,45,49,42,41,56,65,75,47,74,45,37,79,66,31,33,32,37,22,63,37,53,86,90,63,83,42,60,68,39,49,46,57,49,50,69,36,73,89,38,54,91,22,61,49,86,37,57,29,54,54,47,74,62,54,54,53,41,38,69,61,24,42,45,43,53,50,51,74,57,95,56,98,65,27,53,37,56,26,50,47,53,42,47,52,50,51,33,56,76,68,70,43,88,76,48,60,72,53,28,62,60,37,66,81,42,61,98